Protein AF-A0A2U1Q5N5-F1 (afdb_monomer_lite)

Organism: Artemisia annua (NCBI:txid35608)

InterPro domains:
  IPR001701 Glycoside hydrolase family 9 [PF00759] (289-684)
  IPR005299 SAM dependent carboxyl methyltransferase [PF03492] (95-286)
  IPR008928 Six-hairpin glycosidase superfamily [SSF48208] (285-697)
  IPR012341 Six-hairpin glycosidase-like superfamily [G3DSA:1.50.10.10] (287-704)
  IPR018221 Glycoside hydrolase family 9, His active site [PS00592] (590-616)
  IPR029063 S-adenosyl-L-methionine-dependent methyltransferase superfamily [G3DSA:3.40.50.150] (26-95)
  IPR029063 S-adenosyl-L-methionine-dependent methyltransferase superfamily [G3DSA:3.40.50.150] (121-224)
  IPR029063 S-adenosyl-L-methionine-dependent methyltransferase superfamily [SSF53335] (17-289)
  IPR033126 Glycosyl hydrolases family 9, Asp/Glu active sites [PS00698] (660-678)
  IPR042086 Methyltransferase, alpha-helical capping domain [G3DSA:1.10.1200.270] (96-286)

Radius of gyration: 32.93 Å; chains: 1; bounding box: 75×84×95 Å

Structure (mmCIF, N/CA/C/O backbone):
data_AF-A0A2U1Q5N5-F1
#
_entry.id   AF-A0A2U1Q5N5-F1
#
loop_
_atom_site.group_PDB
_atom_site.id
_atom_site.type_symbol
_atom_site.label_atom_id
_atom_site.label_alt_id
_atom_site.label_comp_id
_atom_site.label_asym_id
_atom_site.label_entity_id
_atom_site.label_seq_id
_atom_site.pdbx_PDB_ins_code
_atom_site.Cartn_x
_atom_site.Cartn_y
_atom_site.Cartn_z
_atom_site.occupancy
_atom_site.B_iso_or_equiv
_atom_site.auth_seq_id
_atom_site.auth_comp_id
_atom_site.auth_asym_id
_atom_site.auth_atom_id
_atom_site.pdbx_PDB_model_num
ATOM 1 N N . MET A 1 1 ? -33.371 -57.715 32.595 1.00 26.77 1 MET A N 1
ATOM 2 C CA . MET A 1 1 ? -32.687 -57.564 31.290 1.00 26.77 1 MET A CA 1
ATOM 3 C C . MET A 1 1 ? -33.533 -56.611 30.450 1.00 26.77 1 MET A C 1
ATOM 5 O O . MET A 1 1 ? -34.643 -56.964 30.096 1.00 26.77 1 MET A O 1
ATOM 9 N N . SER A 1 2 ? -33.278 -55.307 30.591 1.00 29.77 2 SER A N 1
ATOM 10 C CA . SER A 1 2 ? -32.544 -54.425 29.652 1.00 29.77 2 SER A CA 1
ATOM 11 C C . SER A 1 2 ? -33.489 -53.688 28.689 1.00 29.77 2 SER A C 1
ATOM 13 O O . SER A 1 2 ? -33.646 -54.079 27.538 1.00 29.77 2 SER A O 1
ATOM 15 N N . SER A 1 3 ? -34.110 -52.603 29.172 1.00 21.12 3 SER A N 1
ATOM 16 C CA . SER A 1 3 ? -34.862 -51.647 28.347 1.00 21.12 3 SER A CA 1
ATOM 17 C C . SER A 1 3 ? -34.227 -50.254 28.455 1.00 21.12 3 SER A C 1
ATOM 19 O O . SER A 1 3 ? -34.434 -49.540 29.438 1.00 21.12 3 SER A O 1
ATOM 21 N N . TYR A 1 4 ? -33.434 -49.885 27.450 1.00 29.12 4 TYR A N 1
ATOM 22 C CA . TYR A 1 4 ? -32.919 -48.532 27.240 1.00 29.12 4 TYR A CA 1
ATOM 23 C C . TYR A 1 4 ? -34.055 -47.637 26.710 1.00 29.12 4 TYR A C 1
ATOM 25 O O . TYR A 1 4 ? -34.682 -47.972 25.708 1.00 29.12 4 TYR A O 1
ATOM 33 N N . GLY A 1 5 ? -34.347 -46.519 27.387 1.00 23.45 5 GLY A N 1
ATOM 34 C CA . GLY A 1 5 ? -35.421 -45.581 27.030 1.00 23.45 5 GLY A CA 1
ATOM 35 C C . GLY A 1 5 ? -34.969 -44.120 27.151 1.00 23.45 5 GLY A C 1
ATOM 36 O O . GLY A 1 5 ? -34.755 -43.630 28.254 1.00 23.45 5 GLY A O 1
ATOM 37 N N . ILE A 1 6 ? -34.821 -43.482 25.992 1.00 25.67 6 ILE A N 1
ATOM 38 C CA . ILE A 1 6 ? -34.135 -42.225 25.619 1.00 25.67 6 ILE A CA 1
ATOM 39 C C . ILE A 1 6 ? -34.681 -40.944 26.321 1.00 25.67 6 ILE A C 1
ATOM 41 O O . ILE A 1 6 ? -35.895 -40.799 26.457 1.00 25.67 6 ILE A O 1
ATOM 45 N N . ARG A 1 7 ? -33.810 -39.977 26.697 1.00 27.55 7 ARG A N 1
ATOM 46 C CA . ARG A 1 7 ? -34.153 -38.622 27.229 1.00 27.55 7 ARG A CA 1
ATOM 47 C C . ARG A 1 7 ? -33.481 -37.501 26.417 1.00 27.55 7 ARG A C 1
ATOM 49 O O . ARG A 1 7 ? -32.276 -37.360 26.480 1.00 27.55 7 ARG A O 1
ATOM 56 N N . LYS A 1 8 ? -34.237 -36.692 25.691 1.00 27.69 8 LYS A N 1
ATOM 57 C CA . LYS A 1 8 ? -33.799 -35.875 24.543 1.00 27.69 8 LYS A CA 1
ATOM 58 C C . LYS A 1 8 ? -33.558 -34.365 24.899 1.00 27.69 8 LYS A C 1
ATOM 60 O O . LYS A 1 8 ? -34.472 -33.757 25.458 1.00 27.69 8 LYS A O 1
ATOM 65 N N . LEU A 1 9 ? -32.371 -33.770 24.631 1.00 27.67 9 LEU A N 1
ATOM 66 C CA . LEU A 1 9 ? -31.990 -32.340 24.851 1.00 27.67 9 LEU A CA 1
ATOM 67 C C . LEU A 1 9 ? -32.004 -31.479 23.559 1.00 27.67 9 LEU A C 1
ATOM 69 O O . LEU A 1 9 ? -31.141 -31.673 22.713 1.00 27.67 9 LEU A O 1
ATOM 73 N N . PHE A 1 10 ? -32.873 -30.464 23.446 1.00 25.56 10 PHE A N 1
ATOM 74 C CA . PHE A 1 10 ? -32.912 -29.510 22.313 1.00 25.56 10 PHE A CA 1
ATOM 75 C C . PHE A 1 10 ? -32.342 -28.129 22.690 1.00 25.56 10 PHE A C 1
ATOM 77 O O . PHE A 1 10 ? -32.475 -27.707 23.836 1.00 25.56 10 PHE A O 1
ATOM 84 N N . ILE A 1 11 ? -31.797 -27.394 21.712 1.00 27.92 11 ILE A N 1
ATOM 85 C CA . ILE A 1 11 ? -31.380 -25.986 21.828 1.00 27.92 11 ILE A CA 1
ATOM 86 C C . ILE A 1 11 ? -32.081 -25.195 20.713 1.00 27.92 11 ILE A C 1
ATOM 88 O O . ILE A 1 11 ? -32.068 -25.617 19.562 1.00 27.92 11 ILE A O 1
ATOM 92 N N . GLY A 1 12 ? -32.744 -24.089 21.066 1.00 23.30 12 GLY A N 1
ATOM 93 C CA . GLY A 1 12 ? -33.416 -23.187 20.123 1.00 23.30 12 GLY A CA 1
ATOM 94 C C . GLY A 1 12 ? -34.090 -22.000 20.828 1.00 23.30 12 GLY A C 1
ATOM 95 O O . GLY A 1 12 ? -34.737 -22.177 21.861 1.00 23.30 12 GLY A O 1
ATOM 96 N N . GLN A 1 13 ? -33.903 -20.789 20.289 1.00 24.84 13 GLN A N 1
ATOM 97 C CA . GLN A 1 13 ? -34.398 -19.509 20.829 1.00 24.84 13 GLN A CA 1
ATOM 98 C C . GLN A 1 13 ? -35.925 -19.322 20.689 1.00 24.84 13 GLN A C 1
ATOM 100 O O . GLN A 1 13 ? -36.499 -19.769 19.696 1.00 24.84 13 GLN A O 1
ATOM 105 N N . PRO A 1 14 ? -36.588 -18.554 21.580 1.00 25.52 14 PRO A N 1
ATOM 106 C CA . PRO A 1 14 ? -37.923 -18.027 21.322 1.00 25.52 14 PRO A CA 1
ATOM 107 C C . PRO A 1 14 ? -37.872 -16.639 20.657 1.00 25.52 14 PRO A C 1
ATOM 109 O O . PRO A 1 14 ? -37.341 -15.681 21.222 1.00 25.52 14 PRO A O 1
ATOM 112 N N . GLN A 1 15 ? -38.495 -16.519 19.481 1.00 30.95 15 GLN A N 1
ATOM 113 C CA . GLN A 1 15 ? -38.895 -15.236 18.896 1.00 30.95 15 GLN A CA 1
ATOM 114 C C . GLN A 1 15 ? -40.136 -14.670 19.606 1.00 30.95 15 GLN A C 1
ATOM 116 O O . GLN A 1 15 ? -41.078 -15.401 19.898 1.00 30.95 15 GLN A O 1
ATOM 121 N N . GLY A 1 16 ? -40.165 -13.343 19.765 1.00 28.08 16 GLY A N 1
ATOM 122 C CA . GLY A 1 16 ? -41.401 -12.561 19.876 1.00 28.08 16 GLY A CA 1
ATOM 123 C C . GLY A 1 16 ? -41.966 -12.360 21.286 1.00 28.08 16 GLY A C 1
ATOM 124 O O . GLY A 1 16 ? -42.669 -13.206 21.817 1.00 28.08 16 GLY A O 1
ATOM 125 N N . HIS A 1 17 ? -41.727 -11.182 21.871 1.00 24.81 17 HIS A N 1
ATOM 126 C CA . HIS A 1 17 ? -42.760 -10.161 22.118 1.00 24.81 17 HIS A CA 1
ATOM 127 C C . HIS A 1 17 ? -42.206 -9.030 23.003 1.00 24.81 17 HIS A C 1
ATOM 129 O O . HIS A 1 17 ? -41.613 -9.244 24.059 1.00 24.81 17 HIS A O 1
ATOM 135 N N . LYS A 1 18 ? -42.403 -7.797 22.523 1.00 29.41 18 LYS A N 1
ATOM 136 C CA . LYS A 1 18 ? -42.097 -6.531 23.203 1.00 29.41 18 LYS A CA 1
ATOM 137 C C . LYS A 1 18 ? -42.889 -6.458 24.529 1.00 29.41 18 LYS A C 1
ATOM 139 O O . LYS A 1 18 ? -44.017 -6.934 24.566 1.00 29.41 18 LYS A O 1
ATOM 144 N N . TYR A 1 19 ? -42.307 -5.833 25.565 1.00 27.84 19 TYR A N 1
ATOM 145 C CA . TYR A 1 19 ? -42.910 -5.411 26.859 1.00 27.84 19 TYR A CA 1
ATOM 146 C C . TYR A 1 19 ? -42.631 -6.188 28.175 1.00 27.84 19 TYR A C 1
ATOM 148 O O . TYR A 1 19 ? -43.265 -5.873 29.177 1.00 27.84 19 TYR A O 1
ATOM 156 N N . THR A 1 20 ? -41.645 -7.093 28.284 1.00 28.75 20 THR A N 1
ATOM 157 C CA . THR A 1 20 ? -41.423 -7.859 29.551 1.00 28.75 20 THR A CA 1
ATOM 158 C C . THR A 1 20 ? -40.076 -7.698 30.274 1.00 28.75 20 THR A C 1
ATOM 160 O O . THR A 1 20 ? -39.954 -8.177 31.401 1.00 28.75 20 THR A O 1
ATOM 163 N N . TYR A 1 21 ? -39.073 -7.005 29.721 1.00 33.66 21 TYR A N 1
ATOM 164 C CA . TYR A 1 21 ? -37.731 -6.985 30.337 1.00 33.66 21 TYR A CA 1
ATOM 165 C C . TYR A 1 21 ? -37.619 -6.128 31.616 1.00 33.66 21 TYR A C 1
ATOM 167 O O . TYR A 1 21 ? -37.030 -6.583 32.590 1.00 33.66 21 TYR A O 1
ATOM 175 N N . MET A 1 22 ? -38.231 -4.938 31.689 1.00 28.30 22 MET A N 1
ATOM 176 C CA . MET A 1 22 ? -38.105 -4.073 32.883 1.00 28.30 22 MET A CA 1
ATOM 177 C C . MET A 1 22 ? -38.863 -4.588 34.119 1.00 28.30 22 MET A C 1
ATOM 179 O O . MET A 1 22 ? -38.392 -4.430 35.242 1.00 28.30 22 MET A O 1
ATOM 183 N N . LEU A 1 23 ? -40.008 -5.254 33.940 1.00 27.38 23 LEU A N 1
ATOM 184 C CA . LEU A 1 23 ? -40.787 -5.807 35.058 1.00 27.38 23 LEU A CA 1
ATOM 185 C C . LEU A 1 23 ? -40.162 -7.087 35.650 1.00 27.38 23 LEU A C 1
ATOM 187 O O . LEU A 1 23 ? -40.424 -7.402 36.810 1.00 27.38 23 LEU A O 1
ATOM 191 N N . LYS A 1 24 ? -39.293 -7.788 34.902 1.00 39.25 24 LYS A N 1
ATOM 192 C CA . LYS A 1 24 ? -38.599 -9.003 35.367 1.00 39.25 24 LYS A CA 1
ATOM 193 C C . LYS A 1 24 ? -37.468 -8.742 36.372 1.00 39.25 24 LYS A C 1
ATOM 195 O O . LYS A 1 24 ? -37.172 -9.640 37.152 1.00 39.25 24 LYS A O 1
ATOM 200 N N . TYR A 1 25 ? -36.862 -7.550 36.400 1.00 43.50 25 TYR A N 1
ATOM 201 C CA . TYR A 1 25 ? -35.754 -7.245 37.325 1.00 43.50 25 TYR A CA 1
ATOM 202 C C . TYR A 1 25 ? -36.218 -6.751 38.701 1.00 43.50 25 TYR A C 1
ATOM 204 O O . TYR A 1 25 ? -35.667 -7.171 39.715 1.00 43.50 25 TYR A O 1
ATOM 212 N N . LEU A 1 26 ? -37.259 -5.917 38.748 1.00 45.66 26 LEU A N 1
ATOM 213 C CA . LEU A 1 26 ? -37.692 -5.215 39.965 1.00 45.66 26 LEU A CA 1
ATOM 214 C C . LEU A 1 26 ? -38.291 -6.128 41.042 1.00 45.66 26 LEU A C 1
ATOM 216 O O . LEU A 1 26 ? -38.142 -5.858 42.234 1.00 45.66 26 LEU A O 1
ATOM 220 N N . TYR A 1 27 ? -39.003 -7.186 40.647 1.00 46.41 27 TYR A N 1
ATOM 221 C CA . TYR A 1 27 ? -39.676 -8.066 41.606 1.00 46.41 27 TYR A CA 1
ATOM 222 C C . TYR A 1 27 ? -38.688 -8.991 42.345 1.00 46.41 27 TYR A C 1
ATOM 224 O O . TYR A 1 27 ? -38.717 -8.997 43.579 1.00 46.41 27 TYR A O 1
ATOM 232 N N . PRO A 1 28 ? -37.761 -9.696 41.657 1.00 46.66 28 PRO A N 1
ATOM 233 C CA . PRO A 1 28 ? -36.704 -10.454 42.324 1.00 46.66 28 PRO A CA 1
ATOM 234 C C . PRO A 1 28 ? -35.749 -9.559 43.116 1.00 46.66 28 PRO A C 1
ATOM 236 O O . PRO A 1 28 ? -35.395 -9.919 44.230 1.00 46.66 28 PRO A O 1
ATOM 239 N N . GLU A 1 29 ? -35.390 -8.371 42.613 1.00 54.78 29 GLU A N 1
ATOM 240 C CA . GLU A 1 29 ? -34.536 -7.431 43.355 1.00 54.78 29 GLU A CA 1
ATOM 241 C C . GLU A 1 29 ? -35.183 -7.015 44.686 1.00 54.78 29 GLU A C 1
ATOM 243 O O . GLU A 1 29 ? -34.551 -7.074 45.741 1.00 54.78 29 GLU A O 1
ATOM 248 N N . ARG A 1 30 ? -36.474 -6.649 44.671 1.00 54.94 30 ARG A N 1
ATOM 249 C CA . ARG A 1 30 ? -37.222 -6.334 45.899 1.00 54.94 30 ARG A CA 1
ATOM 250 C C . ARG A 1 30 ? -37.316 -7.526 46.846 1.00 54.94 30 ARG A C 1
ATOM 252 O O . ARG A 1 30 ? -37.277 -7.320 48.057 1.00 54.94 30 ARG A O 1
ATOM 259 N N . ALA A 1 31 ? -37.453 -8.743 46.324 1.00 53.34 31 ALA A N 1
ATOM 260 C CA . ALA A 1 31 ? -37.449 -9.952 47.141 1.00 53.34 31 ALA A CA 1
ATOM 261 C C . ALA A 1 31 ? -36.071 -10.182 47.784 1.00 53.34 31 ALA A C 1
ATOM 263 O O . ALA A 1 31 ? -35.994 -10.325 48.998 1.00 53.34 31 ALA A O 1
ATOM 264 N N . ILE A 1 32 ? -34.984 -10.105 47.011 1.00 60.47 32 ILE A N 1
ATOM 265 C CA . ILE A 1 32 ? -33.602 -10.255 47.498 1.00 60.47 32 ILE A CA 1
ATOM 266 C C . ILE A 1 32 ? -33.288 -9.212 48.576 1.00 60.47 32 ILE A C 1
ATOM 268 O O . ILE A 1 32 ? -32.779 -9.565 49.637 1.00 60.47 32 ILE A O 1
ATOM 272 N N . ARG A 1 33 ? -33.670 -7.945 48.367 1.00 63.19 33 ARG A N 1
ATOM 273 C CA . ARG A 1 33 ? -33.501 -6.873 49.366 1.00 63.19 33 ARG A CA 1
ATOM 274 C C . ARG A 1 33 ? -34.316 -7.104 50.640 1.00 63.19 33 ARG A C 1
ATOM 276 O O . ARG A 1 33 ? -33.866 -6.749 51.721 1.00 63.19 33 ARG A O 1
ATOM 283 N N . LYS A 1 34 ? -35.504 -7.711 50.545 1.00 64.56 34 LYS A N 1
ATOM 284 C CA . LYS A 1 34 ? -36.309 -8.071 51.726 1.00 64.56 34 LYS A CA 1
ATOM 285 C C . LYS A 1 34 ? -35.729 -9.247 52.512 1.00 64.56 34 LYS A C 1
ATOM 287 O O . LYS A 1 34 ? -35.943 -9.312 53.716 1.00 64.56 34 LYS A O 1
ATOM 292 N N . VAL A 1 35 ? -35.033 -10.169 51.847 1.00 61.31 35 VAL A N 1
ATOM 293 C CA . VAL A 1 35 ? -34.428 -11.356 52.479 1.00 61.31 35 VAL A CA 1
ATOM 294 C C . VAL A 1 35 ? -32.985 -11.080 52.940 1.00 61.31 35 VAL A C 1
ATOM 296 O O . VAL A 1 35 ? -32.408 -11.879 53.669 1.00 61.31 35 VAL A O 1
ATOM 299 N N . GLU A 1 36 ? -32.409 -9.920 52.603 1.00 68.62 36 GLU A N 1
ATOM 300 C CA . GLU A 1 36 ? -31.051 -9.517 52.997 1.00 68.62 36 GLU A CA 1
ATOM 301 C C . GLU A 1 36 ? -30.811 -9.604 54.513 1.00 68.62 36 GLU A C 1
ATOM 303 O O . GLU A 1 36 ? -29.774 -10.110 54.942 1.00 68.62 36 GLU A O 1
ATOM 308 N N . SER A 1 37 ? -31.773 -9.171 55.336 1.00 69.56 37 SER A N 1
ATOM 309 C CA . SER A 1 37 ? -31.659 -9.264 56.798 1.00 69.56 37 SER A CA 1
ATOM 310 C C . SER A 1 37 ? -31.571 -10.715 57.275 1.00 69.56 37 SER A C 1
ATOM 312 O O . SER A 1 37 ? -30.754 -11.028 58.136 1.00 69.56 37 SER A O 1
ATOM 314 N N . VAL A 1 38 ? -32.342 -11.614 56.658 1.00 71.62 38 VAL A N 1
ATOM 315 C CA . VAL A 1 38 ? -32.348 -13.052 56.968 1.00 71.62 38 VAL A CA 1
ATOM 316 C C . VAL A 1 38 ? -31.021 -13.697 56.566 1.00 71.62 38 VAL A C 1
ATOM 318 O O . VAL A 1 38 ? -30.468 -14.498 57.318 1.00 71.62 38 VAL A O 1
ATOM 321 N N . ILE A 1 39 ? -30.469 -13.315 55.409 1.00 67.81 39 ILE A N 1
ATOM 322 C CA . ILE A 1 39 ? -29.139 -13.756 54.961 1.00 67.81 39 ILE A CA 1
ATOM 323 C C . ILE A 1 39 ? -28.074 -13.315 55.973 1.00 67.81 39 ILE A C 1
ATOM 325 O O . ILE A 1 39 ? -27.279 -14.140 56.420 1.00 67.81 39 ILE A O 1
ATOM 329 N N . LYS A 1 40 ? -28.087 -12.043 56.392 1.00 72.00 40 LYS A N 1
ATOM 330 C CA . LYS A 1 40 ? -27.136 -11.507 57.381 1.00 72.00 40 LYS A CA 1
ATOM 331 C C . LYS A 1 40 ? -27.239 -12.213 58.733 1.00 72.00 40 LYS A C 1
ATOM 333 O O . LYS A 1 40 ? -26.212 -12.570 59.305 1.00 72.00 40 LYS A O 1
ATOM 338 N N . GLU A 1 41 ? -28.447 -12.459 59.235 1.00 72.50 41 GLU A N 1
ATOM 339 C CA . GLU A 1 41 ? -28.660 -13.204 60.484 1.00 72.50 41 GLU A CA 1
ATOM 340 C C . GLU A 1 41 ? -28.165 -14.651 60.388 1.00 72.50 41 GLU A C 1
ATOM 342 O O . GLU A 1 41 ? -27.477 -15.128 61.291 1.00 72.50 41 GLU A O 1
ATOM 347 N N . THR A 1 42 ? -28.433 -15.323 59.266 1.00 75.19 42 THR A N 1
ATOM 348 C CA . THR A 1 42 ? -27.964 -16.694 59.011 1.00 75.19 42 THR A CA 1
ATOM 349 C C . THR A 1 42 ? -26.437 -16.754 58.993 1.00 75.19 42 THR A C 1
ATOM 351 O O . THR A 1 42 ? -25.837 -17.608 59.640 1.00 75.19 42 THR A O 1
ATOM 354 N N . ILE A 1 43 ? -25.784 -15.805 58.321 1.00 76.75 43 ILE A N 1
ATOM 355 C CA . ILE A 1 43 ? -24.321 -15.720 58.267 1.00 76.75 43 ILE A CA 1
ATOM 356 C C . ILE A 1 43 ? -23.727 -15.428 59.650 1.00 76.75 43 ILE A C 1
ATOM 358 O O . ILE A 1 43 ? -22.745 -16.062 60.038 1.00 76.75 43 ILE A O 1
ATOM 362 N N . LYS A 1 44 ? -24.328 -14.516 60.429 1.00 75.38 44 LYS A N 1
ATOM 363 C CA . LYS A 1 44 ? -23.904 -14.265 61.817 1.00 75.38 44 LYS A CA 1
ATOM 364 C C . LYS A 1 44 ? -24.072 -15.511 62.688 1.00 75.38 44 LYS A C 1
ATOM 366 O O . LYS A 1 44 ? -23.221 -15.767 63.535 1.00 75.38 44 LYS A O 1
ATOM 371 N N . SER A 1 45 ? -25.128 -16.296 62.476 1.00 75.25 45 SER A N 1
ATOM 372 C CA . SER A 1 45 ? -25.333 -17.573 63.166 1.00 75.25 45 SER A CA 1
ATOM 373 C C . SER A 1 45 ? -24.223 -18.581 62.838 1.00 75.25 45 SER A C 1
ATOM 375 O O . SER A 1 45 ? -23.600 -19.100 63.764 1.00 75.25 45 SER A O 1
ATOM 377 N N . ILE A 1 46 ? -23.887 -18.759 61.554 1.00 74.75 46 ILE A N 1
ATOM 378 C CA . ILE A 1 46 ? -22.773 -19.617 61.101 1.00 74.75 46 ILE A CA 1
ATOM 379 C C . ILE A 1 46 ? -21.448 -19.167 61.735 1.00 74.75 46 ILE A C 1
ATOM 381 O O . ILE A 1 46 ? -20.712 -19.977 62.299 1.00 74.75 46 ILE A O 1
ATOM 385 N N . ALA A 1 47 ? -21.170 -17.860 61.720 1.00 74.38 47 ALA A N 1
ATOM 386 C CA . ALA A 1 47 ? -19.962 -17.291 62.314 1.00 74.38 47 ALA A CA 1
ATOM 387 C C . ALA A 1 47 ? -19.869 -17.506 63.837 1.00 74.38 47 ALA A C 1
ATOM 389 O O . ALA A 1 47 ? -18.765 -17.580 64.374 1.00 74.38 47 ALA A O 1
ATOM 390 N N . ASN A 1 48 ? -21.007 -17.580 64.537 1.00 72.69 48 ASN A N 1
ATOM 391 C CA . ASN A 1 48 ? -21.067 -17.756 65.990 1.00 72.69 48 ASN A CA 1
ATOM 392 C C . ASN A 1 48 ? -20.938 -19.218 66.439 1.00 72.69 48 ASN A C 1
ATOM 394 O O . ASN A 1 48 ? -20.441 -19.447 67.540 1.00 72.69 48 ASN A O 1
ATOM 398 N N . HIS A 1 49 ? -21.411 -20.177 65.641 1.00 69.25 49 HIS A N 1
ATOM 399 C CA . HIS A 1 49 ? -21.446 -21.590 66.031 1.00 69.25 49 HIS A CA 1
ATOM 400 C C . HIS A 1 49 ? -20.264 -22.394 65.494 1.00 69.25 49 HIS A C 1
ATOM 402 O O . HIS A 1 49 ? -19.574 -23.047 66.274 1.00 69.25 49 HIS A O 1
ATOM 408 N N . ASP A 1 50 ? -20.013 -22.315 64.188 1.00 64.94 50 ASP A N 1
ATOM 409 C CA . ASP A 1 50 ? -19.111 -23.245 63.499 1.00 64.94 50 ASP A CA 1
ATOM 410 C C . ASP A 1 50 ? -17.827 -22.561 63.000 1.00 64.94 50 ASP A C 1
ATOM 412 O O . ASP A 1 50 ? -16.828 -23.220 62.705 1.00 64.94 50 ASP A O 1
ATOM 416 N N . GLY A 1 51 ? -17.841 -21.224 62.909 1.00 63.94 51 GLY A N 1
ATOM 417 C CA . GLY A 1 51 ? -16.861 -20.477 62.124 1.00 63.94 51 GLY A CA 1
ATOM 418 C C . GLY A 1 51 ? -17.021 -20.755 60.623 1.00 63.94 51 GLY A C 1
ATOM 419 O O . GLY A 1 51 ? -17.812 -21.598 60.200 1.00 63.94 51 GLY A O 1
ATOM 420 N N . PHE A 1 52 ? -16.287 -20.033 59.775 1.00 69.56 52 PHE A N 1
ATOM 421 C CA . PHE A 1 52 ? -16.320 -20.311 58.336 1.00 69.56 52 PHE A CA 1
ATOM 422 C C . PHE A 1 52 ? -15.284 -21.378 57.958 1.00 69.56 52 PHE A C 1
ATOM 424 O O . PHE A 1 52 ? -14.137 -21.304 58.414 1.00 69.56 52 PHE A O 1
ATOM 431 N N . PRO A 1 53 ? -15.638 -22.350 57.097 1.00 65.69 53 PRO A N 1
ATOM 432 C CA . PRO A 1 53 ? -14.665 -23.279 56.538 1.00 65.69 53 PRO A CA 1
ATOM 433 C C . PRO A 1 53 ? -13.641 -22.530 55.678 1.00 65.69 53 PRO A C 1
ATOM 435 O O . PRO A 1 53 ? -13.951 -21.503 55.084 1.00 65.69 53 PRO A O 1
ATOM 438 N N . HIS A 1 54 ? -12.431 -23.081 55.531 1.00 56.88 54 HIS A N 1
ATOM 439 C CA . HIS A 1 54 ? -11.389 -22.492 54.672 1.00 56.88 54 HIS A CA 1
ATOM 440 C C . HIS A 1 54 ? -11.874 -22.247 53.228 1.00 56.88 54 HIS A C 1
ATOM 442 O O . HIS A 1 54 ? -11.395 -21.332 52.562 1.00 56.88 54 HIS A O 1
ATOM 448 N N . CYS A 1 55 ? -12.804 -23.070 52.732 1.00 52.97 55 CYS A N 1
ATOM 449 C CA . CYS A 1 55 ? -13.412 -22.925 51.415 1.00 52.97 55 CYS A CA 1
ATOM 450 C C . CYS A 1 55 ? -14.932 -22.801 51.558 1.00 52.97 55 CYS A C 1
ATOM 452 O O . CYS A 1 55 ? -15.553 -23.675 52.165 1.00 52.97 55 CYS A O 1
ATOM 454 N N . PHE A 1 56 ? -15.507 -21.724 51.019 1.00 61.59 56 PHE A N 1
ATOM 455 C CA . PHE A 1 56 ? -16.932 -21.406 51.123 1.00 61.59 56 PHE A CA 1
ATOM 456 C C . PHE A 1 56 ? -17.558 -21.307 49.726 1.00 61.59 56 PHE A C 1
ATOM 458 O O . PHE A 1 56 ? -17.092 -20.544 48.876 1.00 61.59 56 PHE A O 1
ATOM 465 N N . THR A 1 57 ? -18.602 -22.097 49.477 1.00 58.06 57 THR A N 1
ATOM 466 C CA . THR A 1 57 ? -19.242 -22.227 48.159 1.00 58.06 57 THR A CA 1
ATOM 467 C C . THR A 1 57 ? -20.595 -21.532 48.153 1.00 58.06 57 THR A C 1
ATOM 469 O O . THR A 1 57 ? -21.408 -21.745 49.050 1.00 58.06 57 THR A O 1
ATOM 472 N N . ILE A 1 58 ? -20.855 -20.735 47.117 1.00 60.41 58 ILE A N 1
ATOM 473 C CA . ILE A 1 58 ? -22.147 -20.085 46.887 1.00 60.41 58 ILE A CA 1
ATOM 474 C C . ILE A 1 58 ? -22.671 -20.577 45.541 1.00 60.41 58 ILE A C 1
ATOM 476 O O . ILE A 1 58 ? -21.968 -20.483 44.538 1.00 60.41 58 ILE A O 1
ATOM 480 N N . ALA A 1 59 ? -23.896 -21.094 45.522 1.00 54.03 59 ALA A N 1
ATOM 481 C CA . ALA A 1 59 ? -24.575 -21.509 44.302 1.00 54.03 59 ALA A CA 1
ATOM 482 C C . ALA A 1 59 ? -25.896 -20.742 44.171 1.00 54.03 59 ALA A C 1
ATOM 484 O O . ALA A 1 59 ? -26.764 -20.861 45.035 1.00 54.03 59 ALA A O 1
ATOM 485 N N . ASP A 1 60 ? -26.046 -19.967 43.094 1.00 54.56 60 ASP A N 1
ATOM 486 C CA . ASP A 1 60 ? -27.343 -19.426 42.681 1.00 54.56 60 ASP A CA 1
ATOM 487 C C . ASP A 1 60 ? -27.954 -20.359 41.629 1.00 54.56 60 ASP A C 1
ATOM 489 O O . ASP A 1 60 ? -27.361 -20.614 40.582 1.00 54.56 60 ASP A O 1
ATOM 493 N N . LEU A 1 61 ? -29.136 -20.891 41.935 1.00 51.59 61 LEU A N 1
ATOM 494 C CA . LEU A 1 61 ? -29.886 -21.816 41.081 1.00 51.59 61 LEU A CA 1
ATOM 495 C C . LEU A 1 61 ? -31.013 -21.102 40.302 1.00 51.59 61 LEU A C 1
ATOM 497 O O . LEU A 1 61 ? -31.898 -21.755 39.745 1.00 51.59 61 LEU A O 1
ATOM 501 N N . GLY A 1 62 ? -31.016 -19.764 40.299 1.00 49.62 62 GLY A N 1
ATOM 502 C CA . GLY A 1 62 ? -31.997 -18.905 39.643 1.00 49.62 62 GLY A CA 1
ATOM 503 C C . GLY A 1 62 ? -31.827 -18.772 38.123 1.00 49.62 62 GLY A C 1
ATOM 504 O O . GLY A 1 62 ? -30.754 -18.931 37.553 1.00 49.62 62 GLY A O 1
ATOM 505 N N . CYS A 1 63 ? -32.927 -18.441 37.441 1.00 47.97 63 CYS A N 1
ATOM 506 C CA . CYS A 1 63 ? -33.047 -18.426 35.976 1.00 47.97 63 CYS A CA 1
ATOM 507 C C . CYS A 1 63 ? -32.589 -17.103 35.309 1.00 47.97 63 CYS A C 1
ATOM 509 O O . CYS A 1 63 ? -33.067 -16.769 34.225 1.00 47.97 63 CYS A O 1
ATOM 511 N N . SER A 1 64 ? -31.723 -16.298 35.937 1.00 46.91 64 SER A N 1
ATOM 512 C CA . SER A 1 64 ? -31.313 -15.007 35.358 1.00 46.91 64 SER A CA 1
ATOM 513 C C . SER A 1 64 ? -29.835 -14.682 35.558 1.00 46.91 64 SER A C 1
ATOM 515 O O . SER A 1 64 ? -29.446 -14.190 36.607 1.00 46.91 64 SER A O 1
ATOM 517 N N . SER A 1 65 ? -29.022 -14.812 34.514 1.00 47.41 65 SER A N 1
ATOM 518 C CA . SER A 1 65 ? -27.755 -14.084 34.424 1.00 47.41 65 SER A CA 1
ATOM 519 C C . SER A 1 65 ? -28.048 -12.574 34.343 1.00 47.41 65 SER A C 1
ATOM 521 O O . SER A 1 65 ? -28.689 -12.091 33.409 1.00 47.41 65 SER A O 1
ATOM 523 N N . GLY A 1 66 ? -27.654 -11.823 35.375 1.00 48.88 66 GLY A N 1
ATOM 524 C CA . GLY A 1 66 ? -27.893 -10.381 35.492 1.00 48.88 66 GLY A CA 1
ATOM 525 C C . GLY A 1 66 ? -27.634 -9.840 36.908 1.00 48.88 66 GLY A C 1
ATOM 526 O O . GLY A 1 66 ? -27.247 -10.607 37.792 1.00 48.88 66 GLY A O 1
ATOM 527 N N . PRO A 1 67 ? -27.882 -8.538 37.162 1.00 47.16 67 PRO A N 1
ATOM 528 C CA . PRO A 1 67 ? -27.557 -7.880 38.435 1.00 47.16 67 PRO A CA 1
ATOM 529 C C . PRO A 1 67 ? -28.174 -8.545 39.672 1.00 47.16 67 PRO A C 1
ATOM 531 O O . PRO A 1 67 ? -27.590 -8.495 40.745 1.00 47.16 67 PRO A O 1
ATOM 534 N N . ASN A 1 68 ? -29.327 -9.205 39.532 1.00 53.22 68 ASN A N 1
ATOM 535 C CA . ASN A 1 68 ? -30.040 -9.834 40.647 1.00 53.22 68 ASN A CA 1
ATOM 536 C C . ASN A 1 68 ? -29.312 -11.063 41.216 1.00 53.22 68 ASN A C 1
ATOM 538 O O . ASN A 1 68 ? -29.214 -11.194 42.433 1.00 53.22 68 ASN A O 1
ATOM 542 N N . THR A 1 69 ? -28.760 -11.927 40.358 1.00 58.88 69 THR A N 1
ATOM 543 C CA . THR A 1 69 ? -27.963 -13.091 40.789 1.00 58.88 69 THR A CA 1
ATOM 544 C C . THR A 1 69 ? -26.712 -12.648 41.536 1.00 58.88 69 THR A C 1
ATOM 546 O O . THR A 1 69 ? -26.410 -13.128 42.627 1.00 58.88 69 THR A O 1
ATOM 549 N N . LEU A 1 70 ? -26.024 -11.639 41.005 1.00 59.47 70 LEU A N 1
ATOM 550 C CA . LEU A 1 70 ? -24.816 -11.105 41.623 1.00 59.47 70 LEU A CA 1
ATOM 551 C C . LEU A 1 70 ? -25.111 -10.279 42.876 1.00 59.47 70 LEU A C 1
ATOM 553 O O . LEU A 1 70 ? -24.282 -10.255 43.776 1.00 59.47 70 LEU A O 1
ATOM 557 N N . LEU A 1 71 ? -26.288 -9.656 42.981 1.00 60.66 71 LEU A N 1
ATOM 558 C CA . LEU A 1 71 ? -26.733 -8.970 44.194 1.00 60.66 71 LEU A CA 1
ATOM 559 C C . LEU A 1 71 ? -26.917 -9.957 45.353 1.00 60.66 71 LEU A C 1
ATOM 561 O O . LEU A 1 71 ? -26.470 -9.682 46.463 1.00 60.66 71 LEU A O 1
ATOM 565 N N . ALA A 1 72 ? -27.527 -11.120 45.102 1.00 62.62 72 ALA A N 1
ATOM 566 C CA . ALA A 1 72 ? -27.673 -12.159 46.120 1.00 62.62 72 ALA A CA 1
ATOM 567 C C . ALA A 1 72 ? -26.308 -12.717 46.557 1.00 62.62 72 ALA A C 1
ATOM 569 O O . ALA A 1 72 ? -26.032 -12.796 47.755 1.00 62.62 72 ALA A O 1
ATOM 570 N N . VAL A 1 73 ? -25.428 -13.027 45.597 1.00 67.44 73 VAL A N 1
ATOM 571 C CA . VAL A 1 73 ? -24.060 -13.493 45.879 1.00 67.44 73 VAL A CA 1
ATOM 572 C C . VAL A 1 73 ? -23.256 -12.424 46.629 1.00 67.44 73 VAL A C 1
ATOM 574 O O . VAL A 1 73 ? -22.626 -12.734 47.636 1.00 67.44 73 VAL A O 1
ATOM 577 N N . SER A 1 74 ? -23.328 -11.158 46.210 1.00 65.31 74 SER A N 1
ATOM 578 C CA . SER A 1 74 ? -22.642 -10.033 46.859 1.00 65.31 74 SER A CA 1
ATOM 579 C C . SER A 1 74 ? -23.131 -9.818 48.291 1.00 65.31 74 SER A C 1
ATOM 581 O O . SER A 1 74 ? -22.313 -9.652 49.190 1.00 65.31 74 SER A O 1
ATOM 583 N N . ASN A 1 75 ? -24.440 -9.910 48.546 1.00 69.06 75 ASN A N 1
ATOM 584 C CA . ASN A 1 75 ? -24.990 -9.817 49.901 1.00 69.06 75 ASN A CA 1
ATOM 585 C C . ASN A 1 75 ? -24.452 -10.924 50.821 1.00 69.06 75 ASN A C 1
ATOM 587 O O . ASN A 1 75 ? -24.162 -10.657 51.988 1.00 69.06 75 ASN A O 1
ATOM 591 N N . ILE A 1 76 ? -24.280 -12.144 50.300 1.00 72.00 76 ILE A N 1
ATOM 592 C CA . ILE A 1 76 ? -23.691 -13.258 51.052 1.00 72.00 76 ILE A CA 1
ATOM 593 C C . ILE A 1 76 ? -22.202 -12.998 51.317 1.00 72.00 76 ILE A C 1
ATOM 595 O O . ILE A 1 76 ? -21.775 -13.061 52.466 1.00 72.00 76 ILE A O 1
ATOM 599 N N . ILE A 1 77 ? -21.425 -12.652 50.285 1.00 69.69 77 ILE A N 1
ATOM 600 C CA . ILE A 1 77 ? -19.985 -12.355 50.397 1.00 69.69 77 ILE A CA 1
ATOM 601 C C . ILE A 1 77 ? -19.736 -11.220 51.401 1.00 69.69 77 ILE A C 1
ATOM 603 O O . ILE A 1 77 ? -18.908 -11.355 52.304 1.00 69.69 77 ILE A O 1
ATOM 607 N N . ASN A 1 78 ? -20.488 -10.122 51.288 1.00 70.38 78 ASN A N 1
ATOM 608 C CA . ASN A 1 78 ? -20.387 -8.973 52.185 1.00 70.38 78 ASN A CA 1
ATOM 609 C C . ASN A 1 78 ? -20.761 -9.350 53.616 1.00 70.38 78 ASN A C 1
ATOM 611 O O . ASN A 1 78 ? -20.024 -9.018 54.540 1.00 70.38 78 ASN A O 1
ATOM 615 N N . GLY A 1 79 ? -21.859 -10.089 53.806 1.00 74.94 79 GLY A N 1
ATOM 616 C CA . GLY A 1 79 ? -22.260 -10.564 55.128 1.00 74.94 79 GLY A CA 1
ATOM 617 C C . GLY A 1 79 ? -21.186 -11.437 55.780 1.00 74.94 79 GLY A C 1
ATOM 618 O O . GLY A 1 79 ? -20.922 -11.292 56.973 1.00 74.94 79 GLY A O 1
ATOM 619 N N . VAL A 1 80 ? -20.536 -12.316 55.007 1.00 72.75 80 VAL A N 1
ATOM 620 C CA . VAL A 1 80 ? -19.436 -13.166 55.493 1.00 72.75 80 VAL A CA 1
ATOM 621 C C . VAL A 1 80 ? -18.232 -12.308 55.878 1.00 72.75 80 VAL A C 1
ATOM 623 O O . VAL A 1 80 ? -17.707 -12.463 56.977 1.00 72.75 80 VAL A O 1
ATOM 626 N N . HIS A 1 81 ? -17.825 -11.360 55.028 1.00 72.00 81 HIS A N 1
ATOM 627 C CA . HIS A 1 81 ? -16.737 -10.425 55.331 1.00 72.00 81 HIS A CA 1
ATOM 628 C C . HIS A 1 81 ? -17.008 -9.581 56.583 1.00 72.00 81 HIS A C 1
ATOM 630 O O . HIS A 1 81 ? -16.124 -9.450 57.431 1.00 72.00 81 HIS A O 1
ATOM 636 N N . GLU A 1 82 ? -18.214 -9.030 56.725 1.00 78.19 82 GLU A N 1
ATOM 637 C CA . GLU A 1 82 ? -18.623 -8.258 57.903 1.00 78.19 82 GLU A CA 1
ATOM 638 C C . GLU A 1 82 ? -18.581 -9.119 59.169 1.00 78.19 82 GLU A C 1
ATOM 640 O O . GLU A 1 82 ? -17.967 -8.719 60.158 1.00 78.19 82 GLU A O 1
ATOM 645 N N . ALA A 1 83 ? -19.147 -10.328 59.125 1.00 78.44 83 ALA A N 1
ATOM 646 C CA . ALA A 1 83 ? -19.128 -11.256 60.253 1.00 78.44 83 ALA A CA 1
ATOM 647 C C . ALA A 1 83 ? -17.698 -11.686 60.626 1.00 78.44 83 ALA A C 1
ATOM 649 O O . ALA A 1 83 ? -17.350 -11.721 61.808 1.00 78.44 83 ALA A O 1
ATOM 650 N N . CYS A 1 84 ? -16.842 -11.956 59.635 1.00 75.81 84 CYS A N 1
ATOM 651 C CA . CYS A 1 84 ? -15.429 -12.253 59.853 1.00 75.81 84 CYS A CA 1
ATOM 652 C C . CYS A 1 84 ? -14.703 -11.080 60.520 1.00 75.81 84 CYS A C 1
ATOM 654 O O . CYS A 1 84 ? -13.973 -11.287 61.487 1.00 75.81 84 CYS A O 1
ATOM 656 N N . LYS A 1 85 ? -14.934 -9.847 60.055 1.00 78.06 85 LYS A N 1
ATOM 657 C CA . LYS A 1 85 ? -14.323 -8.636 60.616 1.00 78.06 85 LYS A CA 1
ATOM 658 C C . LYS A 1 85 ? -14.792 -8.359 62.046 1.00 78.06 85 LYS A C 1
ATOM 660 O O . LYS A 1 85 ? -13.960 -8.077 62.901 1.00 78.06 85 LYS A O 1
ATOM 665 N N . GLU A 1 86 ? -16.092 -8.483 62.325 1.00 81.62 86 GLU A N 1
ATOM 666 C CA . GLU A 1 86 ? -16.663 -8.334 63.676 1.00 81.62 86 GLU A CA 1
ATOM 667 C C . GLU A 1 86 ? -16.077 -9.354 64.668 1.00 81.62 86 GLU A C 1
ATOM 669 O O . GLU A 1 86 ? -15.909 -9.051 65.849 1.00 81.62 86 GLU A O 1
ATOM 674 N N . LYS A 1 87 ? -15.757 -10.564 64.197 1.00 77.25 87 LYS A N 1
ATOM 675 C CA . LYS A 1 87 ? -15.273 -11.680 65.025 1.00 77.25 87 LYS A CA 1
ATOM 676 C C . LYS A 1 87 ? -13.765 -11.907 64.964 1.00 77.25 87 LYS A C 1
ATOM 678 O O . LYS A 1 87 ? -13.275 -12.851 65.578 1.00 77.25 87 LYS A O 1
ATOM 683 N N . ASN A 1 88 ? -13.033 -11.055 64.250 1.00 79.31 88 ASN A N 1
ATOM 684 C CA . ASN A 1 88 ? -11.595 -11.196 64.026 1.00 79.31 88 ASN A CA 1
ATOM 685 C C . ASN A 1 88 ? -11.203 -12.563 63.404 1.00 79.31 88 ASN A C 1
ATOM 687 O O . ASN A 1 88 ? -10.151 -13.125 63.711 1.00 79.31 88 ASN A O 1
ATOM 691 N N . LEU A 1 89 ? -12.066 -13.112 62.540 1.00 72.75 89 LEU A N 1
ATOM 692 C CA . LEU A 1 89 ? -11.850 -14.352 61.787 1.00 72.75 89 LEU A CA 1
ATOM 693 C C . LEU A 1 89 ? -11.221 -14.045 60.421 1.00 72.75 89 LEU A C 1
ATOM 695 O O . LEU A 1 89 ? -11.502 -13.011 59.813 1.00 72.75 89 LEU A O 1
ATOM 699 N N . LYS A 1 90 ? -10.412 -14.971 59.889 1.00 67.69 90 LYS A N 1
ATOM 700 C CA . LYS A 1 90 ? -9.953 -14.885 58.494 1.00 67.69 90 LYS A CA 1
ATOM 701 C C . LYS A 1 90 ? -11.130 -15.146 57.538 1.00 67.69 90 LYS A C 1
ATOM 703 O O . LYS A 1 90 ? -11.834 -16.135 57.749 1.00 67.69 90 LYS A O 1
ATOM 708 N N . PRO A 1 91 ? -11.333 -14.315 56.498 1.00 65.00 91 PRO A N 1
ATOM 709 C CA . PRO A 1 91 ? -12.327 -14.584 55.466 1.00 65.00 91 PRO A CA 1
ATOM 710 C C . PRO A 1 91 ? -12.084 -15.935 54.779 1.00 65.00 91 PRO A C 1
ATOM 712 O O . PRO A 1 91 ? -10.922 -16.288 54.543 1.00 65.00 91 PRO A O 1
ATOM 715 N N . PRO A 1 92 ? -13.143 -16.692 54.445 1.00 64.38 92 PRO A N 1
ATOM 716 C CA . PRO A 1 92 ? -12.996 -17.919 53.680 1.00 64.38 92 PRO A CA 1
ATOM 717 C C . PRO A 1 92 ? -12.587 -17.618 52.233 1.00 64.38 92 PRO A C 1
ATOM 719 O O . PRO A 1 92 ? -12.943 -16.581 51.675 1.00 64.38 92 PRO A O 1
ATOM 722 N N . GLN A 1 93 ? -11.876 -18.548 51.594 1.00 57.09 93 GLN A N 1
ATOM 723 C CA . GLN A 1 93 ? -11.670 -18.488 50.148 1.00 57.09 93 GLN A CA 1
ATOM 724 C C . GLN A 1 93 ? -12.940 -18.962 49.436 1.00 57.09 93 GLN A C 1
ATOM 726 O O . GLN A 1 93 ? -13.412 -20.081 49.666 1.00 57.09 93 GLN A O 1
ATOM 731 N N . TYR A 1 94 ? -13.486 -18.129 48.551 1.00 62.12 94 TYR A N 1
ATOM 732 C CA . TYR A 1 94 ? -14.563 -18.539 47.650 1.00 62.12 94 TYR A CA 1
ATOM 733 C C . TYR A 1 94 ? -14.024 -19.572 46.659 1.00 62.12 94 TYR A C 1
ATOM 735 O O . TYR A 1 94 ? -12.875 -19.468 46.235 1.00 62.12 94 TYR A O 1
ATOM 743 N N . GLN A 1 95 ? -14.802 -20.616 46.362 1.00 55.97 95 GLN A N 1
ATOM 744 C CA . GLN A 1 95 ? -14.294 -21.819 45.698 1.00 55.97 95 GLN A CA 1
ATOM 745 C C . GLN A 1 95 ? -13.715 -21.540 44.296 1.00 55.97 95 GLN A C 1
ATOM 747 O O . GLN A 1 95 ? -14.423 -21.513 43.295 1.00 55.97 95 GLN A O 1
ATOM 752 N N . VAL A 1 96 ? -12.394 -21.393 44.244 1.00 60.31 96 VAL A N 1
ATOM 753 C CA . VAL A 1 96 ? -11.542 -21.520 43.058 1.00 60.31 96 VAL A CA 1
ATOM 754 C C . VAL A 1 96 ? -10.829 -22.880 43.143 1.00 60.31 96 VAL A C 1
ATOM 756 O O . VAL A 1 96 ? -10.634 -23.390 44.254 1.00 60.31 96 VAL A O 1
ATOM 759 N N . PRO A 1 97 ? -10.455 -23.523 42.022 1.00 62.94 97 PRO A N 1
ATOM 760 C CA . PRO A 1 97 ? -9.760 -24.805 42.070 1.00 62.94 97 PRO A CA 1
ATOM 761 C C . PRO A 1 97 ? -8.478 -24.719 42.911 1.00 62.94 97 PRO A C 1
ATOM 763 O O . PRO A 1 97 ? -7.708 -23.775 42.771 1.00 62.94 97 PRO A O 1
ATOM 766 N N . LYS A 1 98 ? -8.221 -25.706 43.778 1.00 69.88 98 LYS A N 1
ATOM 767 C CA . LYS A 1 98 ? -6.952 -25.782 44.529 1.00 69.88 98 LYS A CA 1
ATOM 768 C C . LYS A 1 98 ? -5.775 -25.983 43.568 1.00 69.88 98 LYS A C 1
ATOM 770 O O . LYS A 1 98 ? -5.940 -26.660 42.555 1.00 69.88 98 LYS A O 1
ATOM 775 N N . GLY A 1 99 ? -4.585 -25.483 43.909 1.00 73.06 99 GLY A N 1
ATOM 776 C CA . GLY A 1 99 ? -3.383 -25.717 43.101 1.00 73.06 99 GLY A CA 1
ATOM 777 C C . GLY A 1 99 ? -3.249 -24.775 41.904 1.00 73.06 99 GLY A C 1
ATOM 778 O O . GLY A 1 99 ? -2.713 -25.187 40.874 1.00 73.06 99 GLY A O 1
ATOM 779 N N . ILE A 1 100 ? -3.789 -23.556 41.999 1.00 78.25 100 ILE A N 1
ATOM 780 C CA . ILE A 1 100 ? -3.698 -22.500 40.970 1.00 78.25 100 ILE A CA 1
ATOM 781 C C . ILE A 1 100 ? -2.957 -21.251 41.467 1.00 78.25 100 ILE A C 1
ATOM 783 O O . ILE A 1 100 ? -2.957 -20.217 40.804 1.00 78.25 100 ILE A O 1
ATOM 787 N N . GLU A 1 101 ? -2.306 -21.328 42.627 1.00 79.81 101 GLU A N 1
ATOM 788 C CA . GLU A 1 101 ? -1.627 -20.208 43.295 1.00 79.81 101 GLU A CA 1
ATOM 789 C C . GLU A 1 101 ? -0.455 -19.655 42.456 1.00 79.81 101 GLU A C 1
ATOM 791 O O . GLU A 1 101 ? 0.081 -18.581 42.723 1.00 79.81 101 GLU A O 1
ATOM 796 N N . ASN A 1 102 ? -0.055 -20.388 41.414 1.00 79.62 102 ASN A N 1
ATOM 797 C CA . ASN A 1 102 ? 0.955 -20.004 40.441 1.00 79.62 102 ASN A CA 1
ATOM 798 C C . ASN A 1 102 ? 0.406 -19.259 39.205 1.00 79.62 102 ASN A C 1
ATOM 800 O O . ASN A 1 102 ? 1.210 -18.931 38.335 1.00 79.62 102 ASN A O 1
ATOM 804 N N . ASN A 1 103 ? -0.895 -18.933 39.120 1.00 79.81 103 ASN A N 1
ATOM 805 C CA . ASN A 1 103 ? -1.516 -18.207 37.990 1.00 79.81 103 ASN A CA 1
ATOM 806 C C . ASN A 1 103 ? -1.154 -16.699 37.908 1.00 79.81 103 ASN A C 1
ATOM 808 O O . ASN A 1 103 ? -1.886 -15.907 37.321 1.00 79.81 103 ASN A O 1
ATOM 812 N N . LYS A 1 104 ? -0.028 -16.305 38.518 1.00 78.44 104 LYS A N 1
ATOM 813 C CA . LYS A 1 104 ? 0.445 -14.933 38.778 1.00 78.44 104 LYS A CA 1
ATOM 814 C C . LYS A 1 104 ? 0.142 -13.936 37.653 1.00 78.44 104 LYS A C 1
ATOM 816 O O . LYS A 1 104 ? 0.319 -14.257 36.479 1.00 78.44 104 LYS A O 1
ATOM 821 N N . LEU A 1 105 ? -0.241 -12.714 38.030 1.00 75.06 105 LEU A N 1
ATOM 822 C CA . LEU A 1 105 ? -0.632 -11.610 37.138 1.00 75.06 105 LEU A CA 1
ATOM 823 C C . LEU A 1 105 ? -1.818 -11.904 36.197 1.00 75.06 105 LEU A C 1
ATOM 825 O O . LEU A 1 105 ? -2.130 -11.075 35.345 1.00 75.06 105 LEU A O 1
ATOM 829 N N . ASN A 1 106 ? -2.507 -13.037 36.361 1.00 79.25 106 ASN A N 1
ATOM 830 C CA . ASN A 1 106 ? -3.792 -13.308 35.725 1.00 79.25 106 ASN A CA 1
ATOM 831 C C . ASN A 1 106 ? -4.853 -13.539 36.787 1.00 79.25 106 ASN A C 1
ATOM 833 O O . ASN A 1 106 ? -4.573 -14.024 37.880 1.00 79.25 106 ASN A O 1
ATOM 837 N N . ILE A 1 107 ? -6.090 -13.242 36.408 1.00 78.31 107 ILE A N 1
ATOM 838 C CA . ILE A 1 107 ? -7.273 -13.504 37.226 1.00 78.31 107 ILE A CA 1
ATOM 839 C C . ILE A 1 107 ? -8.126 -14.634 36.634 1.00 78.31 107 ILE A C 1
ATOM 841 O O . ILE A 1 107 ? -9.177 -14.946 37.168 1.00 78.31 107 ILE A O 1
ATOM 845 N N . ASN A 1 108 ? -7.718 -15.230 35.514 1.00 77.88 108 ASN A N 1
ATOM 846 C CA . ASN A 1 108 ? -8.415 -16.302 34.799 1.00 77.88 108 ASN A CA 1
ATOM 847 C C . ASN A 1 108 ? -7.399 -17.165 34.030 1.00 77.88 108 ASN A C 1
ATOM 849 O O . ASN A 1 108 ? -6.194 -16.913 34.088 1.00 77.88 108 ASN A O 1
ATOM 853 N N . ILE A 1 109 ? -7.877 -18.188 33.318 1.00 76.31 109 ILE A N 1
ATOM 854 C CA . ILE A 1 109 ? -7.052 -18.963 32.380 1.00 76.31 109 ILE A CA 1
ATOM 855 C C . ILE A 1 109 ? -6.686 -18.058 31.199 1.00 76.31 109 ILE A C 1
ATOM 857 O O . ILE A 1 109 ? -7.574 -17.568 30.501 1.00 76.31 109 ILE A O 1
ATOM 861 N N . GLY A 1 110 ? -5.389 -17.844 30.986 1.00 72.38 110 GLY A N 1
ATOM 862 C CA . GLY A 1 110 ? -4.841 -17.045 29.894 1.00 72.38 110 GLY A CA 1
ATOM 863 C C . GLY A 1 110 ? -3.611 -17.691 29.250 1.00 72.38 110 GLY A C 1
ATOM 864 O O . GLY A 1 110 ? -3.163 -18.770 29.647 1.00 72.38 110 GLY A O 1
ATOM 865 N N . LYS A 1 111 ? -3.029 -17.013 28.252 1.00 71.62 111 LYS A N 1
ATOM 866 C CA . LYS A 1 111 ? -1.876 -17.515 27.470 1.00 71.62 111 LYS A CA 1
ATOM 867 C C . LYS A 1 111 ? -0.637 -17.848 28.296 1.00 71.62 111 LYS A C 1
ATOM 869 O O . LYS A 1 111 ? 0.148 -18.702 27.907 1.00 71.62 111 LYS A O 1
ATOM 874 N N . ILE A 1 112 ? -0.442 -17.145 29.406 1.00 74.38 112 ILE A N 1
ATOM 875 C CA . ILE A 1 112 ? 0.720 -17.322 30.286 1.00 74.38 112 ILE A CA 1
ATOM 876 C C . ILE A 1 112 ? 0.394 -18.184 31.517 1.00 74.38 112 ILE A C 1
ATOM 878 O O . ILE A 1 112 ? 1.256 -18.367 32.374 1.00 74.38 112 ILE A O 1
ATOM 882 N N . SER A 1 113 ? -0.837 -18.703 31.622 1.00 80.75 113 SER A N 1
ATOM 883 C CA . SER A 1 113 ? -1.242 -19.570 32.726 1.00 80.75 113 SER A CA 1
ATOM 884 C C . SER A 1 113 ? -0.530 -20.924 32.638 1.00 80.75 113 SER A C 1
ATOM 886 O O . SER A 1 113 ? -0.558 -21.564 31.585 1.00 80.75 113 SER A O 1
ATOM 888 N N . PRO A 1 114 ? 0.068 -21.412 33.736 1.00 83.50 114 PRO A N 1
ATOM 889 C CA . PRO A 1 114 ? 0.664 -22.743 33.782 1.00 83.50 114 PRO A CA 1
ATOM 890 C C . PRO A 1 114 ? -0.348 -23.872 33.486 1.00 83.50 114 PRO A C 1
ATOM 892 O O . PRO A 1 114 ? -1.517 -23.749 33.863 1.00 83.50 114 PRO A O 1
ATOM 895 N N . PRO A 1 115 ? 0.076 -25.019 32.913 1.00 82.12 115 PRO A N 1
ATOM 896 C CA . PRO A 1 115 ? -0.833 -26.119 32.561 1.00 82.12 115 PRO A CA 1
ATOM 897 C C . PRO A 1 115 ? -1.674 -26.660 33.729 1.00 82.12 115 PRO A C 1
ATOM 899 O O . PRO A 1 115 ? -2.829 -27.037 33.546 1.00 82.12 115 PRO A O 1
ATOM 902 N N . ASN A 1 116 ? -1.133 -26.658 34.955 1.00 85.19 116 ASN A N 1
ATOM 903 C CA . ASN A 1 116 ? -1.875 -27.095 36.143 1.00 85.19 116 ASN A CA 1
ATOM 904 C C . ASN A 1 116 ? -3.097 -26.213 36.434 1.00 85.19 116 ASN A C 1
ATOM 906 O O . ASN A 1 116 ? -4.076 -26.710 36.987 1.00 85.19 116 ASN A O 1
ATOM 910 N N . VAL A 1 117 ? -3.061 -24.930 36.056 1.00 84.00 117 VAL A N 1
ATOM 911 C CA . VAL A 1 117 ? -4.199 -24.021 36.223 1.00 84.00 117 VAL A CA 1
ATOM 912 C C . VAL A 1 117 ? -5.366 -24.525 35.383 1.00 84.00 117 VAL A C 1
ATOM 914 O O . VAL A 1 117 ? -6.434 -24.792 35.929 1.00 84.00 117 VAL A O 1
ATOM 917 N N . PHE A 1 118 ? -5.148 -24.757 34.087 1.00 82.44 118 PHE A N 1
ATOM 918 C CA . PHE A 1 118 ? -6.183 -25.272 33.192 1.00 82.44 118 PHE A CA 1
ATOM 919 C C . PHE A 1 118 ? -6.785 -26.591 33.695 1.00 82.44 118 PHE A C 1
ATOM 921 O O . PHE A 1 118 ? -8.005 -26.709 33.816 1.00 82.44 118 PHE A O 1
ATOM 928 N N . GLU A 1 119 ? -5.935 -27.555 34.052 1.00 85.00 119 GLU A N 1
ATOM 929 C CA . GLU A 1 119 ? -6.378 -28.873 34.515 1.00 85.00 119 GLU A CA 1
ATOM 930 C C . GLU A 1 119 ? -7.246 -28.798 35.775 1.00 85.00 119 GLU A C 1
ATOM 932 O O . GLU A 1 119 ? -8.241 -29.515 35.899 1.00 85.00 119 GLU A O 1
ATOM 937 N N . ASN A 1 120 ? -6.907 -27.914 36.714 1.00 84.88 120 ASN A N 1
ATOM 938 C CA . ASN A 1 120 ? -7.671 -27.767 37.947 1.00 84.88 120 ASN A CA 1
ATOM 939 C C . ASN A 1 120 ? -9.033 -27.096 37.702 1.00 84.88 120 ASN A C 1
ATOM 941 O O . ASN A 1 120 ? -10.037 -27.558 38.248 1.00 84.88 120 ASN A O 1
ATOM 945 N N . TYR A 1 121 ? -9.104 -26.081 36.833 1.00 83.50 121 TYR A N 1
ATOM 946 C CA . TYR A 1 121 ? -10.383 -25.493 36.411 1.00 83.50 121 TYR A CA 1
ATOM 947 C C . TYR A 1 121 ? -11.261 -26.487 35.651 1.00 83.50 121 TYR A C 1
ATOM 949 O O . TYR A 1 121 ? -12.450 -26.604 35.949 1.00 83.50 121 TYR A O 1
ATOM 957 N N . LYS A 1 122 ? -10.673 -27.257 34.730 1.00 85.00 122 LYS A N 1
ATOM 958 C CA . LYS A 1 122 ? -11.375 -28.304 33.984 1.00 85.00 122 LYS A CA 1
ATOM 959 C C . LYS A 1 122 ? -11.971 -29.356 34.915 1.00 85.00 122 LYS A C 1
ATOM 961 O O . LYS A 1 122 ? -13.148 -29.685 34.790 1.00 85.00 122 LYS A O 1
ATOM 966 N N . LYS A 1 123 ? -11.193 -29.852 35.882 1.00 86.19 123 LYS A N 1
ATOM 967 C CA . LYS A 1 123 ? -11.663 -30.836 36.874 1.00 86.19 123 LYS A CA 1
ATOM 968 C C . LYS A 1 123 ? -12.804 -30.299 37.732 1.00 86.19 123 LYS A C 1
ATOM 970 O O . LYS A 1 123 ? -13.765 -31.025 37.983 1.00 86.19 123 LYS A O 1
ATOM 975 N N . GLN A 1 124 ? -12.702 -29.047 38.182 1.00 83.44 124 GLN A N 1
ATOM 976 C CA . GLN A 1 124 ? -13.754 -28.401 38.966 1.00 83.44 124 GLN A CA 1
ATOM 977 C C . GLN A 1 124 ? -15.042 -28.282 38.140 1.00 83.44 124 GLN A C 1
ATOM 979 O O . GLN A 1 124 ? -16.084 -28.762 38.577 1.00 83.44 124 GLN A O 1
ATOM 984 N N . PHE A 1 125 ? -14.951 -27.774 36.906 1.00 84.44 125 PHE A N 1
ATOM 985 C CA . PHE A 1 125 ? -16.090 -27.686 35.993 1.00 84.44 125 PHE A CA 1
ATOM 986 C C . PHE A 1 125 ? -16.730 -29.052 35.718 1.00 84.44 125 PHE A C 1
ATOM 988 O O . PHE A 1 125 ? -17.945 -29.199 35.822 1.00 84.44 125 PHE A O 1
ATOM 995 N N . GLN A 1 126 ? -15.924 -30.073 35.413 1.00 85.94 126 GLN A N 1
ATOM 996 C CA . GLN A 1 126 ? -16.412 -31.434 35.178 1.00 85.94 126 GLN A CA 1
ATOM 997 C C . GLN A 1 126 ? -17.194 -31.970 36.378 1.00 85.94 126 GLN A C 1
ATOM 999 O O . GLN A 1 126 ? -18.276 -32.533 36.203 1.00 85.94 126 GLN A O 1
ATOM 1004 N N . LYS A 1 127 ? -16.677 -31.770 37.594 1.00 85.38 127 LYS A N 1
ATOM 1005 C CA . LYS A 1 127 ? -17.348 -32.180 38.829 1.00 85.38 127 LYS A CA 1
ATOM 1006 C C . LYS A 1 127 ? -18.677 -31.446 39.019 1.00 85.38 127 LYS A C 1
ATOM 1008 O O . LYS A 1 127 ? -19.696 -32.089 39.274 1.00 85.38 127 LYS A O 1
ATOM 1013 N N . ASP A 1 128 ? -18.671 -30.125 38.879 1.00 80.69 128 ASP A N 1
ATOM 1014 C CA . ASP A 1 128 ? -19.845 -29.289 39.139 1.00 80.69 128 ASP A CA 1
ATOM 1015 C C . ASP A 1 128 ? -20.940 -29.528 38.101 1.00 80.69 128 ASP A C 1
ATOM 1017 O O . ASP A 1 128 ? -22.104 -29.718 38.456 1.00 80.69 128 ASP A O 1
ATOM 1021 N N . PHE A 1 129 ? -20.570 -29.617 36.822 1.00 84.69 129 PHE A N 1
ATOM 1022 C CA . PHE A 1 129 ? -21.516 -29.889 35.747 1.00 84.69 129 PHE A CA 1
ATOM 1023 C C . PHE A 1 129 ? -22.097 -31.305 35.843 1.00 84.69 129 PHE A C 1
ATOM 1025 O O . PHE A 1 129 ? -23.299 -31.487 35.659 1.00 84.69 129 PHE A O 1
ATOM 1032 N N . THR A 1 130 ? -21.288 -32.304 36.215 1.00 85.19 130 THR A N 1
ATOM 1033 C CA . THR A 1 130 ? -21.791 -33.665 36.481 1.00 85.19 130 THR A CA 1
ATOM 1034 C C . THR A 1 130 ? -22.810 -33.654 37.619 1.00 85.19 130 THR A C 1
ATOM 1036 O O . THR A 1 130 ? -23.932 -34.122 37.439 1.00 85.19 130 THR A O 1
ATOM 1039 N N . THR A 1 131 ? -22.466 -33.027 38.748 1.00 83.12 131 THR A N 1
ATOM 1040 C CA . THR A 1 131 ? -23.344 -32.922 39.928 1.00 83.12 131 THR A CA 1
ATOM 1041 C C . THR A 1 131 ? -24.648 -32.185 39.604 1.00 83.12 131 THR A C 1
ATOM 1043 O O . THR A 1 131 ? -25.731 -32.579 40.049 1.00 83.12 131 THR A O 1
ATOM 1046 N N . PHE A 1 132 ? -24.568 -31.124 38.794 1.00 83.62 132 PHE A N 1
ATOM 1047 C CA . PHE A 1 132 ? -25.734 -30.395 38.303 1.00 83.62 132 PHE A CA 1
ATOM 1048 C C . PHE A 1 132 ? -26.666 -31.317 37.514 1.00 83.62 132 PHE A C 1
ATOM 1050 O O . PHE A 1 132 ? -27.866 -31.374 37.794 1.00 83.62 132 PHE A O 1
ATOM 1057 N N . LEU A 1 133 ? -26.128 -32.072 36.553 1.00 84.31 133 LEU A N 1
ATOM 1058 C CA . LEU A 1 133 ? -26.944 -32.976 35.754 1.00 84.31 133 LEU A CA 1
ATOM 1059 C C . LEU A 1 133 ? -27.516 -34.128 36.597 1.00 84.31 133 LEU A C 1
ATOM 1061 O O . LEU A 1 133 ? -28.676 -34.487 36.413 1.00 84.31 133 LEU A O 1
ATOM 1065 N N . GLU A 1 134 ? -26.763 -34.691 37.539 1.00 84.81 134 GLU A N 1
ATOM 1066 C CA . GLU A 1 134 ? -27.275 -35.704 38.473 1.00 84.81 134 GLU A CA 1
ATOM 1067 C C . GLU A 1 134 ? -28.468 -35.162 39.268 1.00 84.81 134 GLU A C 1
ATOM 1069 O O . GLU A 1 134 ? -29.541 -35.769 39.277 1.00 84.81 134 GLU A O 1
ATOM 1074 N N . SER A 1 135 ? -28.332 -33.962 39.832 1.00 82.25 135 SER A N 1
ATOM 1075 C CA . SER A 1 135 ? -29.389 -33.305 40.608 1.00 82.25 135 SER A CA 1
ATOM 1076 C C . SER A 1 135 ? -30.638 -33.040 39.757 1.00 82.25 135 SER A C 1
ATOM 1078 O O . SER A 1 135 ? -31.754 -33.405 40.132 1.00 82.25 135 SER A O 1
ATOM 1080 N N . ARG A 1 136 ? -30.470 -32.479 38.550 1.00 81.00 136 ARG A N 1
ATOM 1081 C CA . ARG A 1 136 ? -31.586 -32.219 37.620 1.00 81.00 136 ARG A CA 1
ATOM 1082 C C . ARG A 1 136 ? -32.264 -33.494 37.131 1.00 81.00 136 ARG A C 1
ATOM 1084 O O . ARG A 1 136 ? -33.447 -33.467 36.799 1.00 81.00 136 ARG A O 1
ATOM 1091 N N . SER A 1 137 ? -31.547 -34.613 37.081 1.00 82.88 137 SER A N 1
ATOM 1092 C CA . SER A 1 137 ? -32.121 -35.880 36.629 1.00 82.88 137 SER A CA 1
ATOM 1093 C C . SER A 1 137 ? -33.190 -36.434 37.572 1.00 82.88 137 SER A C 1
ATOM 1095 O O . SER A 1 137 ? -34.107 -37.114 37.095 1.00 82.88 137 SER A O 1
ATOM 1097 N N . ILE A 1 138 ? -33.073 -36.111 38.867 1.00 84.19 138 ILE A N 1
ATOM 1098 C CA . ILE A 1 138 ? -34.001 -36.491 39.938 1.00 84.19 138 ILE A CA 1
ATOM 1099 C C . ILE A 1 138 ? -35.246 -35.598 39.900 1.00 84.19 138 ILE A C 1
ATOM 1101 O O . ILE A 1 138 ? -36.360 -36.083 40.079 1.00 84.19 138 ILE A O 1
ATOM 1105 N N . GLU A 1 139 ? -35.068 -34.303 39.631 1.00 78.75 139 GLU A N 1
ATOM 1106 C CA . GLU A 1 139 ? -36.160 -33.321 39.613 1.00 78.75 139 GLU A CA 1
ATOM 1107 C C . GLU A 1 139 ? -37.029 -33.392 38.351 1.00 78.75 139 GLU A C 1
ATOM 1109 O O . GLU A 1 139 ? -38.226 -33.106 38.393 1.00 78.75 139 GLU A O 1
ATOM 1114 N N . ILE A 1 140 ? -36.444 -33.762 37.209 1.00 72.69 140 ILE A N 1
ATOM 1115 C CA . ILE A 1 140 ? -37.150 -33.769 35.926 1.00 72.69 140 ILE A CA 1
ATOM 1116 C C . ILE A 1 140 ? -37.947 -35.067 35.752 1.00 72.69 140 ILE A C 1
ATOM 1118 O O . ILE A 1 140 ? -37.403 -36.175 35.741 1.00 72.69 140 ILE A O 1
ATOM 1122 N N . VAL A 1 141 ? -39.257 -34.916 35.530 1.00 67.88 141 VAL A N 1
ATOM 1123 C CA . VAL A 1 141 ? -40.176 -36.027 35.244 1.00 67.88 141 VAL A CA 1
ATOM 1124 C C . VAL A 1 141 ? -39.748 -36.823 34.009 1.00 67.88 141 VAL A C 1
ATOM 1126 O O . VAL A 1 141 ? -39.133 -36.306 33.073 1.00 67.88 141 VAL A O 1
ATOM 1129 N N . ARG A 1 142 ? -40.104 -38.110 33.967 1.00 67.00 142 ARG A N 1
ATOM 1130 C CA . ARG A 1 142 ? -39.758 -38.997 32.848 1.00 67.00 142 ARG A CA 1
ATOM 1131 C C . ARG A 1 142 ? -40.295 -38.435 31.521 1.00 67.00 142 ARG A C 1
ATOM 1133 O O . ARG A 1 142 ? -41.492 -38.227 31.379 1.00 67.00 142 ARG A O 1
ATOM 1140 N N . GLY A 1 143 ? -39.401 -38.222 30.551 1.00 61.97 143 GLY A N 1
ATOM 1141 C CA . GLY A 1 143 ? -39.721 -37.615 29.249 1.00 61.97 143 GLY A CA 1
ATOM 1142 C C . GLY A 1 143 ? -39.596 -36.085 29.203 1.00 61.97 143 GLY A C 1
ATOM 1143 O O . GLY A 1 143 ? -39.686 -35.508 28.120 1.00 61.97 143 GLY A O 1
ATOM 1144 N N . GLY A 1 144 ? -39.344 -35.436 30.343 1.00 61.25 144 GLY A N 1
ATOM 1145 C CA . GLY A 1 144 ? -39.036 -34.012 30.415 1.00 61.25 144 GLY A CA 1
ATOM 1146 C C . GLY A 1 144 ? -37.725 -33.662 29.707 1.00 61.25 144 GLY A C 1
ATOM 1147 O O . GLY A 1 144 ? -36.822 -34.493 29.583 1.00 61.25 144 GLY A O 1
ATOM 1148 N N . ARG A 1 145 ? -37.640 -32.419 29.227 1.00 59.62 145 ARG A N 1
ATOM 1149 C CA . ARG A 1 145 ? -36.489 -31.882 28.490 1.00 59.62 145 ARG A CA 1
ATOM 1150 C C . ARG A 1 145 ? -35.909 -30.685 29.228 1.00 59.62 145 ARG A C 1
ATOM 1152 O O . ARG A 1 145 ? -36.639 -29.953 29.889 1.00 59.62 145 ARG A O 1
ATOM 1159 N N . MET A 1 146 ? -34.608 -30.487 29.075 1.00 71.12 146 MET A N 1
ATOM 1160 C CA . MET A 1 146 ? -33.880 -29.341 29.605 1.00 71.12 146 MET A CA 1
ATOM 1161 C C . MET A 1 146 ? -33.250 -28.587 28.434 1.00 71.12 146 MET A C 1
ATOM 1163 O O . MET A 1 146 ? -32.863 -29.205 27.446 1.00 71.12 146 MET A O 1
ATOM 1167 N N . VAL A 1 147 ? -33.174 -27.265 28.537 1.00 61.53 147 VAL A N 1
ATOM 1168 C CA . VAL A 1 147 ? -32.431 -26.413 27.604 1.00 61.53 147 VAL A CA 1
ATOM 1169 C C . VAL A 1 147 ? -31.388 -25.683 28.433 1.00 61.53 147 VAL A C 1
ATOM 1171 O O . VAL A 1 147 ? -31.729 -25.107 29.465 1.00 61.53 147 VAL A O 1
ATOM 1174 N N . LEU A 1 148 ? -30.128 -25.744 28.008 1.00 61.66 148 LEU A N 1
ATOM 1175 C CA . LEU A 1 148 ? -29.013 -25.084 28.680 1.00 61.66 148 LEU A CA 1
ATOM 1176 C C . LEU A 1 148 ? -28.335 -24.124 27.713 1.00 61.66 148 LEU A C 1
ATOM 1178 O O . LEU A 1 148 ? -28.109 -24.455 26.551 1.00 61.66 148 LEU A O 1
ATOM 1182 N N . THR A 1 149 ? -27.982 -22.952 28.221 1.00 59.12 149 THR A N 1
ATOM 1183 C CA . THR A 1 149 ? -27.138 -21.986 27.524 1.00 59.12 149 THR A CA 1
ATOM 1184 C C . THR A 1 149 ? -25.910 -21.760 28.386 1.00 59.12 149 THR A C 1
ATOM 1186 O O . THR A 1 149 ? -26.036 -21.390 29.551 1.00 59.12 149 THR A O 1
ATOM 1189 N N . LEU A 1 150 ? -24.737 -22.033 27.822 1.00 64.94 150 LEU A N 1
ATOM 1190 C CA . LEU A 1 150 ? -23.450 -21.971 28.508 1.00 64.94 150 LEU A CA 1
ATOM 1191 C C . LEU A 1 150 ? -22.508 -21.073 27.708 1.00 64.94 150 LEU A C 1
ATOM 1193 O O . LEU A 1 150 ? -22.560 -21.064 26.478 1.00 64.94 150 LEU A O 1
ATOM 1197 N N . VAL A 1 151 ? -21.644 -20.342 28.406 1.00 66.38 151 VAL A N 1
ATOM 1198 C CA . VAL A 1 151 ? -20.530 -19.628 27.775 1.00 66.38 151 VAL A CA 1
ATOM 1199 C C . VAL A 1 151 ? -19.432 -20.647 27.477 1.00 66.38 151 VAL A C 1
ATOM 1201 O O . VAL A 1 151 ? -19.055 -21.424 28.351 1.00 66.38 151 VAL A O 1
ATOM 1204 N N . GLY A 1 152 ? -18.947 -20.673 26.239 1.00 67.25 152 GLY A N 1
ATOM 1205 C CA . GLY A 1 152 ? -17.962 -21.648 25.778 1.00 67.25 152 GLY A CA 1
ATOM 1206 C C . GLY A 1 152 ? -16.877 -21.022 24.912 1.00 67.25 152 GLY A C 1
ATOM 1207 O O . GLY A 1 152 ? -16.835 -19.809 24.719 1.00 67.25 152 GLY A O 1
ATOM 1208 N N . ARG A 1 153 ? -15.994 -21.874 24.392 1.00 71.50 153 ARG A N 1
ATOM 1209 C CA . ARG A 1 153 ? -14.928 -21.515 23.445 1.00 71.50 153 ARG A CA 1
ATOM 1210 C C . ARG A 1 153 ? -15.051 -22.326 22.154 1.00 71.50 153 ARG A C 1
ATOM 1212 O O . ARG A 1 153 ? -15.463 -23.487 22.197 1.00 71.50 153 ARG A O 1
ATOM 1219 N N . SER A 1 154 ? -14.683 -21.714 21.031 1.00 66.44 154 SER A N 1
ATOM 1220 C CA . SER A 1 154 ? -14.632 -22.342 19.700 1.00 66.44 154 SER A CA 1
ATOM 1221 C C . SER A 1 154 ? -13.298 -23.027 19.413 1.00 66.44 154 SER A C 1
ATOM 1223 O O . SER A 1 154 ? -13.281 -24.033 18.708 1.00 66.44 154 SER A O 1
ATOM 1225 N N . ASP A 1 155 ? -12.199 -22.532 19.983 1.00 68.19 155 ASP A N 1
ATOM 1226 C CA . ASP A 1 155 ? -10.884 -23.164 19.869 1.00 68.19 155 ASP A CA 1
ATOM 1227 C C . ASP A 1 155 ? -10.759 -24.376 20.808 1.00 68.19 155 ASP A C 1
ATOM 1229 O O . ASP A 1 155 ? -11.289 -24.367 21.924 1.00 68.19 155 ASP A O 1
ATOM 1233 N N . VAL A 1 156 ? -10.031 -25.403 20.363 1.00 74.69 156 VAL A N 1
ATOM 1234 C CA . VAL A 1 156 ? -9.634 -26.587 21.141 1.00 74.69 156 VAL A CA 1
ATOM 1235 C C . VAL A 1 156 ? -8.554 -26.226 22.162 1.00 74.69 156 VAL A C 1
ATOM 1237 O O . VAL A 1 156 ? -8.510 -26.851 23.227 1.00 74.69 156 VAL A O 1
ATOM 1240 N N . ASP A 1 157 ? -7.747 -25.194 21.899 1.00 75.44 157 ASP A N 1
ATOM 1241 C CA . ASP A 1 157 ? -6.793 -24.662 22.872 1.00 75.44 157 ASP A CA 1
ATOM 1242 C C . ASP A 1 157 ? -7.507 -23.793 23.931 1.00 75.44 157 ASP A C 1
ATOM 1244 O O . ASP A 1 157 ? -8.068 -22.741 23.611 1.00 75.44 157 ASP A O 1
ATOM 1248 N N . PRO A 1 158 ? -7.495 -24.183 25.218 1.00 65.94 158 PRO A N 1
ATOM 1249 C CA . PRO A 1 158 ? -8.073 -23.378 26.292 1.00 65.94 158 PRO A CA 1
ATOM 1250 C C . PRO A 1 158 ? -7.286 -22.101 26.618 1.00 65.94 158 PRO A C 1
ATOM 1252 O O . PRO A 1 158 ? -7.800 -21.249 27.342 1.00 65.94 158 PRO A O 1
ATOM 1255 N N . HIS A 1 159 ? -6.059 -21.967 26.108 1.00 68.62 159 HIS A N 1
ATOM 1256 C CA . HIS A 1 159 ? -5.249 -20.752 26.195 1.00 68.62 159 HIS A CA 1
ATOM 1257 C C . HIS A 1 159 ? -5.519 -19.778 25.033 1.00 68.62 159 HIS A C 1
ATOM 1259 O O . HIS A 1 159 ? -4.933 -18.690 24.990 1.00 68.62 159 HIS A O 1
ATOM 1265 N N . GLY A 1 160 ? -6.401 -20.160 24.101 1.00 59.47 160 GLY A N 1
ATOM 1266 C CA . GLY A 1 160 ? -6.835 -19.348 22.971 1.00 59.47 160 GLY A CA 1
ATOM 1267 C C . GLY A 1 160 ? -7.532 -18.051 23.394 1.00 59.47 160 GLY A C 1
ATOM 1268 O O . GLY A 1 160 ? -8.006 -17.891 24.521 1.00 59.47 160 GLY A O 1
ATOM 1269 N N . ASN A 1 161 ? -7.588 -17.087 22.474 1.00 53.38 161 ASN A N 1
ATOM 1270 C CA . ASN A 1 161 ? -8.112 -15.757 22.784 1.00 53.38 161 ASN A CA 1
ATOM 1271 C C . ASN A 1 161 ? -9.643 -15.745 22.959 1.00 53.38 161 ASN A C 1
ATOM 1273 O O . ASN A 1 161 ? -10.119 -14.978 23.780 1.00 53.38 161 ASN A O 1
ATOM 1277 N N . GLU A 1 162 ? -10.412 -16.578 22.252 1.00 51.78 162 GLU A N 1
ATOM 1278 C CA . GLU A 1 162 ? -11.848 -16.347 21.985 1.00 51.78 162 GLU A CA 1
ATOM 1279 C C . GLU A 1 162 ? -12.792 -16.458 23.199 1.00 51.78 162 GLU A C 1
ATOM 1281 O O . GLU A 1 162 ? -13.694 -15.641 23.343 1.00 51.78 162 GLU A O 1
ATOM 1286 N N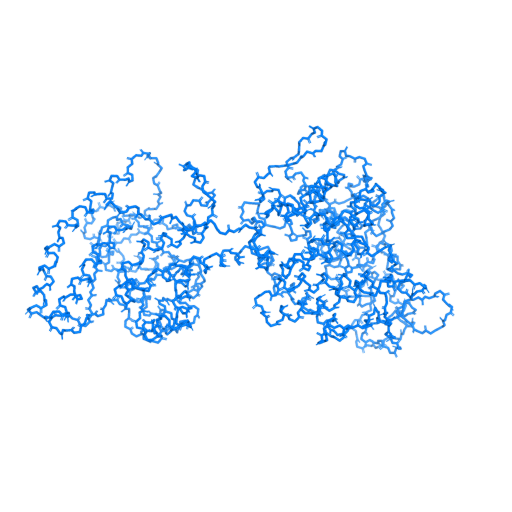 . GLY A 1 163 ? -12.598 -17.418 24.111 1.00 48.19 163 GLY A N 1
ATOM 1287 C CA . GLY A 1 163 ? -13.534 -17.612 25.234 1.00 48.19 163 GLY A CA 1
ATOM 1288 C C . GLY A 1 163 ? -13.346 -16.626 26.398 1.00 48.19 163 GLY A C 1
ATOM 1289 O O . GLY A 1 163 ? -14.274 -16.375 27.162 1.00 48.19 163 GLY A O 1
ATOM 1290 N N . GLY A 1 164 ? -12.136 -16.083 26.573 1.00 56.75 164 GLY A N 1
ATOM 1291 C CA . GLY A 1 164 ? -11.722 -15.323 27.763 1.00 56.75 164 GLY A CA 1
ATOM 1292 C C . GLY A 1 164 ? -11.352 -13.861 27.511 1.00 56.75 164 GLY A C 1
ATOM 1293 O O . GLY A 1 164 ? -10.793 -13.229 28.408 1.00 56.75 164 GLY A O 1
ATOM 1294 N N . GLN A 1 165 ? -11.623 -13.320 26.316 1.00 63.91 165 GLN A N 1
ATOM 1295 C CA . GLN A 1 165 ? -11.141 -11.998 25.880 1.00 63.91 165 GLN A CA 1
ATOM 1296 C C . GLN A 1 165 ? -11.417 -10.893 26.903 1.00 63.91 165 GLN A C 1
ATOM 1298 O O . GLN A 1 165 ? -10.520 -10.149 27.290 1.00 63.91 165 GLN A O 1
ATOM 1303 N N . ILE A 1 166 ? -12.646 -10.832 27.406 1.00 67.31 166 ILE A N 1
ATOM 1304 C CA . ILE A 1 166 ? -13.065 -9.796 28.347 1.00 67.31 166 ILE A CA 1
ATOM 1305 C C . ILE A 1 166 ? -12.347 -9.925 29.697 1.00 67.31 166 ILE A C 1
ATOM 1307 O O . ILE A 1 166 ? -11.879 -8.930 30.251 1.00 67.31 166 ILE A O 1
ATOM 1311 N N . SER A 1 167 ? -12.227 -11.141 30.232 1.00 73.19 167 SER A N 1
ATOM 1312 C CA . SER A 1 167 ? -11.494 -11.386 31.479 1.00 73.19 167 SER A CA 1
ATOM 1313 C C . SER A 1 167 ? -10.010 -11.051 31.331 1.00 73.19 167 SER A C 1
ATOM 1315 O O . SER A 1 167 ? -9.429 -10.468 32.244 1.00 73.19 167 SER A O 1
ATOM 1317 N N . ASN A 1 168 ? -9.426 -11.307 30.156 1.00 76.75 168 ASN A N 1
ATOM 1318 C CA . ASN A 1 168 ? -8.053 -10.915 29.836 1.00 76.75 168 ASN A CA 1
ATOM 1319 C C . ASN A 1 168 ? -7.887 -9.388 29.788 1.00 76.75 168 ASN A C 1
ATOM 1321 O O . ASN A 1 168 ? -6.874 -8.870 30.254 1.00 76.75 168 ASN A O 1
ATOM 1325 N N . LEU A 1 169 ? -8.874 -8.654 29.262 1.00 80.50 169 LEU A N 1
ATOM 1326 C CA . LEU A 1 169 ? -8.857 -7.188 29.259 1.00 80.50 169 LEU A CA 1
ATOM 1327 C C . LEU A 1 169 ? -8.964 -6.621 30.679 1.00 80.50 169 LEU A C 1
ATOM 1329 O O . LEU A 1 169 ? -8.239 -5.687 31.007 1.00 80.50 169 LEU A O 1
ATOM 1333 N N . ILE A 1 170 ? -9.779 -7.225 31.551 1.00 85.81 170 ILE A N 1
ATOM 1334 C CA . ILE A 1 170 ? -9.833 -6.856 32.976 1.00 85.81 170 ILE A CA 1
ATOM 1335 C C . ILE A 1 170 ? -8.493 -7.149 33.662 1.00 85.81 170 ILE A C 1
ATOM 1337 O O . ILE A 1 170 ? -7.979 -6.292 34.379 1.00 85.81 170 ILE A O 1
ATOM 1341 N N . ALA A 1 171 ? -7.903 -8.325 33.419 1.00 85.31 171 ALA A N 1
ATOM 1342 C CA . ALA A 1 171 ? -6.590 -8.691 33.952 1.00 85.31 171 ALA A CA 1
ATOM 1343 C C . ALA A 1 171 ? -5.520 -7.675 33.532 1.00 85.31 171 ALA A C 1
ATOM 1345 O O . ALA A 1 171 ? -4.757 -7.186 34.364 1.00 85.31 171 ALA A O 1
ATOM 1346 N N . ARG A 1 172 ? -5.510 -7.301 32.247 1.00 86.44 172 ARG A N 1
ATOM 1347 C CA . ARG A 1 172 ? -4.609 -6.285 31.701 1.00 86.44 172 ARG A CA 1
ATOM 1348 C C . ARG A 1 172 ? -4.814 -4.928 32.374 1.00 86.44 172 ARG A C 1
ATOM 1350 O O . ARG A 1 172 ? -3.831 -4.339 32.811 1.00 86.44 172 ARG A O 1
ATOM 1357 N N . SER A 1 173 ? -6.057 -4.473 32.525 1.00 90.62 173 SER A N 1
ATOM 1358 C CA . SER A 1 173 ? -6.353 -3.209 33.207 1.00 90.62 173 SER A CA 1
ATOM 1359 C C . SER A 1 173 ? -5.900 -3.213 34.670 1.00 90.62 173 SER A C 1
ATOM 1361 O O . SER A 1 173 ? -5.346 -2.222 35.131 1.00 90.62 173 SER A O 1
ATOM 1363 N N . LEU A 1 174 ? -6.051 -4.326 35.397 1.00 89.88 174 LEU A N 1
ATOM 1364 C CA . LEU A 1 174 ? -5.510 -4.462 36.757 1.00 89.88 174 LEU A CA 1
ATOM 1365 C C . LEU A 1 174 ? -3.975 -4.382 36.770 1.00 89.88 174 LEU A C 1
ATOM 1367 O O . LEU A 1 174 ? -3.398 -3.686 37.601 1.00 89.88 174 LEU A O 1
ATOM 1371 N N . VAL A 1 175 ? -3.302 -5.058 35.835 1.00 88.38 175 VAL A N 1
ATOM 1372 C CA . VAL A 1 175 ? -1.837 -4.994 35.697 1.00 88.38 175 VAL A CA 1
ATOM 1373 C C . VAL A 1 175 ? -1.365 -3.569 35.390 1.00 88.38 175 VAL A C 1
ATOM 1375 O O . VAL A 1 175 ? -0.323 -3.149 35.893 1.00 88.38 175 VAL A O 1
ATOM 1378 N N . ASP A 1 176 ? -2.115 -2.810 34.595 1.00 89.31 176 ASP A N 1
ATOM 1379 C CA . ASP A 1 176 ? -1.798 -1.410 34.313 1.00 89.31 176 ASP A CA 1
ATOM 1380 C C . ASP A 1 176 ? -1.957 -0.533 35.571 1.00 89.31 176 ASP A C 1
ATOM 1382 O O . ASP A 1 176 ? -1.054 0.248 35.875 1.00 89.31 176 ASP A O 1
ATOM 1386 N N . LEU A 1 177 ? -2.979 -0.768 36.405 1.00 90.19 177 LEU A N 1
ATOM 1387 C CA . LEU A 1 177 ? -3.097 -0.114 37.719 1.00 90.19 177 LEU A CA 1
ATOM 1388 C C . LEU A 1 177 ? -1.941 -0.458 38.679 1.00 90.19 177 LEU A C 1
ATOM 1390 O O . LEU A 1 177 ? -1.516 0.404 39.451 1.00 90.19 177 LEU A O 1
ATOM 1394 N N . VAL A 1 178 ? -1.399 -1.684 38.636 1.00 88.31 178 VAL A N 1
ATOM 1395 C CA . VAL A 1 178 ? -0.195 -2.053 39.415 1.00 88.31 178 VAL A CA 1
ATOM 1396 C C . VAL A 1 178 ? 1.018 -1.249 38.959 1.00 88.31 178 VAL A C 1
ATOM 1398 O O . VAL A 1 178 ? 1.763 -0.739 39.795 1.00 88.31 178 VAL A O 1
ATOM 1401 N N . LYS A 1 179 ? 1.221 -1.094 37.644 1.00 88.06 179 LYS A N 1
ATOM 1402 C CA . LYS A 1 179 ? 2.339 -0.299 37.101 1.00 88.06 179 LYS A CA 1
ATOM 1403 C C . LYS A 1 179 ? 2.255 1.169 37.510 1.00 88.06 179 LYS A C 1
ATOM 1405 O O . LYS A 1 179 ? 3.289 1.805 37.691 1.00 88.06 179 LYS A O 1
ATOM 1410 N N . GLU A 1 180 ? 1.042 1.690 37.656 1.00 87.75 180 GLU A N 1
ATOM 1411 C CA . GLU A 1 180 ? 0.784 3.053 38.128 1.00 87.75 180 GLU A CA 1
ATOM 1412 C C . GLU A 1 180 ? 0.865 3.192 39.659 1.00 87.75 180 GLU A C 1
ATOM 1414 O O . GLU A 1 180 ? 0.764 4.299 40.185 1.00 87.75 180 GLU A O 1
ATOM 1419 N N . GLY A 1 181 ? 1.079 2.090 40.388 1.00 87.19 181 GLY A N 1
ATOM 1420 C CA . GLY A 1 181 ? 1.164 2.080 41.849 1.00 87.19 181 GLY A CA 1
ATOM 1421 C C . GLY A 1 181 ? -0.180 2.295 42.550 1.00 87.19 181 GLY A C 1
ATOM 1422 O O . GLY A 1 181 ? -0.202 2.673 43.720 1.00 87.19 181 GLY A O 1
ATOM 1423 N N . LEU A 1 182 ? -1.297 2.081 41.846 1.00 85.75 182 LEU A N 1
ATOM 1424 C CA . LEU A 1 182 ? -2.654 2.318 42.348 1.00 85.75 182 LEU A CA 1
ATOM 1425 C C . LEU A 1 182 ? -3.223 1.114 43.115 1.00 85.75 182 LEU A C 1
ATOM 1427 O O . LEU A 1 182 ? -4.091 1.294 43.968 1.00 85.75 182 LEU A O 1
ATOM 1431 N N . ILE A 1 183 ? -2.726 -0.095 42.837 1.00 88.44 183 ILE A N 1
ATOM 1432 C CA . ILE A 1 183 ? -3.019 -1.337 43.575 1.00 88.44 183 ILE A CA 1
ATOM 1433 C C . ILE A 1 183 ? -1.738 -2.172 43.728 1.00 88.44 183 ILE A C 1
ATOM 1435 O O . ILE A 1 183 ? -0.768 -1.952 42.998 1.00 88.44 183 ILE A O 1
ATOM 1439 N N . GLN A 1 184 ? -1.708 -3.134 44.657 1.00 86.50 184 GLN A N 1
ATOM 1440 C CA . GLN A 1 184 ? -0.527 -3.979 44.858 1.00 86.50 184 GLN A CA 1
ATOM 1441 C C . GLN A 1 184 ? -0.573 -5.232 43.980 1.00 86.50 184 GLN A C 1
ATOM 1443 O O . GLN A 1 184 ? -1.621 -5.839 43.765 1.00 86.50 184 GLN A O 1
ATOM 1448 N N . GLU A 1 185 ? 0.593 -5.686 43.519 1.00 85.69 185 GLU A N 1
ATOM 1449 C CA . GLU A 1 185 ? 0.706 -6.923 42.737 1.00 85.69 185 GLU A CA 1
ATOM 1450 C C . GLU A 1 185 ? 0.204 -8.157 43.513 1.00 85.69 185 GLU A C 1
ATOM 1452 O O . GLU A 1 185 ? -0.390 -9.073 42.941 1.00 85.69 185 GLU A O 1
ATOM 1457 N N . SER A 1 186 ? 0.396 -8.169 44.838 1.00 82.69 186 SER A N 1
ATOM 1458 C CA . SER A 1 186 ? -0.120 -9.212 45.733 1.00 82.69 186 SER A CA 1
ATOM 1459 C C . SER A 1 186 ? -1.641 -9.351 45.677 1.00 82.69 186 SER A C 1
ATOM 1461 O O . SER A 1 186 ? -2.161 -10.454 45.862 1.00 82.69 186 SER A O 1
ATOM 1463 N N . ASP A 1 187 ? -2.350 -8.258 45.395 1.00 83.00 187 ASP A N 1
ATOM 1464 C CA . ASP A 1 187 ? -3.809 -8.239 45.345 1.00 83.00 187 ASP A CA 1
ATOM 1465 C C . ASP A 1 187 ? -4.299 -8.951 44.080 1.00 83.00 187 ASP A C 1
ATOM 1467 O O . ASP A 1 187 ? -5.229 -9.749 44.149 1.00 83.00 187 ASP A O 1
ATOM 1471 N N . ILE A 1 188 ? -3.612 -8.769 42.945 1.00 85.25 188 ILE A N 1
ATOM 1472 C CA . ILE A 1 188 ? -3.886 -9.539 41.719 1.00 85.25 188 ILE A CA 1
ATOM 1473 C C . ILE A 1 188 ? -3.532 -11.011 41.926 1.00 85.25 188 ILE A C 1
ATOM 1475 O O . ILE A 1 188 ? -4.332 -11.890 41.625 1.00 85.25 188 ILE A O 1
ATOM 1479 N N . ASN A 1 189 ? -2.347 -11.293 42.475 1.00 81.62 189 ASN A N 1
ATOM 1480 C CA . ASN A 1 189 ? -1.849 -12.663 42.633 1.00 81.62 189 ASN A CA 1
ATOM 1481 C C . ASN A 1 189 ? -2.706 -13.523 43.583 1.00 81.62 189 ASN A C 1
ATOM 1483 O O . ASN A 1 189 ? -2.619 -14.749 43.545 1.00 81.62 189 ASN A O 1
ATOM 1487 N N . SER A 1 190 ? -3.523 -12.895 44.432 1.00 78.88 190 SER A N 1
ATOM 1488 C CA . SER A 1 190 ? -4.446 -13.567 45.351 1.00 78.88 190 SER A CA 1
ATOM 1489 C C . SER A 1 190 ? -5.881 -13.682 44.822 1.00 78.88 190 SER A C 1
ATOM 1491 O O . SER A 1 190 ? -6.716 -14.287 45.494 1.00 78.88 190 SER A O 1
ATOM 1493 N N . PHE A 1 191 ? -6.173 -13.158 43.626 1.00 82.00 191 PHE A N 1
ATOM 1494 C CA . PHE A 1 191 ? -7.514 -13.131 43.050 1.00 82.00 191 PHE A CA 1
ATOM 1495 C C . PHE A 1 191 ? -7.618 -13.983 41.785 1.00 82.00 191 PHE A C 1
ATOM 1497 O O . PHE A 1 191 ? -6.801 -13.883 40.877 1.00 82.00 191 PHE A O 1
ATOM 1504 N N . ASN A 1 192 ? -8.662 -14.805 41.700 1.00 78.12 192 ASN A N 1
ATOM 1505 C CA . ASN A 1 192 ? -8.972 -15.591 40.512 1.00 78.12 192 ASN A CA 1
ATOM 1506 C C . ASN A 1 192 ? -10.497 -15.703 40.344 1.00 78.12 192 ASN A C 1
ATOM 1508 O O . ASN A 1 192 ? -11.225 -15.943 41.305 1.00 78.12 192 ASN A O 1
ATOM 1512 N N . ILE A 1 193 ? -10.971 -15.549 39.112 1.00 75.69 193 ILE A N 1
ATOM 1513 C CA . ILE A 1 193 ? -12.363 -15.696 38.704 1.00 75.69 193 ILE A CA 1
ATOM 1514 C C . ILE A 1 193 ? -12.614 -17.185 38.437 1.00 75.69 193 ILE A C 1
ATOM 1516 O O . ILE A 1 193 ? -11.976 -17.739 37.541 1.00 75.69 193 ILE A O 1
ATOM 1520 N N . PRO A 1 194 ? -13.571 -17.833 39.128 1.00 70.56 194 PRO A N 1
ATOM 1521 C CA . PRO A 1 194 ? -13.904 -19.244 38.938 1.00 70.56 194 PRO A CA 1
ATOM 1522 C C . PRO A 1 194 ? -14.737 -19.466 37.658 1.00 70.56 194 PRO A C 1
ATOM 1524 O O . PRO A 1 194 ? -15.838 -20.006 37.704 1.00 70.56 194 PRO A O 1
ATOM 1527 N N . ALA A 1 195 ? -14.238 -19.016 36.506 1.00 70.69 195 ALA A N 1
ATOM 1528 C CA . ALA A 1 195 ? -14.884 -19.177 35.208 1.00 70.69 195 ALA A CA 1
ATOM 1529 C C . ALA A 1 195 ? -14.094 -20.160 34.338 1.00 70.69 195 ALA A C 1
ATOM 1531 O O . ALA A 1 195 ? -12.885 -20.013 34.153 1.00 70.69 195 ALA A O 1
ATOM 1532 N N . TYR A 1 196 ? -14.791 -21.152 33.788 1.00 76.19 196 TYR A N 1
ATOM 1533 C CA . TYR A 1 196 ? -14.237 -22.104 32.834 1.00 76.19 196 TYR A CA 1
ATOM 1534 C C . TYR A 1 196 ? -15.070 -22.094 31.559 1.00 76.19 196 TYR A C 1
ATOM 1536 O O . TYR A 1 196 ? -16.257 -22.410 31.591 1.00 76.19 196 TYR A O 1
ATOM 1544 N N . ASN A 1 197 ? -14.434 -21.753 30.441 1.00 75.31 197 ASN A N 1
ATOM 1545 C CA . ASN A 1 197 ? -15.082 -21.772 29.137 1.00 75.31 197 ASN A CA 1
ATOM 1546 C C . ASN A 1 197 ? -14.885 -23.148 28.507 1.00 75.31 197 ASN A C 1
ATOM 1548 O O . ASN A 1 197 ? -13.783 -23.510 28.084 1.00 75.31 197 ASN A O 1
ATOM 1552 N N . ASN A 1 198 ? -15.961 -23.924 28.465 1.00 77.88 198 ASN A N 1
ATOM 1553 C CA . ASN A 1 198 ? -15.937 -25.288 27.959 1.00 77.88 198 ASN A CA 1
ATOM 1554 C C . ASN A 1 198 ? -15.851 -25.339 26.429 1.00 77.88 198 ASN A C 1
ATOM 1556 O O . ASN A 1 198 ? -16.455 -24.526 25.723 1.00 77.88 198 ASN A O 1
ATOM 1560 N N . TYR A 1 199 ? -15.167 -26.357 25.913 1.00 81.00 199 TYR A N 1
ATOM 1561 C CA . TYR A 1 199 ? -15.290 -26.747 24.511 1.00 81.00 199 TYR A CA 1
ATOM 1562 C C . TYR A 1 199 ? -16.515 -27.643 24.310 1.00 81.00 199 TYR A C 1
ATOM 1564 O O . TYR A 1 199 ? -16.936 -28.356 25.225 1.00 81.00 199 TYR A O 1
ATOM 1572 N N . SER A 1 200 ? -17.115 -27.604 23.120 1.00 77.19 200 SER A N 1
ATOM 1573 C CA . SER A 1 200 ? -18.356 -28.342 22.844 1.00 77.19 200 SER A CA 1
ATOM 1574 C C . SER A 1 200 ? -18.213 -29.856 23.078 1.00 77.19 200 SER A C 1
ATOM 1576 O O . SER A 1 200 ? -19.116 -30.478 23.644 1.00 77.19 200 SER A O 1
ATOM 1578 N N . ASP A 1 201 ? -17.055 -30.436 22.753 1.00 83.56 201 ASP A N 1
ATOM 1579 C CA . ASP A 1 201 ? -16.789 -31.857 22.993 1.00 83.56 201 ASP A CA 1
ATOM 1580 C C . ASP A 1 201 ? -16.690 -32.187 24.490 1.00 83.56 201 ASP A C 1
ATOM 1582 O O . ASP A 1 201 ? -17.188 -33.224 24.914 1.00 83.56 201 ASP A O 1
ATOM 1586 N N . GLU A 1 202 ? -16.170 -31.279 25.323 1.00 85.50 202 GLU A N 1
ATOM 1587 C CA . GLU A 1 202 ? -16.067 -31.499 26.775 1.00 85.50 202 GLU A CA 1
ATOM 1588 C C . GLU A 1 202 ? -17.452 -31.614 27.428 1.00 85.50 202 GLU A C 1
ATOM 1590 O O . GLU A 1 202 ? -17.668 -32.459 28.297 1.00 85.50 202 GLU A O 1
ATOM 1595 N N . ILE A 1 203 ? -18.418 -30.806 26.978 1.00 83.81 203 ILE A N 1
ATOM 1596 C CA . ILE A 1 203 ? -19.821 -30.912 27.407 1.00 83.81 203 ILE A CA 1
ATOM 1597 C C . ILE A 1 203 ? -20.419 -32.242 26.968 1.00 83.81 203 ILE A C 1
ATOM 1599 O O . ILE A 1 203 ? -21.092 -32.921 27.751 1.00 83.81 203 ILE A O 1
ATOM 1603 N N . ARG A 1 204 ? -20.178 -32.611 25.708 1.00 84.88 204 ARG A N 1
ATOM 1604 C CA . ARG A 1 204 ? -20.698 -33.844 25.124 1.00 84.88 204 ARG A CA 1
ATOM 1605 C C . ARG A 1 204 ? -20.195 -35.068 25.895 1.00 84.88 204 ARG A C 1
ATOM 1607 O O . ARG A 1 204 ? -21.001 -35.930 26.250 1.00 84.88 204 ARG A O 1
ATOM 1614 N N . ASP A 1 205 ? -18.910 -35.097 26.229 1.00 88.94 205 ASP A N 1
ATOM 1615 C CA . ASP A 1 205 ? -18.275 -36.181 26.978 1.00 88.94 205 ASP A CA 1
ATOM 1616 C C . ASP A 1 205 ? -18.846 -36.331 28.395 1.00 88.94 205 ASP A C 1
ATOM 1618 O O . ASP A 1 205 ? -19.124 -37.450 28.840 1.00 88.94 205 ASP A O 1
ATOM 1622 N N . ILE A 1 206 ? -19.089 -35.223 29.108 1.00 89.62 206 ILE A N 1
ATOM 1623 C CA . ILE A 1 206 ? -19.696 -35.266 30.451 1.00 89.62 206 ILE A CA 1
ATOM 1624 C C . ILE A 1 206 ? -21.128 -35.818 30.383 1.00 89.62 206 ILE A C 1
ATOM 1626 O O . ILE A 1 206 ? -21.499 -36.695 31.165 1.00 89.62 206 ILE A O 1
ATOM 1630 N N . ILE A 1 207 ? -21.936 -35.359 29.421 1.00 86.88 207 ILE A N 1
ATOM 1631 C CA . ILE A 1 207 ? -23.323 -35.828 29.271 1.00 86.88 207 ILE A CA 1
ATOM 1632 C C . ILE A 1 207 ? -23.354 -37.331 28.962 1.00 86.88 207 ILE A C 1
ATOM 1634 O O . ILE A 1 207 ? -24.109 -38.078 29.592 1.00 86.88 207 ILE A O 1
ATOM 1638 N N . TYR A 1 208 ? -22.516 -37.792 28.029 1.00 86.81 208 TYR A N 1
ATOM 1639 C CA . TYR A 1 208 ? -22.457 -39.206 27.656 1.00 86.81 208 TYR A CA 1
ATOM 1640 C C . TYR A 1 208 ? -21.903 -40.105 28.762 1.00 86.81 208 TYR A C 1
ATOM 1642 O O . TYR A 1 208 ? -22.393 -41.224 28.938 1.00 86.81 208 TYR A O 1
ATOM 1650 N N . SER A 1 209 ? -20.912 -39.636 29.521 1.00 87.62 209 SER A N 1
ATOM 1651 C CA . SER A 1 209 ? -20.312 -40.419 30.604 1.00 87.62 209 SER A CA 1
ATOM 1652 C C . SER A 1 209 ? -21.248 -40.588 31.802 1.00 87.62 209 SER A C 1
ATOM 1654 O O . SER A 1 209 ? -21.340 -41.699 32.326 1.00 87.62 209 SER A O 1
ATOM 1656 N N . GLN A 1 210 ? -21.991 -39.546 32.196 1.00 86.94 210 GLN A N 1
ATOM 1657 C CA . GLN A 1 210 ? -22.847 -39.593 33.390 1.00 86.94 210 GLN A CA 1
ATOM 1658 C C . GLN A 1 210 ? -24.227 -40.237 33.148 1.00 86.94 210 GLN A C 1
ATOM 1660 O O . GLN A 1 210 ? -24.868 -40.710 34.079 1.00 86.94 210 GLN A O 1
ATOM 1665 N N . ARG A 1 211 ? -24.678 -40.329 31.886 1.00 86.19 211 ARG A N 1
ATOM 1666 C CA . ARG A 1 211 ? -25.851 -41.118 31.431 1.00 86.19 211 ARG A CA 1
ATOM 1667 C C . ARG A 1 211 ? -27.229 -40.707 31.965 1.00 86.19 211 ARG A C 1
ATOM 1669 O O . ARG A 1 211 ? -28.217 -41.326 31.566 1.00 86.19 211 ARG A O 1
ATOM 1676 N N . SER A 1 212 ? -27.349 -39.672 32.797 1.00 83.94 212 SER A N 1
ATOM 1677 C CA . SER A 1 212 ? -28.669 -39.246 33.297 1.00 83.94 212 SER A CA 1
ATOM 1678 C C . SER A 1 212 ? -29.507 -38.461 32.272 1.00 83.94 212 SER A C 1
ATOM 1680 O O . SER A 1 212 ? -30.726 -38.347 32.424 1.00 83.94 212 SER A O 1
ATOM 1682 N N . PHE A 1 213 ? -28.883 -37.971 31.195 1.00 80.88 213 PHE A N 1
ATOM 1683 C CA . PHE A 1 213 ? -29.531 -37.329 30.044 1.00 80.88 213 PHE A CA 1
ATOM 1684 C C . PHE A 1 213 ? -28.913 -37.828 28.730 1.00 80.88 213 PHE A C 1
ATOM 1686 O O . PHE A 1 213 ? -27.757 -38.241 28.713 1.00 80.88 213 PHE A O 1
ATOM 1693 N N . SER A 1 214 ? -29.658 -37.754 27.621 1.00 78.94 214 SER A N 1
ATOM 1694 C CA . SER A 1 214 ? -29.085 -37.833 26.270 1.00 78.94 214 SER A CA 1
ATOM 1695 C C . SER A 1 214 ? -29.165 -36.476 25.563 1.00 78.94 214 SER A C 1
ATOM 1697 O O . SER A 1 214 ? -30.087 -35.688 25.775 1.00 78.94 214 SER A O 1
ATOM 1699 N N . LEU A 1 215 ? -28.148 -36.193 24.756 1.00 78.19 215 LEU A N 1
ATOM 1700 C CA . LEU A 1 215 ? -27.991 -34.957 23.998 1.00 78.19 215 LEU A CA 1
ATOM 1701 C C . LEU A 1 215 ? -28.710 -35.089 22.645 1.00 78.19 215 LEU A C 1
ATOM 1703 O O . LEU A 1 215 ? -28.408 -36.044 21.933 1.00 78.19 215 LEU A O 1
ATOM 1707 N N . ASP A 1 216 ? -29.611 -34.169 22.264 1.00 68.31 216 ASP A N 1
ATOM 1708 C CA . ASP A 1 216 ? -30.116 -34.140 20.872 1.00 68.31 216 ASP A CA 1
ATOM 1709 C C . ASP A 1 216 ? -29.428 -33.080 20.031 1.00 68.31 216 ASP A C 1
ATOM 1711 O O . ASP A 1 216 ? -29.005 -33.368 18.917 1.00 68.31 216 ASP A O 1
ATOM 1715 N N . ILE A 1 217 ? -29.352 -31.854 20.549 1.00 62.31 217 ILE A N 1
ATOM 1716 C CA . ILE A 1 217 ? -28.819 -30.693 19.847 1.00 62.31 217 ILE A CA 1
ATOM 1717 C C . ILE A 1 217 ? -27.754 -30.049 20.725 1.00 62.31 217 ILE A C 1
ATOM 1719 O O . ILE A 1 217 ? -27.991 -29.751 21.896 1.00 62.31 217 ILE A O 1
ATOM 1723 N N . LEU A 1 218 ? -26.588 -29.825 20.127 1.00 71.88 218 LEU A N 1
ATOM 1724 C CA . LEU A 1 218 ? -25.535 -28.976 20.660 1.00 71.88 218 LEU A CA 1
ATOM 1725 C C . LEU A 1 218 ? -25.118 -28.016 19.553 1.00 71.88 218 LEU A C 1
ATOM 1727 O O . LEU A 1 218 ? -24.488 -28.432 18.584 1.00 71.88 218 LEU A O 1
ATOM 1731 N N . GLU A 1 219 ? -25.494 -26.753 19.705 1.00 61.03 219 GLU A N 1
ATOM 1732 C CA . GLU A 1 219 ? -25.176 -25.684 18.765 1.00 61.03 219 GLU A CA 1
ATOM 1733 C C . GLU A 1 219 ? -24.316 -24.630 19.453 1.00 61.03 219 GLU A C 1
ATOM 1735 O O . GLU A 1 219 ? -24.533 -24.285 20.616 1.00 61.03 219 GLU A O 1
ATOM 1740 N N . THR A 1 220 ? -23.338 -24.121 18.712 1.00 60.50 220 THR A N 1
ATOM 1741 C CA . THR A 1 220 ? -22.452 -23.033 19.126 1.00 60.50 220 THR A CA 1
ATOM 1742 C C . THR A 1 220 ? -22.666 -21.852 18.195 1.00 60.50 220 THR A C 1
ATOM 1744 O O . THR A 1 220 ? -22.696 -22.028 16.978 1.00 60.50 220 THR A O 1
ATOM 1747 N N . PHE A 1 221 ? -22.778 -20.651 18.750 1.00 55.56 221 PHE A N 1
ATOM 1748 C CA . PHE A 1 221 ? -22.912 -19.413 17.990 1.00 55.56 221 PHE A CA 1
ATOM 1749 C C . PHE A 1 221 ? -21.981 -18.352 18.575 1.00 55.56 221 PHE A C 1
ATOM 1751 O O . PHE A 1 221 ? -21.792 -18.291 19.790 1.00 55.56 221 PHE A O 1
ATOM 1758 N N . GLY A 1 222 ? -21.385 -17.537 17.704 1.00 53.78 222 GLY A N 1
ATOM 1759 C CA . GLY A 1 222 ? -20.598 -16.380 18.120 1.00 53.78 222 GLY A CA 1
ATOM 1760 C C . GLY A 1 222 ? -21.504 -15.290 18.689 1.00 53.78 222 GLY A C 1
ATOM 1761 O O . GLY A 1 222 ? -22.627 -15.102 18.218 1.00 53.78 222 GLY A O 1
ATOM 1762 N N . VAL A 1 223 ? -21.023 -14.584 19.709 1.00 51.34 223 VAL A N 1
ATOM 1763 C CA . VAL A 1 223 ? -21.705 -13.426 20.293 1.00 51.34 223 VAL A CA 1
ATOM 1764 C C . VAL A 1 223 ? -20.740 -12.251 20.238 1.00 51.34 223 VAL A C 1
ATOM 1766 O O . VAL A 1 223 ? -19.667 -12.318 20.833 1.00 51.34 223 VAL A O 1
ATOM 1769 N N . ASP A 1 224 ? -21.122 -11.187 19.531 1.00 50.00 224 ASP A N 1
ATOM 1770 C CA . ASP A 1 224 ? -20.329 -9.960 19.469 1.00 50.00 224 ASP A CA 1
ATOM 1771 C C . ASP A 1 224 ? -20.238 -9.293 20.848 1.00 50.00 224 ASP A C 1
ATOM 1773 O O . ASP A 1 224 ? -21.207 -9.254 21.613 1.00 50.00 224 ASP A O 1
ATOM 1777 N N . MET A 1 225 ? -19.074 -8.706 21.150 1.00 51.62 225 MET A N 1
ATOM 1778 C CA . MET A 1 225 ? -18.855 -7.959 22.397 1.00 51.62 225 MET A CA 1
ATOM 1779 C C . MET A 1 225 ? -19.743 -6.709 22.527 1.00 51.62 225 MET A C 1
ATOM 1781 O O . MET A 1 225 ? -19.925 -6.203 23.636 1.00 51.62 225 MET A O 1
ATOM 1785 N N . ASP A 1 226 ? -20.321 -6.219 21.425 1.00 48.12 226 ASP A N 1
ATOM 1786 C CA . ASP A 1 226 ? -21.378 -5.209 21.449 1.00 48.12 226 ASP A CA 1
ATOM 1787 C C . ASP A 1 226 ? -22.742 -5.880 21.205 1.00 48.12 226 ASP A C 1
ATOM 1789 O O . ASP A 1 226 ? -23.048 -6.236 20.066 1.00 48.12 226 ASP A O 1
ATOM 1793 N N . PRO A 1 227 ? -23.617 -6.000 22.221 1.00 38.16 227 PRO A N 1
ATOM 1794 C CA . PRO A 1 227 ? -24.953 -6.572 22.047 1.00 38.16 227 PRO A CA 1
ATOM 1795 C C . PRO A 1 227 ? -25.873 -5.746 21.124 1.00 38.16 227 PRO A C 1
ATOM 1797 O O . PRO A 1 227 ? -26.997 -6.164 20.852 1.00 38.16 227 PRO A O 1
ATOM 1800 N N . TYR A 1 228 ? -25.420 -4.581 20.644 1.00 41.38 228 TYR A N 1
ATOM 1801 C CA . TYR A 1 228 ? -26.097 -3.759 19.637 1.00 41.38 228 TYR A CA 1
ATOM 1802 C C . TYR A 1 228 ? -25.272 -3.565 18.352 1.00 41.38 228 TYR A C 1
ATOM 1804 O O . TYR A 1 228 ? -25.662 -2.769 17.495 1.00 41.38 228 TYR A O 1
ATOM 1812 N N . GLY A 1 229 ? -24.149 -4.270 18.196 1.00 42.59 229 GLY A N 1
ATOM 1813 C CA . GLY A 1 229 ? -23.404 -4.315 16.942 1.00 42.59 229 GLY A CA 1
ATOM 1814 C C . GLY A 1 229 ? -24.210 -5.065 15.883 1.00 42.59 229 GLY A C 1
ATOM 1815 O O . GLY A 1 229 ? -24.601 -6.196 16.124 1.00 42.59 229 GLY A O 1
ATOM 1816 N N . ALA A 1 230 ? -24.514 -4.385 14.769 1.00 37.03 230 ALA A N 1
ATOM 1817 C CA . ALA A 1 230 ? -25.042 -4.821 13.457 1.00 37.03 230 ALA A CA 1
ATOM 1818 C C . ALA A 1 230 ? -26.140 -5.918 13.325 1.00 37.03 230 ALA A C 1
ATOM 1820 O O . ALA A 1 230 ? -26.655 -6.085 12.223 1.00 37.03 230 ALA A O 1
ATOM 1821 N N . GLY A 1 231 ? -26.552 -6.627 14.377 1.00 35.50 231 GLY A N 1
ATOM 1822 C CA . GLY A 1 231 ? -27.496 -7.751 14.329 1.00 35.50 231 GLY A CA 1
ATOM 1823 C C . GLY A 1 231 ? -28.767 -7.572 15.166 1.00 35.50 231 GLY A C 1
ATOM 1824 O O . GLY A 1 231 ? -29.660 -8.412 15.099 1.00 35.50 231 GLY A O 1
ATOM 1825 N N . TYR A 1 232 ? -28.893 -6.484 15.936 1.00 32.91 232 TYR A N 1
ATOM 1826 C CA . TYR A 1 232 ? -30.096 -6.180 16.724 1.00 32.91 232 TYR A CA 1
ATOM 1827 C C . TYR A 1 232 ? -30.942 -5.094 16.036 1.00 32.91 232 TYR A C 1
ATOM 1829 O O . TYR A 1 232 ? -30.993 -3.939 16.460 1.00 32.91 232 TYR A O 1
ATOM 1837 N N . GLU A 1 233 ? -31.637 -5.458 14.955 1.00 33.94 233 GLU A N 1
ATOM 1838 C CA . GLU A 1 233 ? -32.687 -4.628 14.352 1.00 33.94 233 GLU A CA 1
ATOM 1839 C C . GLU A 1 233 ? -33.868 -4.486 15.331 1.00 33.94 233 GLU A C 1
ATOM 1841 O O . GLU A 1 233 ? -34.846 -5.211 15.186 1.00 33.94 233 GLU A O 1
ATOM 1846 N N . ASN A 1 234 ? -33.801 -3.639 16.376 1.00 32.75 234 ASN A N 1
ATOM 1847 C CA . ASN A 1 234 ? -34.992 -3.093 17.074 1.00 32.75 234 ASN A CA 1
ATOM 1848 C C . ASN A 1 234 ? -34.730 -2.132 18.263 1.00 32.75 234 ASN A C 1
ATOM 1850 O O . ASN A 1 234 ? -35.617 -1.980 19.109 1.00 32.75 234 ASN A O 1
ATOM 1854 N N . SER A 1 235 ? -33.599 -1.426 18.366 1.00 34.69 235 SER A N 1
ATOM 1855 C CA . SER A 1 235 ? -33.496 -0.303 19.320 1.00 34.69 235 SER A CA 1
ATOM 1856 C C . SER A 1 235 ? -33.340 1.029 18.588 1.00 34.69 235 SER A C 1
ATOM 1858 O O . SER A 1 235 ? -32.442 1.223 17.775 1.00 34.69 235 SER A O 1
ATOM 1860 N N . LYS A 1 236 ? -34.265 1.962 18.853 1.00 37.06 236 LYS A N 1
ATOM 1861 C CA . LYS A 1 236 ? -34.103 3.368 18.473 1.00 37.06 236 LYS A CA 1
ATOM 1862 C C . LYS A 1 236 ? -32.834 3.875 19.154 1.00 37.06 236 LYS A C 1
ATOM 1864 O O . LYS A 1 236 ? -32.781 3.942 20.381 1.00 37.06 236 LYS A O 1
ATOM 1869 N N . VAL A 1 237 ? -31.825 4.158 18.343 1.00 36.09 237 VAL A N 1
ATOM 1870 C CA . VAL A 1 237 ? -30.525 4.683 18.752 1.00 36.09 237 VAL A CA 1
ATOM 1871 C C . VAL A 1 237 ? -30.733 6.061 19.382 1.00 36.09 237 VAL A C 1
ATOM 1873 O O . VAL A 1 237 ? -31.391 6.919 18.801 1.00 36.09 237 VAL A O 1
ATOM 1876 N N . SER A 1 238 ? -30.227 6.244 20.601 1.00 35.31 238 SER A N 1
ATOM 1877 C CA . SER A 1 238 ? -30.046 7.556 21.224 1.00 35.31 238 SER A CA 1
ATOM 1878 C C . SER A 1 238 ? -28.955 8.330 20.481 1.00 35.31 238 SER A C 1
ATOM 1880 O O . SER A 1 238 ? -27.918 7.737 20.193 1.00 35.31 238 SER A O 1
ATOM 1882 N N . ASP A 1 239 ? -29.148 9.631 20.261 1.00 34.84 239 ASP A N 1
ATOM 1883 C CA . ASP A 1 239 ? -28.270 10.560 19.516 1.00 34.84 239 ASP A CA 1
ATOM 1884 C C . ASP A 1 239 ? -26.848 10.797 20.108 1.00 34.84 239 ASP A C 1
ATOM 1886 O O . ASP A 1 239 ? -26.214 11.810 19.818 1.00 34.84 239 ASP A O 1
ATOM 1890 N N . GLU A 1 240 ? -26.308 9.900 20.943 1.00 37.09 240 GLU A N 1
ATOM 1891 C CA . GLU A 1 240 ? -24.936 10.007 21.468 1.00 37.09 240 GLU A CA 1
ATOM 1892 C C . GLU A 1 240 ? -23.916 9.266 20.574 1.00 37.09 240 GLU A C 1
ATOM 1894 O O . GLU A 1 240 ? -24.201 8.156 20.115 1.00 37.09 240 GLU A O 1
ATOM 1899 N N . PRO A 1 241 ? -22.700 9.820 20.363 1.00 38.59 241 PRO A N 1
ATOM 1900 C CA . PRO A 1 241 ? -21.626 9.147 19.632 1.00 38.59 241 PRO A CA 1
ATOM 1901 C C . PRO A 1 241 ? -21.321 7.762 20.216 1.00 38.59 241 PRO A C 1
ATOM 1903 O O . PRO A 1 241 ? -21.173 7.602 21.430 1.00 38.59 241 PRO A O 1
ATOM 1906 N N . ILE A 1 242 ? -21.196 6.761 19.345 1.00 52.91 242 ILE A N 1
ATOM 1907 C CA . ILE A 1 242 ? -20.947 5.367 19.725 1.00 52.91 242 ILE A CA 1
ATOM 1908 C C . ILE A 1 242 ? -19.528 5.244 20.310 1.00 52.91 242 ILE A C 1
ATOM 1910 O O . ILE A 1 242 ? -18.549 5.190 19.572 1.00 52.91 242 ILE A O 1
ATOM 1914 N N . ASN A 1 243 ? -19.406 5.204 21.639 1.00 64.12 243 ASN A N 1
ATOM 1915 C CA . ASN A 1 243 ? -18.165 4.843 22.334 1.00 64.12 243 ASN A CA 1
ATOM 1916 C C . ASN A 1 243 ? -18.259 3.365 22.766 1.00 64.12 243 ASN A C 1
ATOM 1918 O O . ASN A 1 243 ? -18.913 3.032 23.763 1.00 64.12 243 ASN A O 1
ATOM 1922 N N . HIS A 1 244 ? -17.660 2.484 21.956 1.00 65.69 244 HIS A N 1
ATOM 1923 C CA . HIS A 1 244 ? -17.714 1.030 22.124 1.00 65.69 244 HIS A CA 1
ATOM 1924 C C . HIS A 1 244 ? -17.026 0.577 23.421 1.00 65.69 244 HIS A C 1
ATOM 1926 O O . HIS A 1 244 ? -17.632 -0.184 24.181 1.00 65.69 244 HIS A O 1
ATOM 1932 N N . GLY A 1 245 ? -15.837 1.106 23.737 1.00 67.31 245 GLY A N 1
ATOM 1933 C CA . GLY A 1 245 ? -15.123 0.829 24.983 1.00 67.31 245 GLY A CA 1
ATOM 1934 C C . GLY A 1 245 ? -15.932 1.201 26.219 1.00 67.31 245 GLY A C 1
ATOM 1935 O O . GLY A 1 245 ? -16.094 0.386 27.127 1.00 67.31 245 GLY A O 1
ATOM 1936 N N . LYS A 1 246 ? -16.553 2.384 26.230 1.00 73.50 246 LYS A N 1
ATOM 1937 C CA . LYS A 1 246 ? -17.390 2.852 27.346 1.00 73.50 246 LYS A CA 1
ATOM 1938 C C . LYS A 1 246 ? -18.617 1.979 27.558 1.00 73.50 246 LYS A C 1
ATOM 1940 O O . LYS A 1 246 ? -19.022 1.734 28.696 1.00 73.50 246 LYS A O 1
ATOM 1945 N N . ARG A 1 247 ? -19.253 1.524 26.476 1.00 64.50 247 ARG A N 1
ATOM 1946 C CA . ARG A 1 247 ? -20.427 0.646 26.561 1.00 64.50 247 ARG A CA 1
ATOM 1947 C C . ARG A 1 247 ? -20.037 -0.737 27.079 1.00 64.50 247 ARG A C 1
ATOM 1949 O O . ARG A 1 247 ? -20.673 -1.210 28.021 1.00 64.50 247 ARG A O 1
ATOM 1956 N N . ALA A 1 248 ? -18.989 -1.341 26.524 1.00 67.38 248 ALA A N 1
ATOM 1957 C CA . ALA A 1 248 ? -18.469 -2.628 26.979 1.00 67.38 248 ALA A CA 1
ATOM 1958 C C . ALA A 1 248 ? -18.030 -2.561 28.450 1.00 67.38 248 ALA A C 1
ATOM 1960 O O . ALA A 1 248 ? -18.459 -3.381 29.260 1.00 67.38 248 ALA A O 1
ATOM 1961 N N . ALA A 1 249 ? -17.281 -1.522 28.836 1.00 76.31 249 ALA A N 1
ATOM 1962 C CA . ALA A 1 249 ? -16.862 -1.303 30.216 1.00 76.31 249 ALA A CA 1
ATOM 1963 C C . ALA A 1 249 ? -18.055 -1.132 31.166 1.00 76.31 249 ALA A C 1
ATOM 1965 O O . ALA A 1 249 ? -18.043 -1.709 32.247 1.00 76.31 249 ALA A O 1
ATOM 1966 N N . LYS A 1 250 ? -19.121 -0.417 30.772 1.00 72.50 250 LYS A N 1
ATOM 1967 C CA . LYS A 1 250 ? -20.356 -0.302 31.575 1.00 72.50 250 LYS A CA 1
ATOM 1968 C C . LYS A 1 250 ? -21.070 -1.640 31.771 1.00 72.50 250 LYS A C 1
ATOM 1970 O O . LYS A 1 250 ? -21.513 -1.926 32.881 1.00 72.50 250 LYS A O 1
ATOM 1975 N N . ILE A 1 251 ? -21.203 -2.439 30.711 1.00 64.06 251 ILE A N 1
ATOM 1976 C CA . ILE A 1 251 ? -21.827 -3.770 30.785 1.00 64.06 251 ILE A CA 1
ATOM 1977 C C . ILE A 1 251 ? -21.004 -4.666 31.709 1.00 64.06 251 ILE A C 1
ATOM 1979 O O . ILE A 1 251 ? -21.548 -5.301 32.612 1.00 64.06 251 ILE A O 1
ATOM 1983 N N . MET A 1 252 ? -19.684 -4.652 31.536 1.00 72.25 252 MET A N 1
ATOM 1984 C CA . MET A 1 252 ? -18.7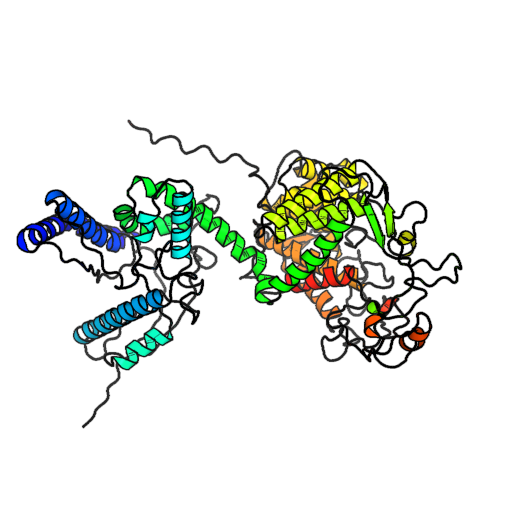84 -5.443 32.362 1.00 72.25 252 MET A CA 1
ATOM 1985 C C . MET A 1 252 ? -18.753 -4.982 33.804 1.00 72.25 252 MET A C 1
ATOM 1987 O O . MET A 1 252 ? -18.752 -5.817 34.702 1.00 72.25 252 MET A O 1
ATOM 1991 N N . ARG A 1 253 ? -18.827 -3.677 34.040 1.00 78.19 253 ARG A N 1
ATOM 1992 C CA . ARG A 1 253 ? -18.966 -3.106 35.373 1.00 78.19 253 ARG A CA 1
ATOM 1993 C C . ARG A 1 253 ? -20.197 -3.646 36.084 1.00 78.19 253 ARG A C 1
ATOM 1995 O O . ARG A 1 253 ? -20.070 -4.213 37.163 1.00 78.19 253 ARG A O 1
ATOM 2002 N N . ALA A 1 254 ? -21.355 -3.609 35.428 1.00 64.31 254 ALA A N 1
ATOM 2003 C CA . ALA A 1 254 ? -22.582 -4.186 35.976 1.00 64.31 254 ALA A CA 1
ATOM 2004 C C . ALA A 1 254 ? -22.478 -5.700 36.254 1.00 64.31 254 ALA A C 1
ATOM 2006 O O . ALA A 1 254 ? -23.167 -6.207 37.138 1.00 64.31 254 ALA A O 1
ATOM 2007 N N . TYR A 1 255 ? -21.634 -6.416 35.507 1.00 63.81 255 TYR A N 1
ATOM 2008 C CA . TYR A 1 255 ? -21.455 -7.861 35.626 1.00 63.81 255 TYR A CA 1
ATOM 2009 C C . TYR A 1 255 ? -20.416 -8.291 36.676 1.00 63.81 255 TYR A C 1
ATOM 2011 O O . TYR A 1 255 ? -20.608 -9.311 37.321 1.00 63.81 255 TYR A O 1
ATOM 2019 N N . ILE A 1 256 ? -19.305 -7.575 36.862 1.00 72.44 256 ILE A N 1
ATOM 2020 C CA . ILE A 1 256 ? -18.183 -8.098 37.668 1.00 72.44 256 ILE A CA 1
ATOM 2021 C C . ILE A 1 256 ? -17.743 -7.192 38.820 1.00 72.44 256 ILE A C 1
ATOM 2023 O O . ILE A 1 256 ? -17.077 -7.667 39.741 1.00 72.44 256 ILE A O 1
ATOM 2027 N N . GLU A 1 257 ? -18.160 -5.922 38.839 1.00 77.75 257 GLU A N 1
ATOM 2028 C CA . GLU A 1 257 ? -17.850 -4.996 39.937 1.00 77.75 257 GLU A CA 1
ATOM 2029 C C . GLU A 1 257 ? -18.245 -5.537 41.322 1.00 77.75 257 GLU A C 1
ATOM 2031 O O . GLU A 1 257 ? -17.405 -5.453 42.217 1.00 77.75 257 GLU A O 1
ATOM 2036 N N . PRO A 1 258 ? -19.423 -6.172 41.531 1.00 69.44 258 PRO A N 1
ATOM 2037 C CA . PRO A 1 258 ? -19.802 -6.681 42.853 1.00 69.44 258 PRO A CA 1
ATOM 2038 C C . PRO A 1 258 ? -18.845 -7.738 43.416 1.00 69.44 258 PRO A C 1
ATOM 2040 O O . PRO A 1 258 ? -18.789 -7.921 44.628 1.00 69.44 258 PRO A O 1
ATOM 2043 N N . VAL A 1 259 ? -18.102 -8.431 42.549 1.00 72.56 259 VAL A N 1
ATOM 2044 C CA . VAL A 1 259 ? -17.084 -9.409 42.948 1.00 72.56 259 VAL A CA 1
ATOM 2045 C C . VAL A 1 259 ? -15.751 -8.699 43.186 1.00 72.56 259 VAL A C 1
ATOM 2047 O O . VAL A 1 259 ? -15.147 -8.853 44.246 1.00 72.56 259 VAL A O 1
ATOM 2050 N N . LEU A 1 260 ? -15.310 -7.868 42.236 1.00 79.19 260 LEU A N 1
ATOM 2051 C CA . LEU A 1 260 ? -14.013 -7.188 42.303 1.00 79.19 260 LEU A CA 1
ATOM 2052 C C . LEU A 1 260 ? -13.913 -6.212 43.477 1.00 79.19 260 LEU A C 1
ATOM 2054 O O . LEU A 1 260 ? -12.873 -6.140 44.128 1.00 79.19 260 LEU A O 1
ATOM 2058 N N . VAL A 1 261 ? -14.994 -5.498 43.790 1.00 78.62 261 VAL A N 1
ATOM 2059 C CA . VAL A 1 261 ? -15.010 -4.483 44.850 1.00 78.62 261 VAL A CA 1
ATOM 2060 C C . VAL A 1 261 ? -14.723 -5.068 46.231 1.00 78.62 261 VAL A C 1
ATOM 2062 O O . VAL A 1 261 ? -14.163 -4.388 47.088 1.00 78.62 261 VAL A O 1
ATOM 2065 N N . THR A 1 262 ? -15.066 -6.340 46.444 1.00 71.88 262 THR A N 1
ATOM 2066 C CA . THR A 1 262 ? -14.857 -7.010 47.732 1.00 71.88 262 THR A CA 1
ATOM 2067 C C . THR A 1 262 ? -13.393 -7.357 47.977 1.00 71.88 262 THR A C 1
ATOM 2069 O O . THR A 1 262 ? -12.980 -7.432 49.133 1.00 71.88 262 THR A O 1
ATOM 2072 N N . HIS A 1 263 ? -12.614 -7.522 46.902 1.00 79.06 263 HIS A N 1
ATOM 2073 C CA . HIS A 1 263 ? -11.190 -7.854 46.954 1.00 79.06 263 HIS A CA 1
ATOM 2074 C C . HIS A 1 263 ? -10.290 -6.627 46.775 1.00 79.06 263 HIS A C 1
ATOM 2076 O O . HIS A 1 263 ? -9.373 -6.415 47.559 1.00 79.06 263 HIS A O 1
ATOM 2082 N N . PHE A 1 264 ? -10.575 -5.786 45.779 1.00 82.19 264 PHE A N 1
ATOM 2083 C CA . PHE A 1 264 ? -9.748 -4.626 45.414 1.00 82.19 264 PHE A CA 1
ATOM 2084 C C . PHE A 1 264 ? -10.222 -3.304 46.044 1.00 82.19 264 PHE A C 1
ATOM 2086 O O . PHE A 1 264 ? -9.524 -2.294 45.973 1.00 82.19 264 PHE A O 1
ATOM 2093 N N . GLY A 1 265 ? -11.403 -3.291 46.668 1.00 80.12 265 GLY A N 1
ATOM 2094 C CA . GLY A 1 265 ? -11.977 -2.112 47.316 1.00 80.12 265 GLY A CA 1
ATOM 2095 C C . GLY A 1 265 ? -12.672 -1.131 46.361 1.00 80.12 265 GLY A C 1
ATOM 2096 O O . GLY A 1 265 ? -12.413 -1.079 45.160 1.00 80.12 265 GLY A O 1
ATOM 2097 N N . ASN A 1 266 ? -13.558 -0.302 46.926 1.00 78.62 266 ASN A N 1
ATOM 2098 C CA . ASN A 1 266 ? -14.347 0.695 46.182 1.00 78.62 266 ASN A CA 1
ATOM 2099 C C . ASN A 1 266 ? -13.486 1.712 45.419 1.00 78.62 266 ASN A C 1
ATOM 2101 O O . ASN A 1 266 ? -13.826 2.084 44.300 1.00 78.62 266 ASN A O 1
ATOM 2105 N N . SER A 1 267 ? -12.367 2.154 45.999 1.00 81.56 267 SER A N 1
ATOM 2106 C CA . SER A 1 267 ? -11.508 3.183 45.400 1.00 81.56 267 SER A CA 1
ATOM 2107 C C . SER A 1 267 ? -10.854 2.745 44.086 1.00 81.56 267 SER A C 1
ATOM 2109 O O . SER A 1 267 ? -10.524 3.599 43.268 1.00 81.56 267 SER A O 1
ATOM 2111 N N . ALA A 1 268 ? -10.679 1.438 43.865 1.00 85.44 268 ALA A N 1
ATOM 2112 C CA . ALA A 1 268 ? -10.049 0.904 42.659 1.00 85.44 268 ALA A CA 1
ATOM 2113 C C . ALA A 1 268 ? -11.025 0.736 41.480 1.00 85.44 268 ALA A C 1
ATOM 2115 O O . ALA A 1 268 ? -10.587 0.694 40.332 1.00 85.44 268 ALA A O 1
ATOM 2116 N N . MET A 1 269 ? -12.339 0.645 41.725 1.00 88.88 269 MET A N 1
ATOM 2117 C CA . MET A 1 269 ? -13.314 0.259 40.693 1.00 88.88 269 MET A CA 1
ATOM 2118 C C . MET A 1 269 ? -13.463 1.311 39.592 1.00 88.88 269 MET A C 1
ATOM 2120 O O . MET A 1 269 ? -13.420 0.975 38.410 1.00 88.88 269 MET A O 1
ATOM 2124 N N . ASP A 1 270 ? -13.576 2.592 39.952 1.00 88.50 270 ASP A N 1
ATOM 2125 C CA . ASP A 1 270 ? -13.697 3.667 38.958 1.00 88.50 270 ASP A CA 1
ATOM 2126 C C . ASP A 1 270 ? -12.467 3.752 38.046 1.00 88.50 270 ASP A C 1
ATOM 2128 O O . ASP A 1 270 ? -12.602 3.944 36.836 1.00 88.50 270 ASP A O 1
ATOM 2132 N N . LEU A 1 271 ? -11.276 3.560 38.618 1.00 90.00 271 LEU A N 1
ATOM 2133 C CA . LEU A 1 271 ? -10.008 3.553 37.888 1.00 90.00 271 LEU A CA 1
ATOM 2134 C C . LEU A 1 271 ? -9.915 2.334 36.965 1.00 90.00 271 LEU A C 1
ATOM 2136 O O . LEU A 1 271 ? -9.604 2.478 35.785 1.00 90.00 271 LEU A O 1
ATOM 2140 N N . LEU A 1 272 ? -10.269 1.151 37.474 1.00 91.50 272 LEU A N 1
ATOM 2141 C CA . LEU A 1 272 ? -10.247 -0.093 36.712 1.00 91.50 272 LEU A CA 1
ATOM 2142 C C . LEU A 1 272 ? -11.148 -0.033 35.480 1.00 91.50 272 LEU A C 1
ATOM 2144 O O . LEU A 1 272 ? -10.714 -0.379 34.384 1.00 91.50 272 LEU A O 1
ATOM 2148 N N . PHE A 1 273 ? -12.399 0.401 35.641 1.00 89.62 273 PHE A N 1
ATOM 2149 C CA . PHE A 1 273 ? -13.345 0.427 34.526 1.00 89.62 273 PHE A CA 1
ATOM 2150 C C . PHE A 1 273 ? -13.051 1.545 33.523 1.00 89.62 273 PHE A C 1
ATOM 2152 O O . PHE A 1 273 ? -13.389 1.401 32.349 1.00 89.62 273 PHE A O 1
ATOM 2159 N N . LYS A 1 274 ? -12.364 2.611 33.947 1.00 88.19 274 LYS A N 1
ATOM 2160 C CA . LYS A 1 274 ? -11.828 3.623 33.033 1.00 88.19 274 LYS A CA 1
ATOM 2161 C C . LYS A 1 274 ? -10.651 3.087 32.214 1.00 88.19 274 LYS A C 1
ATOM 2163 O O . LYS A 1 274 ? -10.601 3.315 31.009 1.00 88.19 274 LYS A O 1
ATOM 2168 N N . GLU A 1 275 ? -9.739 2.341 32.833 1.00 88.69 275 GLU A N 1
ATOM 2169 C CA . GLU A 1 275 ? -8.635 1.711 32.099 1.00 88.69 275 GLU A CA 1
ATOM 2170 C C . GLU A 1 275 ? -9.140 0.573 31.196 1.00 88.69 275 GLU A C 1
ATOM 2172 O O . GLU A 1 275 ? -8.642 0.377 30.091 1.00 88.69 275 GLU A O 1
ATOM 2177 N N . LEU A 1 276 ? -10.193 -0.142 31.613 1.00 85.56 276 LEU A N 1
ATOM 2178 C CA . LEU A 1 276 ? -10.884 -1.125 30.776 1.00 85.56 276 LEU A CA 1
ATOM 2179 C C . LEU A 1 276 ? -11.512 -0.498 29.529 1.00 85.56 276 LEU A C 1
ATOM 2181 O O . LEU A 1 276 ? -11.377 -1.082 28.461 1.00 85.56 276 LEU A O 1
ATOM 2185 N N . GLU A 1 277 ? -12.157 0.670 29.635 1.00 86.31 277 GLU A N 1
ATOM 2186 C CA . GLU A 1 277 ? -12.682 1.401 28.468 1.00 86.31 277 GLU A CA 1
ATOM 2187 C C . GLU A 1 277 ? -11.581 1.610 27.416 1.00 86.31 277 GLU A C 1
ATOM 2189 O O . GLU A 1 277 ? -11.741 1.199 26.267 1.00 86.31 277 GLU A O 1
ATOM 2194 N N . LYS A 1 278 ? -10.422 2.127 27.839 1.00 82.12 278 LYS A N 1
ATOM 2195 C CA . LYS A 1 278 ? -9.258 2.336 26.968 1.00 82.12 278 LYS A CA 1
ATOM 2196 C C . LYS A 1 278 ? -8.713 1.029 26.383 1.00 82.12 278 LYS A C 1
ATOM 2198 O O . LYS A 1 278 ? -8.464 0.955 25.183 1.00 82.12 278 LYS A O 1
ATOM 2203 N N . ASN A 1 279 ? -8.531 -0.002 27.207 1.00 77.81 279 ASN A N 1
ATOM 2204 C CA . ASN A 1 279 ? -7.999 -1.290 26.755 1.00 77.81 279 ASN A CA 1
ATOM 2205 C C . ASN A 1 279 ? -8.953 -2.008 25.780 1.00 77.81 279 ASN A C 1
ATOM 2207 O O . ASN A 1 279 ? -8.479 -2.664 24.851 1.00 77.81 279 ASN A O 1
ATOM 2211 N N . VAL A 1 280 ? -10.274 -1.864 25.947 1.00 73.06 280 VAL A N 1
ATOM 2212 C CA . VAL A 1 280 ? -11.274 -2.355 24.983 1.00 73.06 280 VAL A CA 1
ATOM 2213 C C . VAL A 1 280 ? -11.185 -1.577 23.672 1.00 73.06 280 VAL A C 1
ATOM 2215 O O . VAL A 1 280 ? -11.136 -2.203 22.616 1.00 73.06 280 VAL A O 1
ATOM 2218 N N . ASP A 1 281 ? -11.116 -0.244 23.715 1.00 68.75 281 ASP A N 1
ATOM 2219 C CA . ASP A 1 281 ? -10.987 0.572 22.500 1.00 68.75 281 ASP A CA 1
ATOM 2220 C C . ASP A 1 281 ? -9.699 0.241 21.727 1.00 68.75 281 ASP A C 1
ATOM 2222 O O . ASP A 1 281 ? -9.727 0.098 20.504 1.00 68.75 281 ASP A O 1
ATOM 2226 N N . GLU A 1 282 ? -8.575 0.046 22.426 1.00 64.19 282 GLU A N 1
ATOM 2227 C CA . GLU A 1 282 ? -7.319 -0.411 21.820 1.00 64.19 282 GLU A CA 1
ATOM 2228 C C . GLU A 1 282 ? -7.455 -1.800 21.182 1.00 64.19 282 GLU A C 1
ATOM 2230 O O . GLU A 1 282 ? -6.957 -2.015 20.074 1.00 64.19 282 GLU A O 1
ATOM 2235 N N . HIS A 1 283 ? -8.111 -2.740 21.871 1.00 63.09 283 HIS A N 1
ATOM 2236 C CA . HIS A 1 283 ? -8.286 -4.116 21.410 1.00 63.09 283 HIS A CA 1
ATOM 2237 C C . HIS A 1 283 ? -9.188 -4.200 20.174 1.00 63.09 283 HIS A C 1
ATOM 2239 O O . HIS A 1 283 ? -8.786 -4.781 19.166 1.00 63.09 283 HIS A O 1
ATOM 2245 N N . LEU A 1 284 ? -10.341 -3.526 20.201 1.00 56.00 284 LEU A N 1
ATOM 2246 C CA . LEU A 1 284 ? -11.230 -3.399 19.044 1.00 56.00 284 LEU A CA 1
ATOM 2247 C C . LEU A 1 284 ? -10.523 -2.696 17.881 1.00 56.00 284 LEU A C 1
ATOM 2249 O O . LEU A 1 284 ? -10.670 -3.088 16.727 1.00 56.00 284 LEU A O 1
ATOM 2253 N N . ALA A 1 285 ? -9.688 -1.695 18.169 1.00 50.88 285 ALA A N 1
ATOM 2254 C CA . ALA A 1 285 ? -8.869 -1.066 17.145 1.00 50.88 285 ALA A CA 1
ATOM 2255 C C . ALA A 1 285 ? -7.783 -1.997 16.586 1.00 50.88 285 ALA A C 1
ATOM 2257 O O . ALA A 1 285 ? -7.317 -1.718 15.492 1.00 50.88 285 ALA A O 1
ATOM 2258 N N . THR A 1 286 ? -7.359 -3.062 17.284 1.00 44.78 286 THR A N 1
ATOM 2259 C CA . THR A 1 286 ? -6.336 -4.009 16.795 1.00 44.78 286 THR A CA 1
ATOM 2260 C C . THR A 1 286 ? -6.915 -5.200 16.033 1.00 44.78 286 THR A C 1
ATOM 2262 O O . THR A 1 286 ? -6.316 -5.584 15.030 1.00 44.78 286 THR A O 1
ATOM 2265 N N . GLU A 1 287 ? -8.068 -5.748 16.436 1.00 45.91 287 GLU A N 1
ATOM 2266 C CA . GLU A 1 287 ? -8.741 -6.833 15.690 1.00 45.91 287 GLU A CA 1
ATOM 2267 C C . GLU A 1 287 ? -9.205 -6.382 14.291 1.00 45.91 287 GLU A C 1
ATOM 2269 O O . GLU A 1 287 ? -9.277 -7.188 13.367 1.00 45.91 287 GLU A O 1
ATOM 2274 N N . ILE A 1 288 ? -9.430 -5.081 14.083 1.00 47.66 288 ILE A N 1
ATOM 2275 C CA . ILE A 1 288 ? -9.901 -4.552 12.793 1.00 47.66 288 ILE A CA 1
ATOM 2276 C C . ILE A 1 288 ? -8.730 -4.192 11.843 1.00 47.66 288 ILE A C 1
ATOM 2278 O O . ILE A 1 288 ? -8.916 -4.144 10.627 1.00 47.66 288 ILE A O 1
ATOM 2282 N N . THR A 1 289 ? -7.494 -3.983 12.328 1.00 48.28 289 THR A N 1
ATOM 2283 C CA . THR A 1 289 ? -6.406 -3.426 11.484 1.00 48.28 289 THR A CA 1
ATOM 2284 C C . THR A 1 289 ? -5.786 -4.416 10.497 1.00 48.28 289 THR A C 1
ATOM 2286 O O . THR A 1 289 ? -5.352 -4.018 9.417 1.00 48.28 289 THR A O 1
ATOM 2289 N N . ASN A 1 290 ? -5.717 -5.700 10.847 1.00 61.44 290 ASN A N 1
ATOM 2290 C CA . ASN A 1 290 ? -4.945 -6.690 10.089 1.00 61.44 290 ASN A CA 1
ATOM 2291 C C . ASN A 1 290 ? -5.807 -7.777 9.438 1.00 61.44 290 ASN A C 1
ATOM 2293 O O . ASN A 1 290 ? -5.270 -8.608 8.704 1.00 61.44 290 ASN A O 1
ATOM 2297 N N . ALA A 1 291 ? -7.122 -7.751 9.668 1.00 65.50 291 ALA A N 1
ATOM 2298 C CA . ALA A 1 291 ? -8.031 -8.861 9.405 1.00 65.50 291 ALA A CA 1
ATOM 2299 C C . ALA A 1 291 ? -7.904 -9.450 7.992 1.00 65.50 291 ALA A C 1
ATOM 2301 O O . ALA A 1 291 ? -7.916 -10.663 7.835 1.00 65.50 291 ALA A O 1
ATOM 2302 N N . LYS A 1 292 ? -7.709 -8.625 6.952 1.00 78.31 292 LYS A N 1
ATOM 2303 C CA . LYS A 1 292 ? -7.593 -9.126 5.568 1.00 78.31 292 LYS A CA 1
ATOM 2304 C C . LYS A 1 292 ? -6.259 -9.834 5.285 1.00 78.31 292 LYS A C 1
ATOM 2306 O O . LYS A 1 292 ? -6.251 -10.874 4.634 1.00 78.31 292 LYS A O 1
ATOM 2311 N N . TYR A 1 293 ? -5.139 -9.312 5.793 1.00 81.81 293 TYR A N 1
ATOM 2312 C CA . TYR A 1 293 ? -3.835 -9.980 5.669 1.00 81.81 293 TYR A CA 1
ATOM 2313 C C . TYR A 1 293 ? -3.709 -11.180 6.620 1.00 81.81 293 TYR A C 1
ATOM 2315 O O . TYR A 1 293 ? -3.065 -12.164 6.267 1.00 81.81 293 TYR A O 1
ATOM 2323 N N . GLU A 1 294 ? -4.326 -11.124 7.802 1.00 79.38 294 GLU A N 1
ATOM 2324 C CA . GLU A 1 294 ? -4.403 -12.246 8.747 1.00 79.38 294 GLU A CA 1
ATOM 2325 C C . GLU A 1 294 ? -5.280 -13.374 8.204 1.00 79.38 294 GLU A C 1
ATOM 2327 O O . GLU A 1 294 ? -4.841 -14.520 8.199 1.00 79.38 294 GLU A O 1
ATOM 2332 N N . ALA A 1 295 ? -6.456 -13.060 7.650 1.00 77.31 295 ALA A N 1
ATOM 2333 C CA . ALA A 1 295 ? -7.332 -14.039 7.005 1.00 77.31 295 ALA A CA 1
ATOM 2334 C C . ALA A 1 295 ? -6.670 -14.704 5.788 1.00 77.31 295 ALA A C 1
ATOM 2336 O O . ALA A 1 295 ? -6.930 -15.870 5.506 1.00 77.31 295 ALA A O 1
ATOM 2337 N N . ALA A 1 296 ? -5.791 -13.984 5.084 1.00 82.81 296 ALA A N 1
ATOM 2338 C CA . ALA A 1 296 ? -4.979 -14.546 4.008 1.00 82.81 296 ALA A CA 1
ATOM 2339 C C . ALA A 1 296 ? -3.770 -15.366 4.509 1.00 82.81 296 ALA A C 1
ATOM 2341 O O . ALA A 1 296 ? -3.129 -16.032 3.704 1.00 82.81 296 ALA A O 1
ATOM 2342 N N . GLY A 1 297 ? -3.435 -15.316 5.805 1.00 83.31 297 GLY A N 1
ATOM 2343 C CA . GLY A 1 297 ? -2.227 -15.937 6.363 1.00 83.31 297 GLY A CA 1
ATOM 2344 C C . GLY A 1 297 ? -0.918 -15.219 5.999 1.00 83.31 297 GLY A C 1
ATOM 2345 O O . GLY A 1 297 ? 0.161 -15.763 6.209 1.00 83.31 297 GLY A O 1
ATOM 2346 N N . GLU A 1 298 ? -0.993 -13.991 5.478 1.00 90.06 298 GLU A N 1
ATOM 2347 C CA . GLU A 1 298 ? 0.128 -13.264 4.860 1.00 90.06 298 GLU A CA 1
ATOM 2348 C C . GLU A 1 298 ? 0.600 -12.048 5.682 1.00 90.06 298 GLU A C 1
ATOM 2350 O O . GLU A 1 298 ? 1.514 -11.334 5.267 1.00 90.06 298 GLU A O 1
ATOM 2355 N N . LEU A 1 299 ? 0.025 -11.790 6.868 1.00 87.69 299 LEU A N 1
ATOM 2356 C CA . LEU A 1 299 ? 0.398 -10.628 7.693 1.00 87.69 299 LEU A CA 1
ATOM 2357 C C . LEU A 1 299 ? 1.891 -10.609 8.060 1.00 87.69 299 LEU A C 1
ATOM 2359 O O . LEU A 1 299 ? 2.548 -9.571 7.958 1.00 87.69 299 LEU A O 1
ATOM 2363 N N . ALA A 1 300 ? 2.430 -11.737 8.525 1.00 90.25 300 ALA A N 1
ATOM 2364 C CA . ALA A 1 300 ? 3.834 -11.810 8.922 1.00 90.25 300 ALA A CA 1
ATOM 2365 C C . ALA A 1 300 ? 4.759 -11.552 7.721 1.00 90.25 300 ALA A C 1
ATOM 2367 O O . ALA A 1 300 ? 5.721 -10.793 7.828 1.00 90.25 300 ALA A O 1
ATOM 2368 N N . HIS A 1 301 ? 4.409 -12.121 6.568 1.00 93.75 301 HIS A N 1
ATOM 2369 C CA . HIS A 1 301 ? 5.174 -12.001 5.336 1.00 93.75 301 HIS A CA 1
ATOM 2370 C C . HIS A 1 301 ? 5.143 -10.574 4.770 1.00 93.75 301 HIS A C 1
ATOM 2372 O O . HIS A 1 301 ? 6.197 -10.017 4.464 1.00 93.75 301 HIS A O 1
ATOM 2378 N N . VAL A 1 302 ? 3.974 -9.918 4.713 1.00 94.25 302 VAL A N 1
ATOM 2379 C CA . VAL A 1 302 ? 3.900 -8.519 4.256 1.00 94.25 302 VAL A CA 1
ATOM 2380 C C . VAL A 1 302 ? 4.667 -7.584 5.195 1.00 94.25 302 VAL A C 1
ATOM 2382 O O . VAL A 1 302 ? 5.380 -6.695 4.725 1.00 94.25 302 VAL A O 1
ATOM 2385 N N . LYS A 1 303 ? 4.605 -7.811 6.518 1.00 95.06 303 LYS A N 1
ATOM 2386 C CA . LYS A 1 303 ? 5.424 -7.070 7.489 1.00 95.06 303 LYS A CA 1
ATOM 2387 C C . LYS A 1 303 ? 6.915 -7.291 7.229 1.00 95.06 303 LYS A C 1
ATOM 2389 O O . LYS A 1 303 ? 7.673 -6.328 7.227 1.00 95.06 303 LYS A O 1
ATOM 2394 N N . GLU A 1 304 ? 7.358 -8.515 6.964 1.00 97.12 304 GLU A N 1
ATOM 2395 C CA . GLU A 1 304 ? 8.763 -8.784 6.641 1.00 97.12 304 GLU A CA 1
ATOM 2396 C C . GLU A 1 304 ? 9.226 -8.037 5.377 1.00 97.12 304 GLU A C 1
ATOM 2398 O O . GLU A 1 304 ? 10.273 -7.387 5.400 1.00 97.12 304 GLU A O 1
ATOM 2403 N N . ILE A 1 305 ? 8.421 -8.043 4.309 1.00 96.25 305 ILE A N 1
ATOM 2404 C CA . ILE A 1 305 ? 8.727 -7.335 3.053 1.00 96.25 305 ILE A CA 1
ATOM 2405 C C . ILE A 1 305 ? 8.822 -5.821 3.275 1.00 96.25 305 ILE A C 1
ATOM 2407 O O . ILE A 1 305 ? 9.781 -5.189 2.822 1.00 96.25 305 ILE A O 1
ATOM 2411 N N . ILE A 1 306 ? 7.857 -5.227 3.989 1.00 97.81 306 ILE A N 1
ATOM 2412 C CA . ILE A 1 306 ? 7.884 -3.790 4.303 1.00 97.81 306 ILE A CA 1
ATOM 2413 C C . ILE A 1 306 ? 9.143 -3.471 5.113 1.00 97.81 306 ILE A C 1
ATOM 2415 O O . ILE A 1 306 ? 9.863 -2.531 4.774 1.00 97.81 306 ILE A O 1
ATOM 2419 N N . LYS A 1 307 ? 9.454 -4.289 6.130 1.00 98.19 307 LYS A N 1
ATOM 2420 C CA . LYS A 1 307 ? 10.646 -4.119 6.968 1.00 98.19 307 LYS A CA 1
ATOM 2421 C C . LYS A 1 307 ? 11.937 -4.183 6.152 1.00 98.19 307 LYS A C 1
ATOM 2423 O O . LYS A 1 307 ? 12.853 -3.403 6.400 1.00 98.19 307 LYS A O 1
ATOM 2428 N N . TRP A 1 308 ? 12.020 -5.092 5.181 1.00 98.56 308 TRP A N 1
ATOM 2429 C CA . TRP A 1 308 ? 13.175 -5.209 4.293 1.00 98.56 308 TRP A CA 1
ATOM 2430 C C . TRP A 1 308 ? 13.418 -3.914 3.506 1.00 98.56 308 TRP A C 1
ATOM 2432 O O . TRP A 1 308 ? 14.548 -3.423 3.444 1.00 98.56 308 TRP A O 1
ATOM 2442 N N . GLY A 1 309 ? 12.353 -3.326 2.951 1.00 98.19 309 GLY A N 1
ATOM 2443 C CA . GLY A 1 309 ? 12.418 -2.050 2.235 1.00 98.19 309 GLY A CA 1
ATOM 2444 C C . GLY A 1 309 ? 12.816 -0.882 3.140 1.00 98.19 309 GLY A C 1
ATOM 2445 O O . GLY A 1 309 ? 13.715 -0.108 2.805 1.00 98.19 309 GLY A O 1
ATOM 2446 N N . THR A 1 310 ? 12.214 -0.777 4.324 1.00 98.69 310 THR A N 1
ATOM 2447 C CA . THR A 1 310 ? 12.530 0.308 5.261 1.00 98.69 310 THR A CA 1
ATOM 2448 C C . THR A 1 310 ? 13.925 0.184 5.869 1.00 98.69 310 THR A C 1
ATOM 2450 O O . THR A 1 310 ? 14.607 1.193 6.035 1.00 98.69 310 THR A O 1
ATOM 2453 N N . ASP A 1 311 ? 14.409 -1.031 6.137 1.00 98.69 311 ASP A N 1
ATOM 2454 C CA . ASP A 1 311 ? 15.791 -1.259 6.577 1.00 98.69 311 ASP A CA 1
ATOM 2455 C C . ASP A 1 311 ? 16.813 -0.884 5.499 1.00 98.69 311 ASP A C 1
ATOM 2457 O O . ASP A 1 311 ? 17.912 -0.436 5.834 1.00 98.69 311 ASP A O 1
ATOM 2461 N N . TYR A 1 312 ? 16.470 -1.047 4.217 1.00 98.56 312 TYR A N 1
ATOM 2462 C CA . TYR A 1 312 ? 17.287 -0.541 3.119 1.00 98.56 312 TYR A CA 1
ATOM 2463 C C . TYR A 1 312 ? 17.294 0.991 3.094 1.00 98.56 312 TYR A C 1
ATOM 2465 O O . TYR A 1 312 ? 18.373 1.579 3.109 1.00 98.56 312 TYR A O 1
ATOM 2473 N N . PHE A 1 313 ? 16.132 1.651 3.151 1.00 98.44 313 PHE A N 1
ATOM 2474 C CA . PHE A 1 313 ? 16.063 3.119 3.171 1.00 98.44 313 PHE A CA 1
ATOM 2475 C C . PHE A 1 313 ? 16.809 3.739 4.354 1.00 98.44 313 PHE A C 1
ATOM 2477 O O . PHE A 1 313 ? 17.527 4.715 4.184 1.00 98.44 313 PHE A O 1
ATOM 2484 N N . LEU A 1 314 ? 16.737 3.154 5.549 1.00 98.62 314 LEU A N 1
ATOM 2485 C CA . LEU A 1 314 ? 17.493 3.655 6.704 1.00 98.62 314 LEU A CA 1
ATOM 2486 C C . LEU A 1 314 ? 19.024 3.557 6.524 1.00 98.62 314 LEU A C 1
A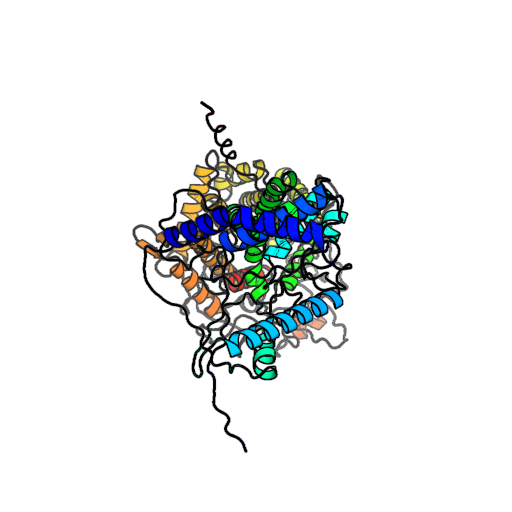TOM 2488 O O . LEU A 1 314 ? 19.761 4.161 7.296 1.00 98.62 314 LEU A O 1
ATOM 2492 N N . LYS A 1 315 ? 19.520 2.814 5.524 1.00 98.25 315 LYS A N 1
ATOM 2493 C CA . LYS A 1 315 ? 20.948 2.747 5.166 1.00 98.25 315 LYS A CA 1
ATOM 2494 C C . LYS A 1 315 ? 21.345 3.731 4.062 1.00 98.25 315 LYS A C 1
ATOM 2496 O O . LYS A 1 315 ? 22.539 3.912 3.840 1.00 98.25 315 LYS A O 1
ATOM 2501 N N . THR A 1 316 ? 20.393 4.348 3.358 1.00 97.94 316 THR A N 1
ATOM 2502 C CA . THR A 1 316 ? 20.680 5.242 2.219 1.00 97.94 316 THR A CA 1
ATOM 2503 C C . THR A 1 316 ? 20.944 6.691 2.632 1.00 97.94 316 THR A C 1
ATOM 2505 O O . THR A 1 316 ? 21.268 7.525 1.790 1.00 97.94 316 THR A O 1
ATOM 2508 N N . PHE A 1 317 ? 20.851 7.007 3.921 1.00 97.75 317 PHE A N 1
ATOM 2509 C CA . PHE A 1 317 ? 21.193 8.301 4.506 1.00 97.75 317 PHE A CA 1
ATOM 2510 C C . PHE A 1 317 ? 21.633 8.107 5.962 1.00 97.75 317 PHE A C 1
ATOM 2512 O O . PHE A 1 317 ? 21.482 7.020 6.521 1.00 97.75 317 PHE A O 1
ATOM 2519 N N . ASN A 1 318 ? 22.168 9.149 6.609 1.00 97.56 318 ASN A N 1
ATOM 2520 C CA . ASN A 1 318 ? 22.447 9.084 8.044 1.00 97.56 318 ASN A CA 1
ATOM 2521 C C . ASN A 1 318 ? 21.132 9.129 8.843 1.00 97.56 318 ASN A C 1
ATOM 2523 O O . ASN A 1 318 ? 20.708 10.189 9.299 1.00 97.56 318 ASN A O 1
ATOM 2527 N N . SER A 1 319 ? 20.498 7.970 9.027 1.00 96.94 319 SER A N 1
ATOM 2528 C CA . SER A 1 319 ? 19.197 7.845 9.693 1.00 96.94 319 SER A CA 1
ATOM 2529 C C . SER A 1 319 ? 19.221 8.090 11.205 1.00 96.94 319 SER A C 1
ATOM 2531 O O . SER A 1 319 ? 18.204 7.885 11.861 1.00 96.94 319 SER A O 1
ATOM 2533 N N . THR A 1 320 ? 20.383 8.411 11.775 1.00 97.06 320 THR A N 1
ATOM 2534 C CA . THR A 1 320 ? 20.532 8.779 13.193 1.00 97.06 320 THR A CA 1
ATOM 2535 C C . THR A 1 320 ? 20.667 10.285 13.399 1.00 97.06 320 THR A C 1
ATOM 2537 O O . THR A 1 320 ? 20.658 10.747 14.536 1.00 97.06 320 THR A O 1
ATOM 2540 N N . ALA A 1 321 ? 20.817 11.048 12.312 1.00 97.44 321 ALA A N 1
ATOM 2541 C CA . ALA A 1 321 ? 20.901 12.497 12.352 1.00 97.44 321 ALA A CA 1
ATOM 2542 C C . ALA A 1 321 ? 19.519 13.137 12.173 1.00 97.44 321 ALA A C 1
ATOM 2544 O O . ALA A 1 321 ? 18.699 12.663 11.389 1.00 97.44 321 ALA A O 1
ATOM 2545 N N . ASP A 1 322 ? 19.308 14.287 12.816 1.00 97.31 322 ASP A N 1
ATOM 2546 C CA . ASP A 1 322 ? 18.087 15.092 12.660 1.00 97.31 322 ASP A CA 1
ATOM 2547 C C . ASP A 1 322 ? 17.985 15.803 11.303 1.00 97.31 322 ASP A C 1
ATOM 2549 O O . ASP A 1 322 ? 16.904 16.246 10.901 1.00 97.31 322 ASP A O 1
ATOM 2553 N N . THR A 1 323 ? 19.125 15.989 10.632 1.00 97.31 323 THR A N 1
ATOM 2554 C CA . THR A 1 323 ? 19.241 16.637 9.323 1.00 97.31 323 THR A CA 1
ATOM 2555 C C . THR A 1 323 ? 20.346 15.978 8.504 1.00 97.31 323 THR A C 1
ATOM 2557 O O . THR A 1 323 ? 21.326 15.470 9.048 1.00 97.31 323 THR A O 1
ATOM 2560 N N . ILE A 1 324 ? 20.186 16.002 7.183 1.00 97.38 324 ILE A N 1
ATOM 2561 C CA . ILE A 1 324 ? 21.147 15.487 6.205 1.00 97.38 324 ILE A CA 1
ATOM 2562 C C . ILE A 1 324 ? 21.286 16.493 5.058 1.00 97.38 324 ILE A C 1
ATOM 2564 O O . ILE A 1 324 ? 20.399 17.317 4.839 1.00 97.38 324 ILE A O 1
ATOM 2568 N N . SER A 1 325 ? 22.391 16.424 4.319 1.00 96.12 325 SER A N 1
ATOM 2569 C CA . SER A 1 325 ? 22.635 17.226 3.109 1.00 96.12 325 SER A CA 1
ATOM 2570 C C . SER A 1 325 ? 22.671 16.389 1.829 1.00 96.12 325 SER A C 1
ATOM 2572 O O . SER A 1 325 ? 22.783 16.945 0.738 1.00 96.12 325 SER A O 1
ATOM 2574 N N . GLN A 1 326 ? 22.620 15.063 1.962 1.00 95.19 326 GLN A N 1
ATOM 2575 C CA . GLN A 1 326 ? 22.788 14.102 0.881 1.00 95.19 326 GLN A CA 1
ATOM 2576 C C . GLN A 1 326 ? 22.041 12.806 1.214 1.00 95.19 326 GLN A C 1
ATOM 2578 O O . GLN A 1 326 ? 21.993 12.412 2.383 1.00 95.19 326 GLN A O 1
ATOM 2583 N N . LEU A 1 327 ? 21.528 12.118 0.195 1.00 95.62 327 LEU A N 1
ATOM 2584 C CA . LEU A 1 327 ? 21.039 10.740 0.299 1.00 95.62 327 LEU A CA 1
ATOM 2585 C C . LEU A 1 327 ? 21.419 9.927 -0.942 1.00 95.62 327 LEU A C 1
ATOM 2587 O O . LEU A 1 327 ? 21.653 10.482 -2.018 1.00 95.62 327 LEU A O 1
ATOM 2591 N N . VAL A 1 328 ? 21.487 8.607 -0.797 1.00 97.12 328 VAL A N 1
ATOM 2592 C CA . VAL A 1 328 ? 21.746 7.677 -1.900 1.00 97.12 328 VAL A CA 1
ATOM 2593 C C . VAL A 1 328 ? 20.486 7.524 -2.745 1.00 97.12 328 VAL A C 1
ATOM 2595 O O . VAL A 1 328 ? 19.466 7.038 -2.261 1.00 97.12 328 VAL A O 1
ATOM 2598 N N . ALA A 1 329 ? 20.584 7.915 -4.014 1.00 95.56 329 ALA A N 1
ATOM 2599 C CA . ALA A 1 329 ? 19.500 7.838 -4.983 1.00 95.56 329 ALA A CA 1
ATOM 2600 C C . ALA A 1 329 ? 19.471 6.507 -5.746 1.00 95.56 329 ALA A C 1
ATOM 2602 O O . ALA A 1 329 ? 18.398 6.011 -6.077 1.00 95.56 329 ALA A O 1
ATOM 2603 N N . GLN A 1 330 ? 20.639 5.915 -6.021 1.00 96.19 330 GLN A N 1
ATOM 2604 C CA . GLN A 1 330 ? 20.737 4.697 -6.827 1.00 96.19 330 GLN A CA 1
ATOM 2605 C C . GLN A 1 330 ? 21.993 3.883 -6.494 1.00 96.19 330 GLN A C 1
ATOM 2607 O O . GLN A 1 330 ? 23.024 4.444 -6.127 1.00 96.19 330 GLN A O 1
ATOM 2612 N N . VAL A 1 331 ? 21.914 2.558 -6.661 1.00 96.56 331 VAL A N 1
ATOM 2613 C CA . VAL A 1 331 ? 23.065 1.642 -6.607 1.00 96.56 331 VAL A CA 1
ATOM 2614 C C . VAL A 1 331 ? 23.104 0.783 -7.870 1.00 96.56 331 VAL A C 1
ATOM 2616 O O . VAL A 1 331 ? 22.287 -0.127 -8.036 1.00 96.56 331 VAL A O 1
ATOM 2619 N N . GLY A 1 332 ? 24.093 1.027 -8.726 1.00 94.75 332 GLY A N 1
ATOM 2620 C CA . GLY A 1 332 ? 24.193 0.448 -10.067 1.00 94.75 332 GLY A CA 1
ATOM 2621 C C . GLY A 1 332 ? 23.981 1.486 -11.170 1.00 94.75 332 GLY A C 1
ATOM 2622 O O . GLY A 1 332 ? 23.664 2.643 -10.894 1.00 94.75 332 GLY A O 1
ATOM 2623 N N . THR A 1 333 ? 24.164 1.061 -12.416 1.00 92.50 333 THR A N 1
ATOM 2624 C CA . THR A 1 333 ? 24.078 1.906 -13.619 1.00 92.50 333 THR A CA 1
ATOM 2625 C C . THR A 1 333 ? 23.327 1.140 -14.692 1.00 92.50 333 THR A C 1
ATOM 2627 O O . THR A 1 333 ? 23.701 0.008 -15.017 1.00 92.50 333 THR A O 1
ATOM 2630 N N . GLY A 1 334 ? 22.276 1.749 -15.235 1.00 90.44 334 GLY A N 1
ATOM 2631 C CA . GLY A 1 334 ? 21.459 1.143 -16.281 1.00 90.44 334 GLY A CA 1
ATOM 2632 C C . GLY A 1 334 ? 21.703 1.729 -17.667 1.00 90.44 334 GLY A C 1
ATOM 2633 O O . GLY A 1 334 ? 21.443 1.043 -18.657 1.00 90.44 334 GLY A O 1
ATOM 2634 N N . ASP A 1 335 ? 22.158 2.979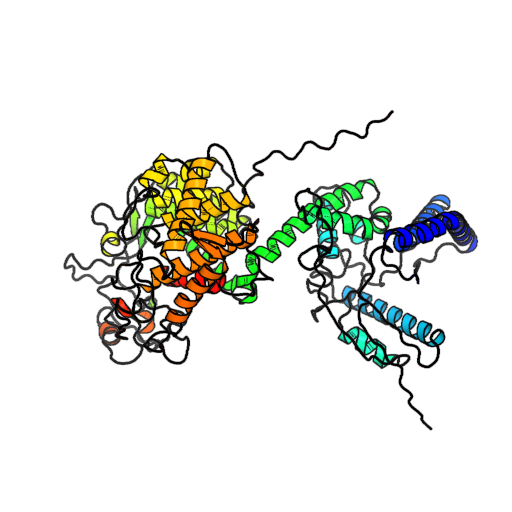 -17.771 1.00 84.50 335 ASP A N 1
ATOM 2635 C CA . ASP A 1 335 ? 22.225 3.687 -19.045 1.00 84.50 335 ASP A CA 1
ATOM 2636 C C . ASP A 1 335 ? 23.281 3.077 -19.970 1.00 84.50 335 ASP A C 1
ATOM 2638 O O . ASP A 1 335 ? 24.414 2.780 -19.587 1.00 84.50 335 ASP A O 1
ATOM 2642 N N . THR A 1 336 ? 22.882 2.871 -21.221 1.00 82.00 336 THR A N 1
ATOM 2643 C CA . THR A 1 336 ? 23.723 2.338 -22.295 1.00 82.00 336 THR A CA 1
ATOM 2644 C C . THR A 1 336 ? 23.924 3.350 -23.426 1.00 82.00 336 THR A C 1
ATOM 2646 O O . THR A 1 336 ? 24.540 3.019 -24.438 1.00 82.00 336 THR A O 1
ATOM 2649 N N . SER A 1 337 ? 23.388 4.569 -23.296 1.00 77.56 337 SER A N 1
ATOM 2650 C CA . SER A 1 337 ? 23.389 5.607 -24.334 1.00 77.56 337 SER A CA 1
ATOM 2651 C C . SER A 1 337 ? 24.781 6.189 -24.614 1.00 77.56 337 SER A C 1
ATOM 2653 O O . SER A 1 337 ? 25.071 6.573 -25.745 1.00 77.56 337 SER A O 1
ATOM 2655 N N . GLY A 1 338 ? 25.678 6.175 -23.621 1.00 67.88 338 GLY A N 1
ATOM 2656 C CA . GLY A 1 338 ? 27.038 6.715 -23.725 1.00 67.88 338 GLY A CA 1
ATOM 2657 C C . GLY A 1 338 ? 28.019 5.887 -24.565 1.00 67.88 338 GLY A C 1
ATOM 2658 O O . GLY A 1 338 ? 29.192 6.242 -24.643 1.00 67.88 338 GLY A O 1
ATOM 2659 N N . GLY A 1 339 ? 27.582 4.771 -25.162 1.00 64.38 339 GLY A N 1
ATOM 2660 C CA . GLY A 1 339 ? 28.430 3.916 -26.002 1.00 64.38 339 GLY A CA 1
ATOM 2661 C C . GLY A 1 339 ? 29.582 3.231 -25.256 1.00 64.38 339 GLY A C 1
ATOM 2662 O O . GLY A 1 339 ? 30.498 2.711 -25.895 1.00 64.38 339 GLY A O 1
ATOM 2663 N N . THR A 1 340 ? 29.558 3.229 -23.920 1.00 67.00 340 THR A N 1
ATOM 2664 C CA . THR A 1 340 ? 30.589 2.590 -23.101 1.00 67.00 340 THR A CA 1
ATOM 2665 C C . THR A 1 340 ? 30.526 1.073 -23.279 1.00 67.00 340 THR A C 1
ATOM 2667 O O . THR A 1 340 ? 29.458 0.459 -23.311 1.00 67.00 340 THR A O 1
ATOM 2670 N N . SER A 1 341 ? 31.690 0.440 -23.422 1.00 68.62 341 SER A N 1
ATOM 2671 C CA . SER A 1 341 ? 31.800 -1.024 -23.478 1.00 68.62 341 SER A CA 1
ATOM 2672 C C . SER A 1 341 ? 31.810 -1.678 -22.094 1.00 68.62 341 SER A C 1
ATOM 2674 O O . SER A 1 341 ? 31.898 -2.907 -22.005 1.00 68.62 341 SER A O 1
ATOM 2676 N N . ASP A 1 342 ? 31.758 -0.866 -21.038 1.00 82.81 342 ASP A N 1
ATOM 2677 C CA . ASP A 1 342 ? 31.880 -1.317 -19.661 1.00 82.81 342 ASP A CA 1
ATOM 2678 C C . ASP A 1 342 ? 30.645 -2.135 -19.238 1.00 82.81 342 ASP A C 1
ATOM 2680 O O . ASP A 1 342 ? 29.501 -1.766 -19.535 1.00 82.81 342 ASP A O 1
ATOM 2684 N N . PRO A 1 343 ? 30.848 -3.278 -18.559 1.00 87.69 343 PRO A N 1
ATOM 2685 C CA . PRO A 1 343 ? 29.761 -4.052 -17.971 1.00 87.69 343 PRO A CA 1
ATOM 2686 C C . PRO A 1 343 ? 28.937 -3.221 -16.973 1.00 87.69 343 PRO A C 1
ATOM 2688 O O . PRO A 1 343 ? 29.492 -2.640 -16.043 1.00 87.69 343 PRO A O 1
ATOM 2691 N N . ASN A 1 344 ? 27.615 -3.204 -17.140 1.00 91.75 344 ASN A N 1
ATOM 2692 C CA . ASN A 1 344 ? 26.658 -2.569 -16.235 1.00 91.75 344 ASN A CA 1
ATOM 2693 C C . ASN A 1 344 ? 25.371 -3.410 -16.115 1.00 91.75 344 ASN A C 1
ATOM 2695 O O . ASN A 1 344 ? 25.266 -4.503 -16.683 1.00 91.75 344 ASN A O 1
ATOM 2699 N N . ASP A 1 345 ? 24.370 -2.911 -15.384 1.00 92.81 345 ASP A N 1
ATOM 2700 C CA . ASP A 1 345 ? 23.157 -3.675 -15.077 1.00 92.81 345 ASP A CA 1
ATOM 2701 C C . ASP A 1 345 ? 22.335 -4.062 -16.318 1.00 92.81 345 ASP A C 1
ATOM 2703 O O . ASP A 1 345 ? 21.658 -5.096 -16.317 1.00 92.81 345 ASP A O 1
ATOM 2707 N N . HIS A 1 346 ? 22.417 -3.295 -17.410 1.00 91.44 346 HIS A N 1
ATOM 2708 C CA . HIS A 1 346 ? 21.678 -3.540 -18.652 1.00 91.44 346 HIS A CA 1
ATOM 2709 C C . HIS A 1 346 ? 22.528 -4.160 -19.775 1.00 91.44 346 HIS A C 1
ATOM 2711 O O . HIS A 1 346 ? 22.004 -4.963 -20.556 1.00 91.44 346 HIS A O 1
ATOM 2717 N N . THR A 1 347 ? 23.841 -3.907 -19.817 1.00 91.62 347 THR A N 1
ATOM 2718 C CA . THR A 1 347 ? 24.774 -4.583 -20.742 1.00 91.62 347 THR A CA 1
ATOM 2719 C C . THR A 1 347 ? 25.127 -6.010 -20.302 1.00 91.62 347 THR A C 1
ATOM 2721 O O . THR A 1 347 ? 25.701 -6.773 -21.081 1.00 91.62 347 THR A O 1
ATOM 2724 N N . CYS A 1 348 ? 24.725 -6.416 -19.094 1.00 93.56 348 CYS A N 1
ATOM 2725 C CA . CYS A 1 348 ? 24.891 -7.773 -18.582 1.00 93.56 348 CYS A CA 1
ATOM 2726 C C . CYS A 1 348 ? 23.570 -8.521 -18.387 1.00 93.56 348 CYS A C 1
ATOM 2728 O O . CYS A 1 348 ? 22.573 -7.995 -17.887 1.00 93.56 348 CYS A O 1
ATOM 2730 N N . TRP A 1 349 ? 23.583 -9.816 -18.718 1.00 95.56 349 TRP A N 1
ATOM 2731 C CA . TRP A 1 349 ? 22.490 -10.740 -18.421 1.00 95.56 349 TRP A CA 1
ATOM 2732 C C . TRP A 1 349 ? 22.994 -11.888 -17.556 1.00 95.56 349 TRP A C 1
ATOM 2734 O O . TRP A 1 349 ? 23.248 -12.985 -18.041 1.00 95.56 349 TRP A O 1
ATOM 2744 N N . MET A 1 350 ? 23.165 -11.635 -16.264 1.00 94.44 350 MET A N 1
ATOM 2745 C CA . MET A 1 350 ? 23.705 -12.602 -15.308 1.00 94.44 350 MET A CA 1
ATOM 2746 C C . MET A 1 350 ? 22.830 -12.706 -14.060 1.00 94.44 350 MET A C 1
ATOM 2748 O O . MET A 1 350 ? 21.930 -11.888 -13.858 1.00 94.44 350 MET A O 1
ATOM 2752 N N . ARG A 1 351 ? 23.048 -13.742 -13.245 1.00 94.81 351 ARG A N 1
ATOM 2753 C CA . ARG A 1 351 ? 22.349 -13.861 -11.960 1.00 94.81 351 ARG A CA 1
ATOM 2754 C C . ARG A 1 351 ? 22.868 -12.787 -11.001 1.00 94.81 351 ARG A C 1
ATOM 2756 O O . ARG A 1 351 ? 24.056 -12.473 -11.074 1.00 94.81 351 ARG A O 1
ATOM 2763 N N . PRO A 1 352 ? 22.020 -12.237 -10.118 1.00 94.12 352 PRO A N 1
ATOM 2764 C CA . PRO A 1 352 ? 22.444 -11.182 -9.203 1.00 94.12 352 PRO A CA 1
ATOM 2765 C C . PRO A 1 352 ? 23.609 -11.616 -8.301 1.00 94.12 352 PRO A C 1
ATOM 2767 O O . PRO A 1 352 ? 24.516 -10.826 -8.072 1.00 94.12 352 PRO A O 1
ATOM 2770 N N . GLU A 1 353 ? 23.646 -12.878 -7.868 1.00 93.62 353 GLU A N 1
ATOM 2771 C CA . GLU A 1 353 ? 24.742 -13.442 -7.068 1.00 93.62 353 GLU A CA 1
ATOM 2772 C C . GLU A 1 353 ? 26.064 -13.634 -7.835 1.00 93.62 353 GLU A C 1
ATOM 2774 O O . GLU A 1 353 ? 27.103 -13.839 -7.215 1.00 93.62 353 GLU A O 1
ATOM 2779 N N . ASP A 1 354 ? 26.041 -13.573 -9.172 1.00 93.38 354 ASP A N 1
ATOM 2780 C CA . ASP A 1 354 ? 27.234 -13.736 -10.009 1.00 93.38 354 ASP A CA 1
ATOM 2781 C C . ASP A 1 354 ? 27.885 -12.393 -10.388 1.00 93.38 354 ASP A C 1
ATOM 2783 O O . ASP A 1 354 ? 28.968 -12.414 -10.981 1.00 93.38 354 ASP A O 1
ATOM 2787 N N . ILE A 1 355 ? 27.234 -11.255 -10.106 1.00 93.44 355 ILE A N 1
ATOM 2788 C CA . ILE A 1 355 ? 27.700 -9.915 -10.498 1.00 93.44 355 ILE A CA 1
ATOM 2789 C C . ILE A 1 355 ? 29.096 -9.653 -9.921 1.00 93.44 355 ILE A C 1
ATOM 2791 O O . ILE A 1 355 ? 29.304 -9.727 -8.713 1.00 93.44 355 ILE A O 1
ATOM 2795 N N . ASP A 1 356 ? 30.043 -9.324 -10.798 1.00 91.88 356 ASP A N 1
ATOM 2796 C CA . ASP A 1 356 ? 31.440 -9.024 -10.461 1.00 91.88 356 ASP A CA 1
ATOM 2797 C C . ASP A 1 356 ? 31.937 -7.679 -11.016 1.00 91.88 356 ASP A C 1
ATOM 2799 O O . ASP A 1 356 ? 33.088 -7.309 -10.789 1.00 91.88 356 ASP A O 1
ATOM 2803 N N . TYR A 1 357 ? 31.072 -6.925 -11.698 1.00 92.69 357 TYR A N 1
ATOM 2804 C CA . TYR A 1 357 ? 31.351 -5.554 -12.118 1.00 92.69 357 TYR A CA 1
ATOM 2805 C C . TYR A 1 357 ? 31.008 -4.544 -11.016 1.00 92.69 357 TYR A C 1
ATOM 2807 O O . TYR A 1 357 ? 30.179 -4.793 -10.136 1.00 92.69 357 TYR A O 1
ATOM 2815 N N . THR A 1 358 ? 31.642 -3.373 -11.076 1.00 93.50 358 THR A N 1
ATOM 2816 C CA . THR A 1 358 ? 31.413 -2.282 -10.124 1.00 93.50 358 THR A CA 1
ATOM 2817 C C . THR A 1 358 ? 29.975 -1.774 -10.205 1.00 93.50 358 THR A C 1
ATOM 2819 O O . THR A 1 358 ? 29.487 -1.440 -11.281 1.00 93.50 358 THR A O 1
ATOM 2822 N N . ARG A 1 359 ? 29.312 -1.651 -9.051 1.00 95.50 359 ARG A N 1
ATOM 2823 C CA . ARG A 1 359 ? 27.988 -1.027 -8.921 1.00 95.50 359 ARG A CA 1
ATOM 2824 C C . ARG A 1 359 ? 28.130 0.307 -8.183 1.00 95.50 359 ARG A C 1
ATOM 2826 O O . ARG A 1 359 ? 28.210 0.292 -6.953 1.00 95.50 359 ARG A O 1
ATOM 2833 N N . PRO A 1 360 ? 28.225 1.441 -8.895 1.00 94.69 360 PRO A N 1
ATOM 2834 C CA . PRO A 1 360 ? 28.440 2.733 -8.258 1.00 94.69 360 PRO A CA 1
ATOM 2835 C C . PRO A 1 360 ? 27.226 3.153 -7.429 1.00 94.69 360 PRO A C 1
ATOM 2837 O O . PRO A 1 360 ? 26.096 2.738 -7.687 1.00 94.69 360 PRO A O 1
ATOM 2840 N N . VAL A 1 361 ? 27.480 3.993 -6.430 1.00 95.69 361 VAL A N 1
ATOM 2841 C CA . VAL A 1 361 ? 26.446 4.610 -5.600 1.00 95.69 361 VAL A CA 1
ATOM 2842 C C . VAL A 1 361 ? 26.258 6.044 -6.073 1.00 95.69 361 VAL A C 1
ATOM 2844 O O . VAL A 1 361 ? 27.170 6.861 -5.953 1.00 95.69 361 VAL A O 1
ATOM 2847 N N . THR A 1 362 ? 25.077 6.353 -6.594 1.00 94.81 362 THR A N 1
ATOM 2848 C CA . THR A 1 362 ? 24.705 7.713 -6.985 1.00 94.81 362 THR A CA 1
ATOM 2849 C C . THR A 1 362 ? 24.084 8.410 -5.788 1.00 94.81 362 THR A C 1
ATOM 2851 O O . THR A 1 362 ? 23.090 7.943 -5.229 1.00 94.81 362 THR A O 1
ATOM 2854 N N . VAL A 1 363 ? 24.670 9.536 -5.398 1.00 95.00 363 VAL A N 1
ATOM 2855 C CA . VAL A 1 363 ? 24.203 10.378 -4.296 1.00 95.00 363 VAL A CA 1
ATOM 2856 C C . VAL A 1 363 ? 23.565 11.632 -4.872 1.00 95.00 363 VAL A C 1
ATOM 2858 O O . VAL A 1 363 ? 24.012 12.155 -5.890 1.00 95.00 363 VAL A O 1
ATOM 2861 N N . CYS A 1 364 ? 22.531 12.122 -4.207 1.00 92.81 364 CYS A N 1
ATOM 2862 C CA . CYS A 1 364 ? 21.848 13.343 -4.580 1.00 92.81 364 CYS A CA 1
ATOM 2863 C C . CYS A 1 364 ? 21.765 14.315 -3.394 1.00 92.81 364 CYS A C 1
ATOM 2865 O O . CYS A 1 364 ? 21.541 13.912 -2.251 1.00 92.81 364 CYS A O 1
ATOM 2867 N N . SER A 1 365 ? 21.943 15.606 -3.689 1.00 93.56 365 SER A N 1
ATOM 2868 C CA . SER A 1 365 ? 21.853 16.719 -2.737 1.00 93.56 365 SER A CA 1
ATOM 2869 C C . SER A 1 365 ? 20.591 17.574 -2.892 1.00 93.56 365 SER A C 1
ATOM 2871 O O . SER A 1 365 ? 20.281 18.330 -1.978 1.00 93.56 365 SER A O 1
ATOM 2873 N N . THR A 1 366 ? 19.848 17.446 -3.998 1.00 92.50 366 THR A N 1
ATOM 2874 C CA . THR A 1 366 ? 18.599 18.177 -4.284 1.00 92.50 366 THR A CA 1
ATOM 2875 C C . THR A 1 366 ? 17.570 17.268 -4.980 1.00 92.50 366 THR A C 1
ATOM 2877 O O . THR A 1 366 ? 17.434 17.301 -6.201 1.00 92.50 366 THR A O 1
ATOM 2880 N N . CYS A 1 367 ? 16.864 16.429 -4.217 1.00 94.81 367 CYS A N 1
ATOM 2881 C CA . CYS A 1 367 ? 15.928 15.405 -4.720 1.00 94.81 367 CYS A CA 1
ATOM 2882 C C . CYS A 1 367 ? 14.692 15.334 -3.831 1.00 94.81 367 CYS A C 1
ATOM 2884 O O . CYS A 1 367 ? 14.532 14.437 -3.003 1.00 94.81 367 CYS A O 1
ATOM 2886 N N . SER A 1 368 ? 13.844 16.344 -3.969 1.00 97.44 368 SER A N 1
ATOM 2887 C CA . SER A 1 368 ? 12.610 16.491 -3.211 1.00 97.44 368 SER A CA 1
ATOM 2888 C C . SER A 1 368 ? 11.644 15.342 -3.437 1.00 97.44 368 SER A C 1
ATOM 2890 O O . SER A 1 368 ? 11.093 14.851 -2.462 1.00 97.44 368 SER A O 1
ATOM 2892 N N . ASP A 1 369 ? 11.461 14.938 -4.692 1.00 97.00 369 ASP A N 1
ATOM 2893 C CA . ASP A 1 369 ? 10.596 13.831 -5.107 1.00 97.00 369 ASP A CA 1
ATOM 2894 C C . ASP A 1 369 ? 10.994 12.537 -4.382 1.00 97.00 369 ASP A C 1
ATOM 2896 O O . ASP A 1 369 ? 10.254 12.029 -3.538 1.00 97.00 369 ASP A O 1
ATOM 2900 N N . LEU A 1 370 ? 12.224 12.070 -4.601 1.00 97.50 370 LEU A N 1
ATOM 2901 C CA . LEU A 1 370 ? 12.718 10.836 -3.997 1.00 97.50 370 LEU A CA 1
ATOM 2902 C C . LEU A 1 370 ? 12.710 10.893 -2.461 1.00 97.50 370 LEU A C 1
ATOM 2904 O O . LEU A 1 370 ? 12.260 9.953 -1.806 1.00 97.50 370 LEU A O 1
ATOM 2908 N N . ALA A 1 371 ? 13.184 11.994 -1.870 1.00 98.31 371 ALA A N 1
ATOM 2909 C CA . ALA A 1 371 ? 13.238 12.136 -0.419 1.00 98.31 371 ALA A CA 1
ATOM 2910 C C . ALA A 1 371 ? 11.844 12.167 0.227 1.00 98.31 371 ALA A C 1
ATOM 2912 O O . ALA A 1 371 ? 11.651 11.584 1.295 1.00 98.31 371 ALA A O 1
ATOM 2913 N N . ALA A 1 372 ? 10.872 12.836 -0.401 1.00 98.56 372 ALA A N 1
ATOM 2914 C CA . ALA A 1 372 ? 9.504 12.905 0.102 1.00 98.56 372 ALA A CA 1
ATOM 2915 C C . ALA A 1 372 ? 8.766 11.564 -0.054 1.00 98.56 372 ALA A C 1
ATOM 2917 O O . ALA A 1 372 ? 8.040 11.181 0.863 1.00 98.56 372 ALA A O 1
ATOM 2918 N N . GLU A 1 373 ? 9.006 10.808 -1.131 1.00 98.56 373 GLU A N 1
ATOM 2919 C CA . GLU A 1 373 ? 8.478 9.443 -1.280 1.00 98.56 373 GLU A CA 1
ATOM 2920 C C . GLU A 1 373 ? 9.093 8.486 -0.244 1.00 98.56 373 GLU A C 1
ATOM 2922 O O . GLU A 1 373 ? 8.378 7.716 0.399 1.00 98.56 373 GLU A O 1
ATOM 2927 N N . MET A 1 374 ? 10.406 8.572 0.005 1.00 98.62 374 MET A N 1
ATOM 2928 C CA . MET A 1 374 ? 11.052 7.797 1.071 1.00 98.62 374 MET A CA 1
ATOM 2929 C C . MET A 1 374 ? 10.504 8.170 2.458 1.00 98.62 374 MET A C 1
ATOM 2931 O O . MET A 1 374 ? 10.275 7.285 3.284 1.00 98.62 374 MET A O 1
ATOM 2935 N N . ALA A 1 375 ? 10.248 9.457 2.717 1.00 98.81 375 ALA A N 1
ATOM 2936 C CA . ALA A 1 375 ? 9.604 9.900 3.953 1.00 98.81 375 ALA A CA 1
ATOM 2937 C C . ALA A 1 375 ? 8.186 9.319 4.087 1.00 98.81 375 ALA A C 1
ATOM 2939 O O . ALA A 1 375 ? 7.843 8.794 5.145 1.00 98.81 375 ALA A O 1
ATOM 2940 N N . ALA A 1 376 ? 7.391 9.330 3.011 1.00 98.81 376 ALA A N 1
ATOM 2941 C CA . ALA A 1 376 ? 6.063 8.717 2.974 1.00 98.81 376 ALA A CA 1
ATOM 2942 C C . ALA A 1 376 ? 6.111 7.205 3.261 1.00 98.81 376 ALA A C 1
ATOM 2944 O O . ALA A 1 376 ? 5.293 6.685 4.024 1.00 98.81 376 ALA A O 1
ATOM 2945 N N . ALA A 1 377 ? 7.096 6.497 2.703 1.00 98.75 377 ALA A N 1
ATOM 2946 C CA . ALA A 1 377 ? 7.294 5.070 2.935 1.00 98.75 377 ALA A CA 1
ATOM 2947 C C . ALA A 1 377 ? 7.661 4.762 4.398 1.00 98.75 377 ALA A C 1
ATOM 2949 O O . ALA A 1 377 ? 7.070 3.871 5.005 1.00 98.75 377 ALA A O 1
ATOM 2950 N N . LEU A 1 378 ? 8.592 5.515 4.998 1.00 98.88 378 LEU A N 1
ATOM 2951 C CA . LEU A 1 378 ? 8.953 5.332 6.410 1.00 98.88 378 LEU A CA 1
ATOM 2952 C C . LEU A 1 378 ? 7.795 5.708 7.354 1.00 98.88 378 LEU A C 1
ATOM 2954 O O . LEU A 1 378 ? 7.540 4.986 8.317 1.00 98.88 378 LEU A O 1
ATOM 2958 N N . ALA A 1 379 ? 7.064 6.788 7.061 1.00 98.75 379 ALA A N 1
ATOM 2959 C CA . ALA A 1 379 ? 5.914 7.232 7.848 1.00 98.75 379 ALA A CA 1
ATOM 2960 C C . ALA A 1 379 ? 4.735 6.244 7.780 1.00 98.75 379 ALA A C 1
ATOM 2962 O O . ALA A 1 379 ? 4.153 5.889 8.800 1.00 98.75 379 ALA A O 1
ATOM 2963 N N . SER A 1 380 ? 4.389 5.736 6.596 1.00 97.88 380 SER A N 1
ATOM 2964 C CA . SER A 1 380 ? 3.343 4.710 6.470 1.00 97.88 380 SER A CA 1
ATOM 2965 C C . SER A 1 380 ? 3.748 3.395 7.149 1.00 97.88 380 SER A C 1
ATOM 2967 O O . SER A 1 380 ? 2.948 2.794 7.870 1.00 97.88 380 SER A O 1
ATOM 2969 N N . ALA A 1 381 ? 5.009 2.975 7.014 1.00 98.12 381 ALA A N 1
ATOM 2970 C CA . ALA A 1 381 ? 5.520 1.787 7.690 1.00 98.12 381 ALA A CA 1
ATOM 2971 C C . ALA A 1 381 ? 5.534 1.933 9.221 1.00 98.12 381 ALA A C 1
ATOM 2973 O O . ALA A 1 381 ? 5.281 0.957 9.927 1.00 98.12 381 ALA A O 1
ATOM 2974 N N . SER A 1 382 ? 5.775 3.130 9.769 1.00 97.56 382 SER A N 1
ATOM 2975 C CA . SER A 1 382 ? 5.750 3.322 11.224 1.00 97.56 382 SER A CA 1
ATOM 2976 C C . SER A 1 382 ? 4.374 3.043 11.832 1.00 97.56 382 SER A C 1
ATOM 2978 O O . SER A 1 382 ? 4.304 2.596 12.978 1.00 97.56 382 SER A O 1
ATOM 2980 N N . ILE A 1 383 ? 3.299 3.251 11.062 1.00 94.38 383 ILE A N 1
ATOM 2981 C CA . ILE A 1 383 ? 1.923 2.899 11.439 1.00 94.38 383 ILE A CA 1
ATOM 2982 C C . ILE A 1 383 ? 1.746 1.372 11.427 1.00 94.38 383 ILE A C 1
ATOM 2984 O O . ILE A 1 383 ? 1.209 0.811 12.381 1.00 94.38 383 ILE A O 1
ATOM 2988 N N . VAL A 1 384 ? 2.256 0.682 10.397 1.00 93.19 384 VAL A N 1
ATOM 2989 C CA . VAL A 1 384 ? 2.220 -0.794 10.297 1.00 93.19 384 VAL A CA 1
ATOM 2990 C C . VAL A 1 384 ? 2.941 -1.465 11.472 1.00 93.19 384 VAL A C 1
ATOM 2992 O O . VAL A 1 384 ? 2.470 -2.476 11.995 1.00 93.19 384 VAL A O 1
ATOM 2995 N N . PHE A 1 385 ? 4.068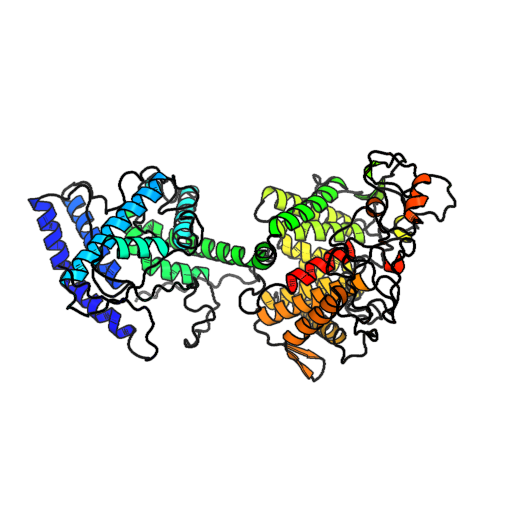 -0.895 11.909 1.00 93.38 385 PHE A N 1
ATOM 2996 C CA . PHE A 1 385 ? 4.884 -1.406 13.016 1.00 93.38 385 PHE A CA 1
ATOM 2997 C C . PHE A 1 385 ? 4.593 -0.739 14.363 1.00 93.38 385 PHE A C 1
ATOM 2999 O O . PHE A 1 385 ? 5.462 -0.743 15.237 1.00 93.38 385 PHE A O 1
ATOM 3006 N N . LYS A 1 386 ? 3.402 -0.155 14.565 1.00 85.62 386 LYS A N 1
ATOM 3007 C CA . LYS A 1 386 ? 3.032 0.511 15.832 1.00 85.62 386 LYS A CA 1
ATOM 3008 C C . LYS A 1 386 ? 3.214 -0.381 17.071 1.00 85.62 386 LYS A C 1
ATOM 3010 O O . LYS A 1 386 ? 3.525 0.110 18.155 1.00 85.62 386 LYS A O 1
ATOM 3015 N N . ASP A 1 387 ? 3.047 -1.691 16.899 1.00 83.06 387 ASP A N 1
ATOM 3016 C CA . ASP A 1 387 ? 3.265 -2.737 17.900 1.00 83.06 387 ASP A CA 1
ATOM 3017 C C . ASP A 1 387 ? 4.745 -2.862 18.300 1.00 83.06 387 ASP A C 1
ATOM 3019 O O . ASP A 1 387 ? 5.067 -3.036 19.477 1.00 83.06 387 ASP A O 1
ATOM 3023 N N . ASN A 1 388 ? 5.666 -2.664 17.355 1.00 89.75 388 ASN A N 1
ATOM 3024 C CA . ASN A 1 388 ? 7.092 -2.523 17.625 1.00 89.75 388 ASN A CA 1
ATOM 3025 C C . ASN A 1 388 ? 7.463 -1.048 17.847 1.00 89.75 388 ASN A C 1
ATOM 3027 O O . ASN A 1 388 ? 8.029 -0.380 16.979 1.00 89.75 388 ASN A O 1
ATOM 3031 N N . LYS A 1 389 ? 7.182 -0.546 19.056 1.00 89.62 389 LYS A N 1
ATOM 3032 C CA . LYS A 1 389 ? 7.384 0.867 19.433 1.00 89.62 389 LYS A CA 1
ATOM 3033 C C . LYS A 1 389 ? 8.785 1.407 19.117 1.00 89.62 389 LYS A C 1
ATOM 3035 O O . LYS A 1 389 ? 8.908 2.562 18.718 1.00 89.62 389 LYS A O 1
ATOM 3040 N N . LEU A 1 390 ? 9.840 0.607 19.305 1.00 93.94 390 LEU A N 1
ATOM 3041 C CA . LEU A 1 390 ? 11.218 1.035 19.029 1.00 93.94 390 LEU A CA 1
ATOM 3042 C C . LEU A 1 390 ? 11.458 1.210 17.529 1.00 93.94 390 LEU A C 1
ATOM 3044 O O . LEU A 1 390 ? 12.008 2.227 17.106 1.00 93.94 390 LEU A O 1
ATOM 3048 N N . TYR A 1 391 ? 11.022 0.239 16.725 1.00 97.06 391 TYR A N 1
ATOM 3049 C CA . TYR A 1 391 ? 11.171 0.312 15.278 1.00 97.06 391 TYR A CA 1
ATOM 3050 C C . TYR A 1 391 ? 10.291 1.409 14.677 1.00 97.06 391 TYR A C 1
ATOM 3052 O O . TYR A 1 391 ? 10.787 2.222 13.907 1.00 97.06 391 TYR A O 1
ATOM 3060 N N . SER A 1 392 ? 9.030 1.514 15.105 1.00 95.88 392 SER A N 1
ATOM 3061 C CA . SER A 1 392 ? 8.115 2.583 14.690 1.00 95.88 392 SER A CA 1
ATOM 3062 C C . SER A 1 392 ? 8.700 3.975 14.960 1.00 95.88 392 SER A C 1
ATOM 3064 O O . SER A 1 392 ? 8.775 4.789 14.043 1.00 95.88 392 SER A O 1
ATOM 3066 N N . LYS A 1 393 ? 9.241 4.231 16.162 1.00 97.19 393 LYS A N 1
ATOM 3067 C CA . LYS A 1 393 ? 9.922 5.504 16.473 1.00 97.19 393 LYS A CA 1
ATOM 3068 C C . LYS A 1 393 ? 11.134 5.767 15.579 1.00 97.19 393 LYS A C 1
ATOM 3070 O O . LYS A 1 393 ? 11.323 6.895 15.134 1.00 97.19 393 LYS A O 1
ATOM 3075 N N . LYS A 1 394 ? 11.939 4.736 15.295 1.00 98.50 394 LYS A N 1
ATOM 3076 C CA . LYS A 1 394 ? 13.084 4.842 14.376 1.00 98.50 394 LYS A CA 1
ATOM 3077 C C . LYS A 1 394 ? 12.634 5.235 12.964 1.00 98.50 394 LYS A C 1
ATOM 3079 O O . LYS A 1 394 ? 13.280 6.066 12.332 1.00 98.50 394 LYS A O 1
ATOM 3084 N N . LEU A 1 395 ? 11.534 4.654 12.486 1.00 98.81 395 LEU A N 1
ATOM 3085 C CA . LEU A 1 395 ? 10.953 4.967 11.182 1.00 98.81 395 LEU A CA 1
ATOM 3086 C C . LEU A 1 395 ? 10.413 6.400 11.129 1.00 98.81 395 LEU A C 1
ATOM 3088 O O . LEU A 1 395 ? 10.750 7.118 10.193 1.00 98.81 395 LEU A O 1
ATOM 3092 N N . VAL A 1 396 ? 9.660 6.839 12.147 1.00 98.62 396 VAL A N 1
ATOM 3093 C CA . VAL A 1 396 ? 9.172 8.228 12.241 1.00 98.62 396 VAL A CA 1
ATOM 3094 C C . VAL A 1 396 ? 10.336 9.215 12.205 1.00 98.62 396 VAL A C 1
ATOM 3096 O O . VAL A 1 396 ? 10.320 10.138 11.398 1.00 98.62 396 VAL A O 1
ATOM 3099 N N . HIS A 1 397 ? 11.378 8.993 13.010 1.00 98.75 397 HIS A N 1
ATOM 3100 C CA . HIS A 1 397 ? 12.554 9.864 13.025 1.00 98.75 397 HIS A CA 1
ATOM 3101 C C . HIS A 1 397 ? 13.238 9.936 11.649 1.00 98.75 397 HIS A C 1
ATOM 3103 O O . HIS A 1 397 ? 13.503 11.022 11.140 1.00 98.75 397 HIS A O 1
ATOM 3109 N N . GLY A 1 398 ? 13.455 8.787 10.998 1.00 98.75 398 GLY A N 1
ATOM 3110 C CA . GLY A 1 398 ? 14.002 8.753 9.640 1.00 98.75 398 GLY A CA 1
ATOM 3111 C C . GLY A 1 398 ? 13.125 9.498 8.626 1.00 98.75 398 GLY A C 1
ATOM 3112 O O . GLY A 1 398 ? 13.650 10.213 7.771 1.00 98.75 398 GLY A O 1
ATOM 3113 N N . ALA A 1 399 ? 11.799 9.375 8.743 1.00 98.81 399 ALA A N 1
ATOM 3114 C CA . ALA A 1 399 ? 10.839 10.078 7.898 1.00 98.81 399 ALA A CA 1
ATOM 3115 C C . ALA A 1 399 ? 10.916 11.602 8.090 1.00 98.81 399 ALA A C 1
ATOM 3117 O O . ALA A 1 399 ? 10.950 12.344 7.111 1.00 98.81 399 ALA A O 1
ATOM 3118 N N . GLU A 1 400 ? 11.022 12.079 9.334 1.00 98.75 400 GLU A N 1
ATOM 3119 C CA . GLU A 1 400 ? 11.191 13.503 9.650 1.00 98.75 400 GLU A CA 1
ATOM 3120 C C . GLU A 1 400 ? 12.502 14.068 9.089 1.00 98.75 400 GLU A C 1
ATOM 3122 O O . GLU A 1 400 ? 12.509 15.165 8.523 1.00 98.75 400 GLU A O 1
ATOM 3127 N N . THR A 1 401 ? 13.603 13.321 9.198 1.00 98.62 401 THR A N 1
ATOM 3128 C CA . THR A 1 401 ? 14.908 13.714 8.646 1.00 98.62 401 THR A CA 1
ATOM 3129 C C . THR A 1 401 ? 14.861 13.845 7.123 1.00 98.62 401 THR A C 1
ATOM 3131 O O . THR A 1 401 ? 15.291 14.865 6.575 1.00 98.62 401 THR A O 1
ATOM 3134 N N . LEU A 1 402 ? 14.289 12.855 6.429 1.00 98.56 402 LEU A N 1
ATOM 3135 C CA . LEU A 1 402 ? 14.116 12.892 4.974 1.00 98.56 402 LEU A CA 1
ATOM 3136 C C . LEU A 1 402 ? 13.172 14.009 4.538 1.00 98.56 402 LEU A C 1
ATOM 3138 O O . LEU A 1 402 ? 13.462 14.717 3.577 1.00 98.56 402 LEU A O 1
ATOM 3142 N N . TRP A 1 403 ? 12.076 14.217 5.266 1.00 98.38 403 TRP A N 1
ATOM 3143 C CA . TRP A 1 403 ? 11.128 15.283 4.976 1.00 98.38 403 TRP A CA 1
ATOM 3144 C C . TRP A 1 403 ? 11.775 16.669 5.083 1.00 98.38 403 TRP A C 1
ATOM 3146 O O . TRP A 1 403 ? 11.621 17.499 4.184 1.00 98.38 403 TRP A O 1
ATOM 3156 N N . LYS A 1 404 ? 12.558 16.924 6.142 1.00 97.88 404 LYS A N 1
ATOM 3157 C CA . LYS A 1 404 ? 13.329 18.172 6.284 1.00 97.88 404 LYS A CA 1
ATOM 3158 C C . LYS A 1 404 ? 14.274 18.376 5.098 1.00 97.88 404 LYS A C 1
ATOM 3160 O O . LYS A 1 404 ? 14.308 19.470 4.535 1.00 97.88 404 LYS A O 1
ATOM 3165 N N . PHE A 1 405 ? 14.999 17.333 4.688 1.00 98.12 405 PHE A N 1
ATOM 3166 C CA . PHE A 1 405 ? 15.872 17.385 3.514 1.00 98.12 405 PHE A CA 1
ATOM 3167 C C . PHE A 1 405 ? 15.087 17.700 2.231 1.00 98.12 405 PHE A C 1
ATOM 3169 O O . PHE A 1 405 ? 15.410 18.674 1.550 1.00 98.12 405 PHE A O 1
ATOM 3176 N N . ALA A 1 406 ? 14.001 16.967 1.966 1.00 97.75 406 ALA A N 1
ATOM 3177 C CA . ALA A 1 406 ? 13.149 17.135 0.788 1.00 97.75 406 ALA A CA 1
ATOM 3178 C C . ALA A 1 406 ? 12.618 18.570 0.642 1.00 97.75 406 ALA A C 1
ATOM 3180 O O . ALA A 1 406 ? 12.479 19.090 -0.468 1.00 97.75 406 ALA A O 1
ATOM 3181 N N . ARG A 1 407 ? 12.302 19.217 1.770 1.00 95.75 407 ARG A N 1
ATOM 3182 C CA . ARG A 1 407 ? 11.723 20.566 1.818 1.00 95.75 407 ARG A CA 1
ATOM 3183 C C . ARG A 1 407 ? 12.758 21.681 1.712 1.00 95.75 407 ARG A C 1
ATOM 3185 O O . ARG A 1 407 ? 12.447 22.704 1.088 1.00 95.75 407 ARG A O 1
ATOM 3192 N N . ASN A 1 408 ? 13.935 21.487 2.307 1.00 93.94 408 ASN A N 1
ATOM 3193 C CA . ASN A 1 408 ? 14.998 22.489 2.365 1.00 93.94 408 ASN A CA 1
ATOM 3194 C C . ASN A 1 408 ? 15.876 22.485 1.107 1.00 93.94 408 ASN A C 1
ATOM 3196 O O . ASN A 1 408 ? 16.250 23.554 0.636 1.00 93.94 408 ASN A O 1
ATOM 3200 N N . GLN A 1 409 ? 16.169 21.310 0.544 1.00 86.25 409 GLN A N 1
ATOM 3201 C CA . GLN A 1 409 ? 17.042 21.147 -0.622 1.00 86.25 409 GLN A CA 1
ATOM 3202 C C . GLN A 1 409 ? 16.227 20.782 -1.864 1.00 86.25 409 GLN A C 1
ATOM 3204 O O . GLN A 1 409 ? 16.166 19.624 -2.282 1.00 86.25 409 GLN A O 1
ATOM 3209 N N . ARG A 1 410 ? 15.529 21.772 -2.432 1.00 92.12 410 ARG A N 1
ATOM 3210 C CA . ARG A 1 410 ? 14.557 21.499 -3.495 1.00 92.12 410 ARG A CA 1
ATOM 3211 C C . ARG A 1 410 ? 15.201 21.184 -4.837 1.00 92.12 410 ARG A C 1
ATOM 3213 O O . ARG A 1 410 ? 16.028 21.948 -5.321 1.00 92.12 410 ARG A O 1
ATOM 3220 N N . GLY A 1 411 ? 14.741 20.112 -5.468 1.00 93.38 411 GLY A N 1
ATOM 3221 C CA . GLY A 1 411 ? 15.155 19.706 -6.808 1.00 93.38 411 GLY A CA 1
ATOM 3222 C C . GLY A 1 411 ? 14.533 18.373 -7.195 1.00 93.38 411 GLY A C 1
ATOM 3223 O O . GLY A 1 411 ? 13.914 17.718 -6.360 1.00 93.38 411 GLY A O 1
ATOM 3224 N N . SER A 1 412 ? 14.669 17.993 -8.459 1.00 94.19 412 SER A N 1
ATOM 3225 C CA . SER A 1 412 ? 14.272 16.661 -8.915 1.00 94.19 412 SER A CA 1
ATOM 3226 C C . SER A 1 412 ? 15.471 15.720 -8.880 1.00 94.19 412 SER A C 1
ATOM 3228 O O . SER A 1 412 ? 16.566 16.108 -9.293 1.00 94.19 412 SER A O 1
ATOM 3230 N N . TYR A 1 413 ? 15.270 14.482 -8.429 1.00 93.38 413 TYR A N 1
ATOM 3231 C CA . TYR A 1 413 ? 16.343 13.489 -8.363 1.00 93.38 413 TYR A CA 1
ATOM 3232 C C . TYR A 1 413 ? 16.877 13.045 -9.730 1.00 93.38 413 TYR A C 1
ATOM 3234 O O . TYR A 1 413 ? 18.021 12.600 -9.815 1.00 93.38 413 TYR A O 1
ATOM 3242 N N . SER A 1 414 ? 16.079 13.187 -10.792 1.00 92.50 414 SER A N 1
ATOM 3243 C CA . SER A 1 414 ? 16.466 12.845 -12.163 1.00 92.50 414 SER A CA 1
ATOM 3244 C C . SER A 1 414 ? 16.958 14.058 -12.967 1.00 92.50 414 SER A C 1
ATOM 3246 O O . SER A 1 414 ? 17.170 13.962 -14.177 1.00 92.50 414 SER A O 1
ATOM 3248 N N . ALA A 1 415 ? 17.157 15.213 -12.320 1.00 87.69 415 ALA A N 1
ATOM 3249 C CA . ALA A 1 415 ? 17.632 16.423 -12.982 1.00 87.69 415 ALA A CA 1
ATOM 3250 C C . ALA A 1 415 ? 19.045 16.259 -13.578 1.00 87.69 415 ALA A C 1
ATOM 3252 O O . ALA A 1 415 ? 19.867 15.480 -13.100 1.00 87.69 415 ALA A O 1
ATOM 3253 N N . GLY A 1 416 ? 19.344 17.042 -14.620 1.00 81.88 416 GLY A N 1
ATOM 3254 C CA . GLY A 1 416 ? 20.695 17.136 -15.187 1.00 81.88 416 GLY A CA 1
ATOM 3255 C C . GLY A 1 416 ? 21.159 15.916 -15.990 1.00 81.88 416 GLY A C 1
ATOM 3256 O O . GLY A 1 416 ? 22.355 15.781 -16.219 1.00 81.88 416 GLY A O 1
ATOM 3257 N N . GLY A 1 417 ? 20.242 15.043 -16.424 1.00 77.81 417 GLY A N 1
ATOM 3258 C CA . GLY A 1 417 ? 20.590 13.851 -17.207 1.00 77.81 417 GLY A CA 1
ATOM 3259 C C . GLY A 1 417 ? 21.199 12.729 -16.365 1.00 77.81 417 GLY A C 1
ATOM 3260 O O . GLY A 1 417 ? 22.046 11.988 -16.855 1.00 77.81 417 GLY A O 1
ATOM 3261 N N . ALA A 1 418 ? 20.801 12.620 -15.094 1.00 85.62 418 ALA A N 1
ATOM 3262 C CA . ALA A 1 418 ? 21.179 11.495 -14.245 1.00 85.62 418 ALA A CA 1
ATOM 3263 C C . ALA A 1 418 ? 20.772 10.153 -14.885 1.00 85.62 418 ALA A C 1
ATOM 3265 O O . ALA A 1 418 ? 19.740 10.080 -15.546 1.00 85.62 418 ALA A O 1
ATOM 3266 N N . ASP A 1 419 ? 21.528 9.080 -14.620 1.00 90.19 419 ASP A N 1
ATOM 3267 C CA . ASP A 1 419 ? 21.256 7.719 -15.129 1.00 90.19 419 ASP A CA 1
ATOM 3268 C C . ASP A 1 419 ? 19.788 7.294 -14.925 1.00 90.19 419 ASP A C 1
ATOM 3270 O O . ASP A 1 419 ? 19.145 6.765 -15.831 1.00 90.19 419 ASP A O 1
ATOM 3274 N N . ALA A 1 420 ? 19.224 7.629 -13.759 1.00 91.50 420 ALA A N 1
ATOM 3275 C CA . ALA A 1 420 ? 17.834 7.356 -13.413 1.00 91.50 420 ALA A CA 1
ATOM 3276 C C . ALA A 1 420 ? 16.820 7.994 -14.379 1.00 91.50 420 ALA A C 1
ATOM 3278 O O . ALA A 1 420 ? 15.750 7.427 -14.578 1.00 91.50 420 ALA A O 1
ATOM 3279 N N . ALA A 1 421 ? 17.130 9.129 -15.014 1.00 92.12 421 ALA A N 1
ATOM 3280 C CA . ALA A 1 421 ? 16.223 9.823 -15.933 1.00 92.12 421 ALA A CA 1
ATOM 3281 C C . ALA A 1 421 ? 15.897 8.996 -17.188 1.00 92.12 421 ALA A C 1
ATOM 3283 O O . ALA A 1 421 ? 14.831 9.154 -17.776 1.00 92.12 421 ALA A O 1
ATOM 3284 N N . THR A 1 422 ? 16.770 8.071 -17.588 1.00 91.12 422 THR A N 1
ATOM 3285 C CA . THR A 1 422 ? 16.515 7.178 -18.729 1.00 91.12 422 THR A CA 1
ATOM 3286 C C . THR A 1 422 ? 15.467 6.103 -18.404 1.00 91.12 422 THR A C 1
ATOM 3288 O O . THR A 1 422 ? 14.850 5.546 -19.312 1.00 91.12 422 THR A O 1
ATOM 3291 N N . PHE A 1 423 ? 15.228 5.824 -17.117 1.00 92.25 423 PHE A N 1
ATOM 3292 C CA . PHE A 1 423 ? 14.381 4.716 -16.654 1.00 92.25 423 PHE A CA 1
ATOM 3293 C C . PHE A 1 423 ? 13.159 5.188 -15.864 1.00 92.25 423 PHE A C 1
ATOM 3295 O O . PHE A 1 423 ? 12.035 4.780 -16.145 1.00 92.25 423 PHE A O 1
ATOM 3302 N N . TYR A 1 424 ? 13.391 6.066 -14.895 1.00 94.19 424 TYR A N 1
ATOM 3303 C CA . TYR A 1 424 ? 12.428 6.578 -13.932 1.00 94.19 424 TYR A CA 1
ATOM 3304 C C . TYR A 1 424 ? 12.503 8.113 -13.880 1.00 94.19 424 TYR A C 1
ATOM 3306 O O . TYR A 1 424 ? 12.755 8.711 -12.839 1.00 94.19 424 TYR A O 1
ATOM 3314 N N . ASN A 1 425 ? 12.289 8.791 -15.009 1.00 94.62 425 ASN A N 1
ATOM 3315 C CA . ASN A 1 425 ? 12.294 10.254 -15.016 1.00 94.62 425 ASN A CA 1
ATOM 3316 C C . ASN A 1 425 ? 11.154 10.855 -14.180 1.00 94.62 425 ASN A C 1
ATOM 3318 O O . ASN A 1 425 ? 9.994 10.574 -14.459 1.00 94.62 425 ASN A O 1
ATOM 3322 N N . SER A 1 426 ? 11.492 11.737 -13.243 1.00 94.25 426 SER A N 1
ATOM 3323 C CA . SER A 1 426 ? 10.516 12.489 -12.459 1.00 94.25 426 SER A CA 1
ATOM 3324 C C . SER A 1 426 ? 9.824 13.565 -13.296 1.00 94.25 426 SER A C 1
ATOM 3326 O O . SER A 1 426 ? 10.474 14.323 -14.028 1.00 94.25 426 SER A O 1
ATOM 3328 N N . THR A 1 427 ? 8.500 13.644 -13.175 1.00 92.31 427 THR A N 1
ATOM 3329 C CA . THR A 1 427 ? 7.697 14.712 -13.781 1.00 92.31 427 THR A CA 1
ATOM 3330 C C . THR A 1 427 ? 7.737 15.990 -12.942 1.00 92.31 427 THR A C 1
ATOM 3332 O O . THR A 1 427 ? 7.903 17.089 -13.480 1.00 92.31 427 THR A O 1
ATOM 3335 N N . MET A 1 428 ? 7.566 15.869 -11.625 1.00 92.44 428 MET A N 1
ATOM 3336 C CA . MET A 1 428 ? 7.660 16.955 -10.648 1.00 92.44 428 MET A CA 1
ATOM 3337 C C . MET A 1 428 ? 7.821 16.371 -9.235 1.00 92.44 428 MET A C 1
ATOM 3339 O O . MET A 1 428 ? 7.892 15.167 -9.076 1.00 92.44 428 MET A O 1
ATOM 3343 N N . TYR A 1 429 ? 7.915 17.230 -8.214 1.00 95.44 429 TYR A N 1
ATOM 3344 C CA . TYR A 1 429 ? 8.018 16.813 -6.803 1.00 95.44 429 TYR A CA 1
ATOM 3345 C C . TYR A 1 429 ? 6.862 17.332 -5.926 1.00 95.44 429 TYR A C 1
ATOM 3347 O O . TYR A 1 429 ? 6.891 17.247 -4.694 1.00 95.44 429 TYR A O 1
ATOM 3355 N N . TRP A 1 430 ? 5.902 18.042 -6.528 1.00 96.50 430 TRP A N 1
ATOM 3356 C CA . TRP A 1 430 ? 4.876 18.770 -5.778 1.00 96.50 430 TRP A CA 1
ATOM 3357 C C . TRP A 1 430 ? 3.812 17.834 -5.219 1.00 96.50 430 TRP A C 1
ATOM 3359 O O . TRP A 1 430 ? 3.320 18.063 -4.113 1.00 96.50 430 TRP A O 1
ATOM 3369 N N . ASP A 1 431 ? 3.464 16.793 -5.961 1.00 95.81 431 ASP A N 1
ATOM 3370 C CA . ASP A 1 431 ? 2.547 15.751 -5.533 1.00 95.81 431 ASP A CA 1
ATOM 3371 C C . ASP A 1 431 ? 3.167 14.842 -4.467 1.00 95.81 431 ASP A C 1
ATOM 3373 O O . ASP A 1 431 ? 2.459 14.503 -3.518 1.00 95.81 431 ASP A O 1
ATOM 3377 N N . GLU A 1 432 ? 4.480 14.586 -4.484 1.00 98.06 432 GLU A N 1
ATOM 3378 C CA . GLU A 1 432 ? 5.175 13.923 -3.370 1.00 98.06 432 GLU A CA 1
ATOM 3379 C C . GLU A 1 432 ? 5.103 14.741 -2.077 1.00 98.06 432 GLU A C 1
ATOM 3381 O O . GLU A 1 432 ? 5.029 14.171 -0.989 1.00 98.06 432 GLU A O 1
ATOM 3386 N N . PHE A 1 433 ? 5.060 16.077 -2.140 1.00 98.25 433 PHE A N 1
ATOM 3387 C CA . PHE A 1 433 ? 4.815 16.882 -0.938 1.00 98.25 433 PHE A CA 1
ATOM 3388 C C . PHE A 1 433 ? 3.374 16.764 -0.431 1.00 98.25 433 PHE A C 1
ATOM 3390 O O . PHE A 1 433 ? 3.158 16.815 0.779 1.00 98.25 433 PHE A O 1
ATOM 3397 N N . VAL A 1 434 ? 2.379 16.597 -1.307 1.00 98.12 434 VAL A N 1
ATOM 3398 C CA . VAL A 1 434 ? 0.999 16.333 -0.860 1.00 98.12 434 VAL A CA 1
ATOM 3399 C C . VAL A 1 434 ? 0.915 14.933 -0.241 1.00 98.12 434 VAL A C 1
ATOM 3401 O O . VAL A 1 434 ? 0.384 14.775 0.859 1.00 98.12 434 VAL A O 1
ATOM 3404 N N . TRP A 1 435 ? 1.493 13.936 -0.911 1.00 98.44 435 TRP A N 1
ATOM 3405 C CA . TRP A 1 435 ? 1.532 12.534 -0.493 1.00 98.44 435 TRP A CA 1
ATOM 3406 C C . TRP A 1 435 ? 2.301 12.324 0.813 1.00 98.44 435 TRP A C 1
ATOM 3408 O O . TRP A 1 435 ? 1.742 11.840 1.799 1.00 98.44 435 TRP A O 1
ATOM 3418 N N . GLY A 1 436 ? 3.562 12.748 0.855 1.00 98.25 436 GLY A N 1
ATOM 3419 C CA . GLY A 1 436 ? 4.405 12.656 2.038 1.00 98.25 436 GLY A CA 1
ATOM 3420 C C . GLY A 1 436 ? 3.872 13.506 3.184 1.00 98.25 436 GLY A C 1
ATOM 3421 O O . GLY A 1 436 ? 3.866 13.042 4.316 1.00 98.25 436 GLY A O 1
ATOM 3422 N N . GLY A 1 437 ? 3.319 14.693 2.915 1.00 98.19 437 GLY A N 1
ATOM 3423 C CA . GLY A 1 437 ? 2.710 15.524 3.957 1.00 98.19 437 GLY A CA 1
ATOM 3424 C C . GLY A 1 437 ? 1.510 14.839 4.616 1.00 98.19 437 GLY A C 1
ATOM 3425 O O . GLY A 1 437 ? 1.372 14.870 5.838 1.00 98.19 437 GLY A O 1
ATOM 3426 N N . ALA A 1 438 ? 0.675 14.153 3.833 1.00 98.06 438 ALA A N 1
ATOM 3427 C CA . ALA A 1 438 ? -0.436 13.374 4.368 1.00 98.06 438 ALA A CA 1
ATOM 3428 C C . ALA A 1 438 ? 0.045 12.191 5.233 1.00 98.06 438 ALA A C 1
ATOM 3430 O O . ALA A 1 438 ? -0.440 12.018 6.352 1.00 98.06 438 ALA A O 1
ATOM 3431 N N . TRP A 1 439 ? 1.034 11.418 4.772 1.00 98.69 439 TRP A N 1
ATOM 3432 C CA . TRP A 1 439 ? 1.584 10.299 5.551 1.00 98.69 439 TRP A CA 1
ATOM 3433 C C . TRP A 1 439 ? 2.332 10.739 6.808 1.00 98.69 439 TRP A C 1
ATOM 3435 O O . TRP A 1 439 ? 2.142 10.146 7.868 1.00 98.69 439 TRP A O 1
ATOM 3445 N N . MET A 1 440 ? 3.128 11.806 6.723 1.00 98.62 440 MET A N 1
ATOM 3446 C CA . MET A 1 440 ? 3.800 12.405 7.876 1.00 98.62 440 MET A CA 1
ATOM 3447 C C . MET A 1 440 ? 2.785 12.865 8.921 1.00 98.62 440 MET A C 1
ATOM 3449 O O . MET A 1 440 ? 2.978 12.631 10.114 1.00 98.62 440 MET A O 1
ATOM 3453 N N . TYR A 1 441 ? 1.674 13.468 8.490 1.00 97.81 441 TYR A N 1
ATOM 3454 C CA . TYR A 1 441 ? 0.590 13.832 9.395 1.00 97.81 441 TYR A CA 1
ATOM 3455 C C . TYR A 1 441 ? -0.019 12.606 10.088 1.00 97.81 441 TYR A C 1
ATOM 3457 O O . TYR A 1 441 ? -0.170 12.618 11.306 1.00 97.81 441 TYR A O 1
ATOM 3465 N N . TYR A 1 442 ? -0.316 11.535 9.350 1.00 95.56 442 TYR A N 1
ATOM 3466 C CA . TYR A 1 442 ? -0.884 10.313 9.932 1.00 95.56 442 TYR A CA 1
ATOM 3467 C C . TYR A 1 442 ? 0.067 9.621 10.912 1.00 95.56 442 TYR A C 1
ATOM 3469 O O . TYR A 1 442 ? -0.373 9.118 11.942 1.00 95.56 442 TYR A O 1
ATOM 3477 N N . ALA A 1 443 ? 1.369 9.639 10.631 1.00 96.69 443 ALA A N 1
ATOM 3478 C CA . ALA A 1 443 ? 2.375 9.011 11.480 1.00 96.69 443 ALA A CA 1
ATOM 3479 C C . ALA A 1 443 ? 2.694 9.805 12.759 1.00 96.69 443 ALA A C 1
ATOM 3481 O O . ALA A 1 443 ? 3.110 9.211 13.752 1.00 96.69 443 ALA A O 1
ATOM 3482 N N . THR A 1 444 ? 2.528 11.134 12.745 1.00 95.69 444 THR A N 1
ATOM 3483 C CA . THR A 1 444 ? 3.014 12.018 13.828 1.00 95.69 444 THR A CA 1
ATOM 3484 C C . THR A 1 444 ? 1.929 12.825 14.536 1.00 95.69 444 THR A C 1
ATOM 3486 O O . THR A 1 444 ? 2.177 13.351 15.617 1.00 95.69 444 THR A O 1
ATOM 3489 N N . GLY A 1 445 ? 0.764 13.013 13.912 1.00 92.81 445 GLY A N 1
ATOM 3490 C CA . GLY A 1 445 ? -0.264 13.952 14.367 1.00 92.81 445 GLY A CA 1
ATOM 3491 C C . GLY A 1 445 ? 0.111 15.431 14.243 1.00 92.81 445 GLY A C 1
ATOM 3492 O O . GLY A 1 445 ? -0.686 16.297 14.611 1.00 92.81 445 GLY A O 1
ATOM 3493 N N . ASN A 1 446 ? 1.296 15.761 13.720 1.00 94.38 446 ASN A N 1
ATOM 3494 C CA . ASN A 1 446 ? 1.768 17.138 13.641 1.00 94.38 446 ASN A CA 1
ATOM 3495 C C . ASN A 1 446 ? 1.023 17.911 12.541 1.00 94.38 446 ASN A C 1
ATOM 3497 O O . ASN A 1 446 ? 1.180 17.659 11.344 1.00 94.38 446 ASN A O 1
ATOM 3501 N N . GLN A 1 447 ? 0.237 18.902 12.962 1.00 92.62 447 GLN A N 1
ATOM 3502 C CA . GLN A 1 447 ? -0.638 19.687 12.089 1.00 92.62 447 GLN A CA 1
ATOM 3503 C C . GLN A 1 447 ? 0.105 20.464 10.996 1.00 92.62 447 GLN A C 1
ATOM 3505 O O . GLN A 1 447 ? -0.492 20.760 9.963 1.00 92.62 447 GLN A O 1
ATOM 3510 N N . SER A 1 448 ? 1.398 20.764 11.169 1.00 95.44 448 SER A N 1
ATOM 3511 C CA . SER A 1 448 ? 2.185 21.456 10.137 1.00 95.44 448 SER A CA 1
ATOM 3512 C C . SER A 1 448 ? 2.249 20.670 8.821 1.00 95.44 448 SER A C 1
ATOM 3514 O O . SER A 1 448 ? 2.222 21.270 7.744 1.00 95.44 448 SER A O 1
ATOM 3516 N N . TYR A 1 449 ? 2.249 19.334 8.889 1.00 97.50 449 TYR A N 1
ATOM 3517 C CA . TYR A 1 449 ? 2.229 18.474 7.708 1.00 97.50 449 TYR A CA 1
ATOM 3518 C C . TYR A 1 449 ? 0.877 18.521 6.990 1.00 97.50 449 TYR A C 1
ATOM 3520 O O . TYR A 1 449 ? 0.840 18.700 5.772 1.00 97.50 449 TYR A O 1
ATOM 3528 N N . LEU A 1 450 ? -0.233 18.450 7.737 1.00 95.62 450 LEU A N 1
ATOM 3529 C CA . LEU A 1 450 ? -1.577 18.572 7.167 1.00 95.62 450 LEU A CA 1
ATOM 3530 C C . LEU A 1 450 ? -1.807 19.961 6.567 1.00 95.62 450 LEU A C 1
ATOM 3532 O O . LEU A 1 450 ? -2.349 20.073 5.466 1.00 95.62 450 LEU A O 1
ATOM 3536 N N . TYR A 1 451 ? -1.374 21.011 7.266 1.00 95.38 451 TYR A N 1
ATOM 3537 C CA . TYR A 1 451 ? -1.438 22.383 6.774 1.00 95.38 451 TYR A CA 1
ATOM 3538 C C . TYR A 1 451 ? -0.742 22.513 5.422 1.00 95.38 451 TYR A C 1
ATOM 3540 O O . TYR A 1 451 ? -1.310 23.083 4.495 1.00 95.38 451 TYR A O 1
ATOM 3548 N N . LEU A 1 452 ? 0.447 21.922 5.274 1.00 95.62 452 LEU A N 1
ATOM 3549 C CA . LEU A 1 452 ? 1.149 21.927 3.998 1.00 95.62 452 LEU A CA 1
ATOM 3550 C C . LEU A 1 452 ? 0.414 21.097 2.930 1.00 95.62 452 LEU A C 1
ATOM 3552 O O . LEU A 1 452 ? 0.164 21.615 1.845 1.00 95.62 452 LEU A O 1
ATOM 3556 N N . ALA A 1 453 ? 0.036 19.850 3.232 1.00 96.75 453 ALA A N 1
ATOM 3557 C CA . ALA A 1 453 ? -0.610 18.926 2.286 1.00 96.75 453 ALA A CA 1
ATOM 3558 C C . ALA A 1 453 ? -1.971 19.431 1.766 1.00 96.75 453 ALA A C 1
ATOM 3560 O O . ALA A 1 453 ? -2.397 19.107 0.655 1.00 96.75 453 ALA A O 1
ATOM 3561 N N . SER A 1 454 ? -2.651 20.257 2.559 1.00 95.19 454 SER A N 1
ATOM 3562 C CA . SER A 1 454 ? -3.924 20.893 2.207 1.00 95.19 454 SER A CA 1
ATOM 3563 C C . SER A 1 454 ? -3.777 22.362 1.792 1.00 95.19 454 SER A C 1
ATOM 3565 O O . SER A 1 454 ? -4.781 23.037 1.556 1.00 95.19 454 SER A O 1
ATOM 3567 N N . HIS A 1 455 ? -2.554 22.880 1.652 1.00 95.69 455 HIS A N 1
ATOM 3568 C CA . HIS A 1 455 ? -2.350 24.266 1.250 1.00 95.69 455 HIS A CA 1
ATOM 3569 C C . HIS A 1 455 ? -2.770 24.469 -0.222 1.00 95.69 455 HIS A C 1
ATOM 3571 O O . HIS A 1 455 ? -2.223 23.795 -1.102 1.00 95.69 455 HIS A O 1
ATOM 3577 N N . PRO A 1 456 ? -3.659 25.431 -0.552 1.00 92.56 456 PRO A N 1
ATOM 3578 C CA . PRO A 1 456 ? -4.177 25.606 -1.915 1.00 92.56 456 PRO A CA 1
ATOM 3579 C C . PRO A 1 456 ? -3.092 25.809 -2.982 1.00 92.56 456 PRO A C 1
ATOM 3581 O O . PRO A 1 456 ? -3.184 25.269 -4.083 1.00 92.56 456 PRO A O 1
ATOM 3584 N N . THR A 1 457 ? -2.032 26.554 -2.656 1.00 93.75 457 THR A N 1
ATOM 3585 C CA . THR A 1 457 ? -0.886 26.750 -3.562 1.00 93.75 457 THR A CA 1
ATOM 3586 C C . THR A 1 457 ? -0.157 25.444 -3.866 1.00 93.75 457 THR A C 1
ATOM 3588 O O . THR A 1 457 ? 0.209 25.215 -5.016 1.00 93.75 457 THR A O 1
ATOM 3591 N N . LEU A 1 458 ? 0.031 24.575 -2.863 1.00 94.19 458 LEU A N 1
ATOM 3592 C CA . LEU A 1 458 ? 0.689 23.290 -3.080 1.00 94.19 458 LEU A CA 1
ATOM 3593 C C . LEU A 1 458 ? -0.185 22.387 -3.950 1.00 94.19 458 LEU A C 1
ATOM 3595 O O . LEU A 1 458 ? 0.299 21.860 -4.945 1.00 94.19 458 LEU A O 1
ATOM 3599 N N . ALA A 1 459 ? -1.479 22.300 -3.630 1.00 92.31 459 ALA A N 1
ATOM 3600 C CA . ALA A 1 459 ? -2.462 21.570 -4.425 1.00 92.31 459 ALA A CA 1
ATOM 3601 C C . ALA A 1 459 ? -2.441 22.014 -5.899 1.00 92.31 459 ALA A C 1
ATOM 3603 O O . ALA A 1 459 ? -2.403 21.191 -6.811 1.00 92.31 459 ALA A O 1
ATOM 3604 N N . LYS A 1 460 ? -2.399 23.331 -6.145 1.00 92.62 460 LYS A N 1
ATOM 3605 C CA . LYS A 1 460 ? -2.326 23.897 -7.498 1.00 92.62 460 LYS A CA 1
ATOM 3606 C C . LYS A 1 460 ? -1.053 23.483 -8.241 1.00 92.62 460 LYS A C 1
ATOM 3608 O O . LYS A 1 460 ? -1.143 23.172 -9.427 1.00 92.62 460 LYS A O 1
ATOM 3613 N N . HIS A 1 461 ? 0.105 23.512 -7.579 1.00 93.50 461 HIS A N 1
ATOM 3614 C CA . HIS A 1 461 ? 1.378 23.106 -8.186 1.00 93.50 461 HIS A CA 1
ATOM 3615 C C . HIS A 1 461 ? 1.435 21.603 -8.463 1.00 93.50 461 HIS A C 1
ATOM 3617 O O . HIS A 1 461 ? 1.939 21.210 -9.504 1.00 93.50 461 HIS A O 1
ATOM 3623 N N . ALA A 1 462 ? 0.857 20.792 -7.575 1.00 92.31 462 ALA A N 1
ATOM 3624 C CA . ALA A 1 462 ? 0.760 19.341 -7.713 1.00 92.31 462 ALA A CA 1
ATOM 3625 C C . ALA A 1 462 ? -0.214 18.883 -8.810 1.00 92.31 462 ALA A C 1
ATOM 3627 O O . ALA A 1 462 ? -0.457 17.694 -8.950 1.00 92.31 462 ALA A O 1
ATOM 3628 N N . GLY A 1 463 ? -0.833 19.800 -9.559 1.00 89.56 463 GLY A N 1
ATOM 3629 C CA . GLY A 1 463 ? -1.770 19.421 -10.611 1.00 89.56 463 GLY A CA 1
ATOM 3630 C C . GLY A 1 463 ? -3.208 19.201 -10.131 1.00 89.56 463 GLY A C 1
ATOM 3631 O O . GLY A 1 463 ? -4.053 18.856 -10.950 1.00 89.56 463 GLY A O 1
ATOM 3632 N N . ALA A 1 464 ? -3.535 19.434 -8.849 1.00 85.06 464 ALA A N 1
ATOM 3633 C CA . ALA A 1 464 ? -4.832 19.046 -8.281 1.00 85.06 464 ALA A CA 1
ATOM 3634 C C . ALA A 1 464 ? -6.020 19.590 -9.079 1.00 85.06 464 ALA A C 1
ATOM 3636 O O . ALA A 1 464 ? -6.977 18.861 -9.312 1.00 85.06 464 ALA A O 1
ATOM 3637 N N . PHE A 1 465 ? -5.958 20.849 -9.521 1.00 80.62 465 PHE A N 1
ATOM 3638 C CA . PHE A 1 465 ? -7.048 21.544 -10.223 1.00 80.62 465 PHE A CA 1
ATOM 3639 C C . PHE A 1 465 ? -6.927 21.520 -11.752 1.00 80.62 465 PHE A C 1
ATOM 3641 O O . PHE A 1 465 ? -7.666 22.231 -12.432 1.00 80.62 465 PHE A O 1
ATOM 3648 N N . TRP A 1 466 ? -5.984 20.751 -12.293 1.00 73.81 466 TRP A N 1
ATOM 3649 C CA . TRP A 1 466 ? -5.719 20.688 -13.725 1.00 73.81 466 TRP A CA 1
ATOM 3650 C C . TRP A 1 466 ? -6.357 19.442 -14.334 1.00 73.81 466 TRP A C 1
ATOM 3652 O O . TRP A 1 466 ? -6.390 18.386 -13.715 1.00 73.81 466 TRP A O 1
ATOM 3662 N N . GLY A 1 467 ? -6.868 19.570 -15.558 1.00 72.19 467 GLY A N 1
ATOM 3663 C CA . GLY A 1 467 ? -7.233 18.420 -16.383 1.00 72.19 467 GLY A CA 1
ATOM 3664 C C . GLY A 1 467 ? -6.024 17.913 -17.168 1.00 72.19 467 GLY A C 1
ATOM 3665 O O . GLY A 1 467 ? -5.062 18.645 -17.387 1.00 72.19 467 GLY A O 1
ATOM 3666 N N . GLY A 1 468 ? -6.069 16.667 -17.622 1.00 81.31 468 GLY A N 1
ATOM 3667 C CA . GLY A 1 468 ? -5.012 16.085 -18.442 1.00 81.31 468 GLY A CA 1
ATOM 3668 C C . GLY A 1 468 ? -5.315 14.633 -18.794 1.00 81.31 468 GLY A C 1
ATOM 3669 O O . GLY A 1 468 ? -6.198 14.040 -18.174 1.00 81.31 468 GLY A O 1
ATOM 3670 N N . PRO A 1 469 ? -4.606 14.061 -19.781 1.00 81.75 469 PRO A N 1
ATOM 3671 C CA . PRO A 1 469 ? -4.803 12.670 -20.176 1.00 81.75 469 PRO A CA 1
ATOM 3672 C C . PRO A 1 469 ? -4.508 11.710 -19.008 1.00 81.75 469 PRO A C 1
ATOM 3674 O O . PRO A 1 469 ? -5.327 10.841 -18.727 1.00 81.75 469 PRO A O 1
ATOM 3677 N N . ASP A 1 470 ? -3.429 11.946 -18.255 1.00 84.56 470 ASP A N 1
ATOM 3678 C CA . ASP A 1 470 ? -3.023 11.112 -17.114 1.00 84.56 470 ASP A CA 1
ATOM 3679 C C . ASP A 1 470 ? -3.646 11.571 -15.762 1.00 84.56 470 ASP A C 1
ATOM 3681 O O . ASP A 1 470 ? -3.229 11.126 -14.689 1.00 84.56 470 ASP A O 1
ATOM 3685 N N . TYR A 1 471 ? -4.646 12.470 -15.766 1.00 89.44 471 TYR A N 1
ATOM 3686 C CA . TYR A 1 471 ? -5.330 12.885 -14.530 1.00 89.44 471 TYR A CA 1
ATOM 3687 C C . TYR A 1 471 ? -6.138 11.722 -13.942 1.00 89.44 471 TYR A C 1
ATOM 3689 O O . TYR A 1 471 ? -6.909 11.075 -14.647 1.00 89.44 471 TYR A O 1
ATOM 3697 N N . GLY A 1 472 ? -5.992 11.463 -12.640 1.00 92.06 472 GLY A N 1
ATOM 3698 C CA . GLY A 1 472 ? -6.617 10.309 -11.986 1.00 92.06 472 GLY A CA 1
ATOM 3699 C C . GLY A 1 472 ? -5.808 9.010 -12.080 1.00 92.06 472 GLY A C 1
ATOM 3700 O O . GLY A 1 472 ? -6.283 7.967 -11.633 1.00 92.06 472 GLY A O 1
ATOM 3701 N N . VAL A 1 473 ? -4.590 9.045 -12.634 1.00 95.50 473 VAL A N 1
ATOM 3702 C CA . VAL A 1 473 ? -3.712 7.872 -12.748 1.00 95.50 473 VAL A CA 1
ATOM 3703 C C . VAL A 1 473 ? -2.654 7.897 -11.642 1.00 95.50 473 VAL A C 1
ATOM 3705 O O . VAL A 1 473 ? -1.780 8.757 -11.628 1.00 95.50 473 VAL A O 1
ATOM 3708 N N . LEU A 1 474 ? -2.725 6.945 -10.705 1.00 96.81 474 LEU A N 1
ATOM 3709 C CA . LEU A 1 474 ? -1.692 6.726 -9.682 1.00 96.81 474 LEU A CA 1
ATOM 3710 C C . LEU A 1 474 ? -0.539 5.890 -10.253 1.00 96.81 474 LEU A C 1
ATOM 3712 O O . LEU A 1 474 ? -0.764 4.825 -10.840 1.00 96.81 474 LEU A O 1
ATOM 3716 N N . SER A 1 475 ? 0.698 6.327 -10.024 1.00 96.00 475 SER A N 1
ATOM 3717 C CA . SER A 1 475 ? 1.900 5.615 -10.460 1.00 96.00 475 SER A CA 1
ATOM 3718 C C . SER A 1 475 ? 3.077 5.794 -9.491 1.00 96.00 475 SER A C 1
ATOM 3720 O O . SER A 1 475 ? 2.959 6.382 -8.413 1.00 96.00 475 SER A O 1
ATOM 3722 N N . TRP A 1 476 ? 4.238 5.253 -9.864 1.00 95.62 476 TRP A N 1
ATOM 3723 C CA . TRP A 1 476 ? 5.480 5.513 -9.141 1.00 95.62 476 TRP A CA 1
ATOM 3724 C C . TRP A 1 476 ? 5.948 6.978 -9.271 1.00 95.62 476 TRP A C 1
ATOM 3726 O O . TRP A 1 476 ? 6.717 7.398 -8.418 1.00 95.62 476 TRP A O 1
ATOM 3736 N N . ASP A 1 477 ? 5.460 7.727 -10.265 1.00 95.19 477 ASP A N 1
ATOM 3737 C CA . ASP A 1 477 ? 5.838 9.120 -10.574 1.00 95.19 477 ASP A CA 1
ATOM 3738 C C . ASP A 1 477 ? 4.745 10.138 -10.214 1.00 95.19 477 ASP A C 1
ATOM 3740 O O . ASP A 1 477 ? 5.048 11.271 -9.901 1.00 95.19 477 ASP A O 1
ATOM 3744 N N . ASN A 1 478 ? 3.464 9.749 -10.261 1.00 95.00 478 ASN A N 1
ATOM 3745 C CA . ASN A 1 478 ? 2.346 10.637 -9.932 1.00 95.00 478 ASN A CA 1
ATOM 3746 C C . ASN A 1 478 ? 1.563 10.090 -8.736 1.00 95.00 478 ASN A C 1
ATOM 3748 O O . ASN A 1 478 ? 0.892 9.054 -8.840 1.00 95.00 478 ASN A O 1
ATOM 3752 N N . LYS A 1 479 ? 1.616 10.806 -7.612 1.00 96.62 479 LYS A N 1
ATOM 3753 C CA . LYS A 1 479 ? 0.992 10.448 -6.326 1.00 96.62 479 LYS A CA 1
ATOM 3754 C C . LYS A 1 479 ? -0.312 11.164 -6.059 1.00 96.62 479 LYS A C 1
ATOM 3756 O O . LYS A 1 479 ? -1.027 10.781 -5.130 1.00 96.62 479 LYS A O 1
ATOM 3761 N N . LEU A 1 480 ? -0.642 12.184 -6.849 1.00 95.00 480 LEU A N 1
ATOM 3762 C CA . LEU A 1 480 ? -1.744 13.101 -6.570 1.00 95.00 480 LEU A CA 1
ATOM 3763 C C . LEU A 1 480 ? -3.057 12.356 -6.306 1.00 95.00 480 LEU A C 1
ATOM 3765 O O . LEU A 1 480 ? -3.713 12.605 -5.297 1.00 95.00 480 LEU A O 1
ATOM 3769 N N . THR A 1 481 ? -3.413 11.407 -7.174 1.00 95.88 481 THR A N 1
ATOM 3770 C CA . THR A 1 481 ? -4.660 10.638 -7.047 1.00 95.88 481 THR A CA 1
ATOM 3771 C C . THR A 1 481 ? -4.697 9.827 -5.748 1.00 95.88 481 THR A C 1
ATOM 3773 O O . THR A 1 481 ? -5.708 9.809 -5.044 1.00 95.88 481 THR A O 1
ATOM 3776 N N . GLY A 1 482 ? -3.581 9.186 -5.388 1.00 97.25 482 GLY A N 1
ATOM 3777 C CA . GLY A 1 482 ? -3.458 8.453 -4.127 1.00 97.25 482 GLY A CA 1
ATOM 3778 C C . GLY A 1 482 ? -3.562 9.384 -2.918 1.00 97.25 482 GLY A C 1
ATOM 3779 O O . GLY A 1 482 ? -4.282 9.086 -1.966 1.00 97.25 482 GLY A O 1
ATOM 3780 N N . ALA A 1 483 ? -2.915 10.549 -2.982 1.00 97.50 483 ALA A N 1
ATOM 3781 C CA . ALA A 1 483 ? -2.957 11.557 -1.929 1.00 97.50 483 ALA A CA 1
ATOM 3782 C C . ALA A 1 483 ? -4.359 12.166 -1.749 1.00 97.50 483 ALA A C 1
ATOM 3784 O O . ALA A 1 483 ? -4.796 12.376 -0.619 1.00 97.50 483 ALA A O 1
ATOM 3785 N N . GLN A 1 484 ? -5.102 12.394 -2.835 1.00 96.81 484 GLN A N 1
ATOM 3786 C CA . GLN A 1 484 ? -6.491 12.861 -2.794 1.00 96.81 484 GLN A CA 1
ATOM 3787 C C . GLN A 1 484 ? -7.416 11.834 -2.134 1.00 96.81 484 GLN A C 1
ATOM 3789 O O . GLN A 1 484 ? -8.220 12.211 -1.280 1.00 96.81 484 GLN A O 1
ATOM 3794 N N . VAL A 1 485 ? -7.280 10.544 -2.467 1.00 97.31 485 VAL A N 1
ATOM 3795 C CA . VAL A 1 485 ? -8.031 9.458 -1.809 1.00 97.31 485 VAL A CA 1
ATOM 3796 C C . VAL A 1 485 ? -7.672 9.391 -0.321 1.00 97.31 485 VAL A C 1
ATOM 3798 O O . VAL A 1 485 ? -8.561 9.326 0.529 1.00 97.31 485 VAL A O 1
ATOM 3801 N N . LEU A 1 486 ? -6.382 9.480 0.014 1.00 96.50 486 LEU A N 1
ATOM 3802 C CA . LEU A 1 486 ? -5.902 9.480 1.396 1.00 96.50 486 LEU A CA 1
ATOM 3803 C C . LEU A 1 486 ? -6.473 10.662 2.195 1.00 96.50 486 LEU A C 1
ATOM 3805 O O . LEU A 1 486 ? -7.051 10.476 3.257 1.00 96.50 486 LEU A O 1
ATOM 3809 N N . LEU A 1 487 ? -6.410 11.883 1.670 1.00 96.62 487 LEU A N 1
ATOM 3810 C CA . LEU A 1 487 ? -6.942 13.073 2.343 1.00 96.62 487 LEU A CA 1
ATOM 3811 C C . LEU A 1 487 ? -8.478 13.123 2.353 1.00 96.62 487 LEU A C 1
ATOM 3813 O O . LEU A 1 487 ? -9.079 13.693 3.264 1.00 96.62 487 LEU A O 1
ATOM 3817 N N . THR A 1 488 ? -9.131 12.464 1.399 1.00 95.88 488 THR A N 1
ATOM 3818 C CA . THR A 1 488 ? -10.580 12.241 1.429 1.00 95.88 488 THR A CA 1
ATOM 3819 C C . THR A 1 488 ? -10.986 11.408 2.638 1.00 95.88 488 THR A C 1
ATOM 3821 O O . THR A 1 488 ? -11.968 11.741 3.302 1.00 95.88 488 THR A O 1
ATOM 3824 N N . ARG A 1 489 ? -10.201 10.383 2.981 1.00 94.06 489 ARG A N 1
ATOM 3825 C CA . ARG A 1 489 ? -10.395 9.601 4.206 1.00 94.06 489 ARG A CA 1
ATOM 3826 C C . ARG A 1 489 ? -10.402 10.487 5.449 1.00 94.06 489 ARG A C 1
ATOM 3828 O O . ARG A 1 489 ? -11.296 10.377 6.284 1.00 94.06 489 ARG A O 1
ATOM 3835 N N . LEU A 1 490 ? -9.410 11.376 5.555 1.00 92.69 490 LEU A N 1
ATOM 3836 C CA . LEU A 1 490 ? -9.297 12.311 6.675 1.00 92.69 490 LEU A CA 1
ATOM 3837 C C . LEU A 1 490 ? -10.560 13.162 6.812 1.00 92.69 490 LEU A C 1
ATOM 3839 O O . LEU A 1 490 ? -11.089 13.325 7.909 1.00 92.69 490 LEU A O 1
ATOM 3843 N N . ARG A 1 491 ? -11.054 13.685 5.686 1.00 92.62 491 ARG A N 1
ATOM 3844 C CA . ARG A 1 491 ? -12.273 14.489 5.656 1.00 92.62 491 ARG A CA 1
ATOM 3845 C C . ARG A 1 491 ? -13.494 13.691 6.107 1.00 92.62 491 ARG A C 1
ATOM 3847 O O . ARG A 1 491 ? -14.236 14.178 6.951 1.00 92.62 491 ARG A O 1
ATOM 3854 N N . LEU A 1 492 ? -13.680 12.487 5.565 1.00 89.19 492 LEU A N 1
ATOM 3855 C CA . LEU A 1 492 ? -14.841 11.644 5.860 1.00 89.19 492 LEU A CA 1
ATOM 3856 C C . LEU A 1 492 ? -14.900 11.210 7.327 1.00 89.19 492 LEU A C 1
ATOM 3858 O O . LEU A 1 492 ? -15.987 11.157 7.888 1.00 89.19 492 LEU A O 1
ATOM 3862 N N . PHE A 1 493 ? -13.756 10.910 7.949 1.00 86.94 493 PHE A N 1
ATOM 3863 C CA . PHE A 1 493 ? -13.744 10.329 9.295 1.00 86.94 493 PHE A CA 1
ATOM 3864 C C . PHE A 1 493 ? -13.449 11.321 10.416 1.00 86.94 493 PHE A C 1
ATOM 3866 O O . PHE A 1 493 ? -13.995 11.156 11.501 1.00 86.94 493 PHE A O 1
ATOM 3873 N N . LEU A 1 494 ? -12.607 12.335 10.184 1.00 85.00 494 LEU A N 1
ATOM 3874 C CA . LEU A 1 494 ? -12.227 13.291 11.232 1.00 85.00 494 LEU A CA 1
ATOM 3875 C C . LEU A 1 494 ? -12.791 14.700 11.019 1.00 85.00 494 LEU A C 1
ATOM 3877 O O . LEU A 1 494 ? -12.924 15.433 11.991 1.00 85.00 494 LEU A O 1
ATOM 3881 N N . SER A 1 495 ? -13.135 15.082 9.781 1.00 84.62 495 SER A N 1
ATOM 3882 C CA . SER A 1 495 ? -13.732 16.393 9.457 1.00 84.62 495 SER A CA 1
ATOM 3883 C C . SER A 1 495 ? -13.019 17.585 10.139 1.00 84.62 495 SER A C 1
ATOM 3885 O O . SER A 1 495 ? -13.630 18.314 10.919 1.00 84.62 495 SER A O 1
ATOM 3887 N N . PRO A 1 496 ? -11.727 17.825 9.839 1.00 81.69 496 PRO A N 1
ATOM 3888 C CA . PRO A 1 496 ? -10.868 18.756 10.585 1.00 81.69 496 PRO A CA 1
ATOM 3889 C C . PRO A 1 496 ? -11.270 20.241 10.551 1.00 81.69 496 PRO A C 1
ATOM 3891 O O . PRO A 1 496 ? -10.680 21.042 11.270 1.00 81.69 496 PRO A O 1
ATOM 3894 N N . GLY A 1 497 ? -12.230 20.646 9.715 1.00 84.38 497 GLY A N 1
ATOM 3895 C CA . GLY A 1 497 ? -12.691 22.034 9.642 1.00 84.38 497 GLY A CA 1
ATOM 3896 C C . GLY A 1 497 ? -11.647 23.015 9.088 1.00 84.38 497 GLY A C 1
ATOM 3897 O O . GLY A 1 497 ? -10.786 22.658 8.281 1.00 84.38 497 GLY A O 1
ATOM 3898 N N . TYR A 1 498 ? -11.757 24.292 9.469 1.00 82.56 498 TYR A N 1
ATOM 3899 C CA . TYR A 1 498 ? -10.844 25.360 9.038 1.00 82.56 498 TYR A CA 1
ATOM 3900 C C . TYR A 1 498 ? -9.433 25.178 9.640 1.00 82.56 498 TYR A C 1
ATOM 3902 O O . TYR A 1 498 ? -9.335 24.845 10.820 1.00 82.56 498 TYR A O 1
ATOM 3910 N N . PRO A 1 499 ? -8.336 25.446 8.897 1.00 89.38 499 PRO A N 1
ATOM 3911 C CA . PRO A 1 499 ? -8.261 25.971 7.522 1.00 89.38 499 PRO A CA 1
ATOM 3912 C C . PRO A 1 499 ? -8.289 24.903 6.413 1.00 89.38 499 PRO A C 1
ATOM 3914 O O . PRO A 1 499 ? -8.127 25.230 5.240 1.00 89.38 499 PRO A O 1
ATOM 3917 N N . TYR A 1 500 ? -8.483 23.632 6.759 1.00 91.81 500 TYR A N 1
ATOM 3918 C CA . TYR A 1 500 ? -8.257 22.496 5.862 1.00 91.81 500 TYR A CA 1
ATOM 3919 C C . TYR A 1 500 ? -9.455 22.175 4.953 1.00 91.81 500 TYR A C 1
ATOM 3921 O O . TYR A 1 500 ? -9.277 21.708 3.825 1.00 91.81 500 TYR A O 1
ATOM 3929 N N . GLU A 1 501 ? -10.677 22.431 5.431 1.00 89.50 501 GLU A N 1
ATOM 3930 C CA . GLU A 1 501 ? -11.924 21.941 4.824 1.00 89.50 501 GLU A CA 1
ATOM 3931 C C . GLU A 1 501 ? -12.067 22.300 3.343 1.00 89.50 501 GLU A C 1
ATOM 3933 O O . GLU A 1 501 ? -12.487 21.459 2.553 1.00 89.50 501 GLU A O 1
ATOM 3938 N N . GLN A 1 502 ? -11.683 23.510 2.929 1.00 90.75 502 GLN A N 1
ATOM 3939 C CA . GLN A 1 502 ? -11.858 23.943 1.540 1.00 90.75 502 GLN A CA 1
ATOM 3940 C C . GLN A 1 502 ? -11.078 23.057 0.555 1.00 90.75 502 GLN A C 1
ATOM 3942 O O . GLN A 1 502 ? -11.622 22.598 -0.458 1.00 90.75 502 GLN A O 1
ATOM 3947 N N . THR A 1 503 ? -9.806 22.787 0.852 1.00 94.00 503 THR A N 1
ATOM 3948 C CA . THR A 1 503 ? -8.966 21.937 0.001 1.00 94.00 503 THR A CA 1
ATOM 3949 C C . THR A 1 503 ? -9.386 20.477 0.118 1.00 94.00 503 THR A C 1
ATOM 3951 O O . THR A 1 503 ? -9.518 19.803 -0.900 1.00 94.00 503 THR A O 1
ATOM 3954 N N . LEU A 1 504 ? -9.680 19.995 1.330 1.00 95.31 504 LEU A N 1
ATOM 3955 C CA . LEU A 1 504 ? -10.115 18.614 1.544 1.00 95.31 504 LEU A CA 1
ATOM 3956 C C . LEU A 1 504 ? -11.441 18.303 0.836 1.00 95.31 504 LEU A C 1
ATOM 3958 O O . LEU A 1 504 ? -11.589 17.237 0.241 1.00 95.31 504 LEU A O 1
ATOM 3962 N N . LYS A 1 505 ? -12.399 19.237 0.848 1.00 94.06 505 LYS A N 1
ATOM 3963 C CA . LYS A 1 505 ? -13.645 19.137 0.077 1.00 94.06 505 LYS A CA 1
ATOM 3964 C C . LYS A 1 505 ? -13.358 19.046 -1.415 1.00 94.06 505 LYS A C 1
ATOM 3966 O O . LYS A 1 505 ? -13.985 18.258 -2.118 1.00 94.06 505 LYS A O 1
ATOM 3971 N N . THR A 1 506 ? -12.391 19.822 -1.894 1.00 93.38 506 THR A N 1
ATOM 3972 C CA . THR A 1 506 ? -11.996 19.785 -3.303 1.00 93.38 506 THR A CA 1
ATOM 3973 C C . THR A 1 506 ? -11.358 18.445 -3.669 1.00 93.38 506 THR A C 1
ATOM 3975 O O . THR A 1 506 ? -11.767 17.846 -4.660 1.00 93.38 506 THR A O 1
ATOM 3978 N N . TYR A 1 507 ? -10.453 17.913 -2.843 1.00 95.94 507 TYR A N 1
ATOM 3979 C CA . TYR A 1 507 ? -9.881 16.576 -3.036 1.00 95.94 507 TYR A CA 1
ATOM 3980 C C . TYR A 1 507 ? -10.942 15.470 -3.008 1.00 95.94 507 TYR A C 1
ATOM 3982 O O . TYR A 1 507 ? -10.890 14.562 -3.836 1.00 95.94 507 TYR A O 1
ATOM 3990 N N . HIS A 1 508 ? -11.940 15.564 -2.128 1.00 95.56 508 HIS A N 1
ATOM 3991 C CA . HIS A 1 508 ? -13.066 14.627 -2.096 1.00 95.56 508 HIS A CA 1
ATOM 3992 C C . HIS A 1 508 ? -13.916 14.684 -3.375 1.00 95.56 508 HIS A C 1
ATOM 3994 O O . HIS A 1 508 ? -14.241 13.647 -3.959 1.00 95.56 508 HIS A O 1
ATOM 4000 N N . ASN A 1 509 ? -14.228 15.888 -3.863 1.00 93.94 509 ASN A N 1
ATOM 4001 C CA . ASN A 1 509 ? -14.958 16.065 -5.120 1.00 93.94 509 ASN A CA 1
ATOM 4002 C C . ASN A 1 509 ? -14.163 15.521 -6.315 1.00 93.94 509 ASN A C 1
ATOM 4004 O O . ASN A 1 509 ? -14.722 14.859 -7.185 1.00 93.94 509 ASN A O 1
ATOM 4008 N N . GLN A 1 510 ? -12.854 15.763 -6.345 1.00 93.75 510 GLN A N 1
ATOM 4009 C CA . GLN A 1 510 ? -11.964 15.263 -7.393 1.00 93.75 510 GLN A CA 1
ATOM 4010 C C . GLN A 1 510 ? -11.844 13.749 -7.358 1.00 93.75 510 GLN A C 1
ATOM 4012 O O . GLN A 1 510 ? -11.986 13.114 -8.396 1.00 93.75 510 GLN A O 1
ATOM 4017 N N . THR A 1 511 ? -11.691 13.171 -6.167 1.00 96.06 511 THR A N 1
ATOM 4018 C CA . THR A 1 511 ? -11.734 11.720 -5.971 1.00 96.06 511 THR A CA 1
ATOM 4019 C C . THR A 1 511 ? -13.027 11.155 -6.549 1.00 96.06 511 THR A C 1
ATOM 4021 O O . THR A 1 511 ? -12.975 10.238 -7.358 1.00 96.06 511 THR A O 1
ATOM 4024 N N . SER A 1 512 ? -14.178 11.762 -6.245 1.00 95.00 512 SER A N 1
ATOM 4025 C CA . SER A 1 512 ? -15.472 11.336 -6.797 1.00 95.00 512 SER A CA 1
ATOM 4026 C C . SER A 1 512 ? -15.489 11.370 -8.334 1.00 95.00 512 SER A C 1
ATOM 4028 O O . SER A 1 512 ? -15.892 10.394 -8.962 1.00 95.00 512 SER A O 1
ATOM 4030 N N . ILE A 1 513 ? -14.985 12.445 -8.953 1.00 94.19 513 ILE A N 1
ATOM 4031 C CA . ILE A 1 513 ? -14.880 12.579 -10.420 1.00 94.19 513 ILE A CA 1
ATOM 4032 C C . ILE A 1 513 ? -13.940 11.522 -11.018 1.00 94.19 513 ILE A C 1
ATOM 4034 O O . ILE A 1 513 ? -14.257 10.923 -12.047 1.00 94.19 513 ILE A O 1
ATOM 4038 N N . ILE A 1 514 ? -12.804 11.258 -10.373 1.00 95.69 514 ILE A N 1
ATOM 4039 C CA . ILE A 1 514 ? -11.836 10.246 -10.808 1.00 95.69 514 ILE A CA 1
ATOM 4040 C C . ILE A 1 514 ? -12.469 8.852 -10.753 1.00 95.69 514 ILE A C 1
ATOM 4042 O O . ILE A 1 514 ? -12.378 8.105 -11.725 1.00 95.69 514 ILE A O 1
ATOM 4046 N N . MET A 1 515 ? -13.207 8.526 -9.692 1.00 97.25 515 MET A N 1
ATOM 4047 C CA . MET A 1 515 ? -13.923 7.250 -9.594 1.00 97.25 515 MET A CA 1
ATOM 4048 C C . MET A 1 515 ? -14.987 7.093 -10.683 1.00 97.25 515 MET A C 1
ATOM 4050 O O . MET A 1 515 ? -15.136 6.009 -11.243 1.00 97.25 515 MET A O 1
ATOM 4054 N N . CYS A 1 516 ? -15.669 8.178 -11.063 1.00 96.12 516 CYS A N 1
ATOM 4055 C CA . CYS A 1 516 ? -16.554 8.173 -12.228 1.00 96.12 516 CYS A CA 1
ATOM 4056 C C . CYS A 1 516 ? -15.785 7.878 -13.522 1.00 96.12 516 CYS A C 1
ATOM 4058 O O . CYS A 1 516 ? -16.224 7.053 -14.319 1.00 96.12 516 CYS A O 1
ATOM 4060 N N . SER A 1 517 ? -14.611 8.486 -13.717 1.00 95.50 517 SER A N 1
ATOM 4061 C CA . SER A 1 517 ? -13.787 8.296 -14.921 1.00 95.50 517 SER A CA 1
ATOM 4062 C C . SER A 1 517 ? -13.373 6.832 -15.159 1.00 95.50 517 SER A C 1
ATOM 4064 O O . SER A 1 517 ? -13.177 6.413 -16.303 1.00 95.50 517 SER A O 1
ATOM 4066 N N . PHE A 1 518 ? -13.300 6.028 -14.092 1.00 97.06 518 PHE A N 1
ATOM 4067 C CA . PHE A 1 518 ? -12.983 4.600 -14.153 1.00 97.06 518 PHE A CA 1
ATOM 4068 C C . PHE A 1 518 ? -14.150 3.725 -14.618 1.00 97.06 518 PHE A C 1
ATOM 4070 O O . PHE A 1 518 ? -13.932 2.573 -15.001 1.00 97.06 518 PHE A O 1
ATOM 4077 N N . LEU A 1 519 ? -15.381 4.237 -14.642 1.00 95.69 519 LEU A N 1
ATOM 4078 C CA . LEU A 1 519 ? -16.546 3.467 -15.070 1.00 95.69 519 LEU A CA 1
ATOM 4079 C C . LEU A 1 519 ? -16.663 3.425 -16.604 1.00 95.69 519 LEU A C 1
ATOM 4081 O O . LEU A 1 519 ? -16.303 4.387 -17.287 1.00 95.69 519 LEU A O 1
ATOM 4085 N N . PRO A 1 520 ? -17.169 2.318 -17.181 1.00 91.94 520 PRO A N 1
ATOM 4086 C CA . PRO A 1 520 ? -17.258 2.135 -18.634 1.00 91.94 520 PRO A CA 1
ATOM 4087 C C . PRO A 1 520 ? -18.233 3.085 -19.333 1.00 91.94 520 PRO A C 1
ATOM 4089 O O . PRO A 1 520 ? -18.179 3.220 -20.551 1.00 91.94 520 PRO A O 1
ATOM 4092 N N . TYR A 1 521 ? -19.103 3.749 -18.573 1.00 89.75 521 TYR A N 1
ATOM 4093 C CA . TYR A 1 521 ? -20.080 4.707 -19.088 1.00 89.75 521 TYR A CA 1
ATOM 4094 C C . TYR A 1 521 ? -19.460 6.063 -19.452 1.00 89.75 521 TYR A C 1
ATOM 4096 O O . TYR A 1 521 ? -20.086 6.846 -20.162 1.00 89.75 521 TYR A O 1
ATOM 4104 N N . PHE A 1 522 ? -18.242 6.346 -18.975 1.00 91.25 522 PHE A N 1
ATOM 4105 C CA . PHE A 1 522 ? -17.536 7.598 -19.232 1.00 91.25 522 PHE A CA 1
ATOM 4106 C C . PHE A 1 522 ? -16.410 7.396 -20.246 1.00 91.25 522 PHE A C 1
ATOM 4108 O O . PHE A 1 522 ? -15.732 6.368 -20.273 1.00 91.25 522 PHE A O 1
ATOM 4115 N N . THR A 1 523 ? -16.183 8.420 -21.066 1.00 88.81 523 THR A N 1
ATOM 4116 C CA . THR A 1 523 ? -15.201 8.409 -22.160 1.00 88.81 523 THR A CA 1
ATOM 4117 C C . THR A 1 523 ? -13.821 8.924 -21.745 1.00 88.81 523 THR A C 1
ATOM 4119 O O . THR A 1 523 ? -12.987 9.181 -22.607 1.00 88.81 523 THR A O 1
ATOM 4122 N N . SER A 1 524 ? -13.571 9.103 -20.443 1.00 91.31 524 SER A N 1
ATOM 4123 C CA . SER A 1 524 ? -12.292 9.606 -19.921 1.00 91.31 524 SER A CA 1
ATOM 4124 C C . SER A 1 524 ? -11.125 8.671 -20.242 1.00 91.31 524 SER A C 1
ATOM 4126 O O . SER A 1 524 ? -10.060 9.132 -20.638 1.00 91.31 524 SER A O 1
ATOM 4128 N N . PHE A 1 525 ? -11.347 7.357 -20.133 1.00 94.69 525 PHE A N 1
ATOM 4129 C CA . PHE A 1 525 ? -10.365 6.338 -20.490 1.00 94.69 525 PHE A CA 1
ATOM 4130 C C . PHE A 1 525 ? -10.936 5.354 -21.507 1.00 94.69 525 PHE A C 1
ATOM 4132 O O . PHE A 1 525 ? -12.038 4.821 -21.346 1.00 94.69 525 PHE A O 1
ATOM 4139 N N . ASN A 1 526 ? -10.137 5.065 -22.534 1.00 95.50 526 ASN A N 1
ATOM 4140 C CA . ASN A 1 526 ? -10.431 4.001 -23.486 1.00 95.50 526 ASN A CA 1
ATOM 4141 C C . ASN A 1 526 ? -10.351 2.629 -22.808 1.00 95.50 526 ASN A C 1
ATOM 4143 O O . ASN A 1 526 ? -9.699 2.455 -21.778 1.00 95.50 526 ASN A O 1
ATOM 4147 N N . ARG A 1 527 ? -10.983 1.630 -23.426 1.00 97.00 527 ARG A N 1
ATOM 4148 C CA . ARG A 1 527 ? -10.886 0.225 -23.020 1.00 97.00 527 ARG A CA 1
ATOM 4149 C C . ARG A 1 527 ? -10.481 -0.642 -24.199 1.00 97.00 527 ARG A C 1
ATOM 4151 O O . ARG A 1 527 ? -10.804 -0.334 -25.347 1.00 97.00 527 ARG A O 1
ATOM 4158 N N . THR A 1 528 ? -9.754 -1.718 -23.921 1.00 97.69 528 THR A N 1
ATOM 4159 C CA . THR A 1 528 ? -9.524 -2.772 -24.912 1.00 97.69 528 THR A CA 1
ATOM 4160 C C . THR A 1 528 ? -10.843 -3.485 -25.240 1.00 97.69 528 THR A C 1
ATOM 4162 O O . THR A 1 528 ? -11.850 -3.307 -24.548 1.00 97.69 528 THR A O 1
ATOM 4165 N N . ARG A 1 529 ? -10.861 -4.330 -26.280 1.00 96.38 529 ARG A N 1
ATOM 4166 C CA . ARG A 1 529 ? -12.067 -5.109 -26.618 1.00 96.38 529 ARG A CA 1
ATOM 4167 C C . ARG A 1 529 ? -12.413 -6.108 -25.516 1.00 96.38 529 ARG A C 1
ATOM 4169 O O . ARG A 1 529 ? -13.584 -6.408 -25.317 1.00 96.38 529 ARG A O 1
ATOM 4176 N N . GLY A 1 530 ? -11.403 -6.597 -24.801 1.00 97.06 530 GLY A N 1
ATOM 4177 C CA . GLY A 1 530 ? -11.555 -7.451 -23.629 1.00 97.06 530 GLY A CA 1
ATOM 4178 C C . GLY A 1 530 ? -11.976 -6.728 -22.346 1.00 97.06 530 GLY A C 1
ATOM 4179 O O . GLY A 1 530 ? -12.174 -7.400 -21.340 1.00 97.06 530 GLY A O 1
ATOM 4180 N N . GLY A 1 531 ? -12.124 -5.397 -22.360 1.00 97.25 531 GLY A N 1
ATOM 4181 C CA . GLY A 1 531 ? -12.625 -4.618 -21.221 1.00 97.25 531 GLY A CA 1
ATOM 4182 C C . GLY A 1 531 ? -11.559 -4.067 -20.266 1.00 97.25 531 GLY A C 1
ATOM 4183 O O . GLY A 1 531 ? -11.921 -3.487 -19.242 1.00 97.25 531 GLY A O 1
ATOM 4184 N N . LEU A 1 532 ? -10.268 -4.194 -20.595 1.00 98.38 532 LEU A N 1
ATOM 4185 C CA . LEU A 1 532 ? -9.177 -3.616 -19.805 1.00 98.38 532 LEU A CA 1
ATOM 4186 C C . LEU A 1 532 ? -9.138 -2.094 -19.984 1.00 98.38 532 LEU A C 1
ATOM 4188 O O . LEU A 1 532 ? -9.077 -1.608 -21.117 1.00 98.38 532 LEU A O 1
ATOM 4192 N N . ILE A 1 533 ? -9.140 -1.340 -18.885 1.00 98.12 533 ILE A N 1
ATOM 4193 C CA . ILE A 1 533 ? -8.999 0.123 -18.909 1.00 98.12 533 ILE A CA 1
ATOM 4194 C C . ILE A 1 533 ? -7.591 0.555 -19.355 1.00 98.12 533 ILE A C 1
ATOM 4196 O O . ILE A 1 533 ? -6.583 0.018 -18.904 1.00 98.12 533 ILE A O 1
ATOM 4200 N N . GLN A 1 534 ? -7.506 1.542 -20.252 1.00 96.62 534 GLN A N 1
ATOM 4201 C CA . GLN A 1 534 ? -6.249 2.041 -20.828 1.00 96.62 534 GLN A CA 1
ATOM 4202 C C . GLN A 1 534 ? -5.795 3.342 -20.154 1.00 96.62 534 GLN A C 1
ATOM 4204 O O . GLN A 1 534 ? -5.807 4.409 -20.768 1.00 96.62 534 GLN A O 1
ATOM 4209 N N . LEU A 1 535 ? -5.374 3.240 -18.891 1.00 96.12 535 LEU A N 1
ATOM 4210 C CA . LEU A 1 535 ? -4.921 4.378 -18.071 1.00 96.12 535 LEU A CA 1
ATOM 4211 C C . LEU A 1 535 ? -3.614 5.011 -18.564 1.00 96.12 535 LEU A C 1
ATOM 4213 O O . LEU A 1 535 ? -3.340 6.159 -18.265 1.00 96.12 535 LEU A O 1
ATOM 4217 N N . ASN A 1 536 ? -2.817 4.281 -19.343 1.00 93.88 536 ASN A N 1
ATOM 4218 C CA . ASN A 1 536 ? -1.591 4.788 -19.962 1.00 93.88 536 ASN A CA 1
ATOM 4219 C C . ASN A 1 536 ? -1.778 5.148 -21.449 1.00 93.88 536 ASN A C 1
ATOM 4221 O O . ASN A 1 536 ? -0.798 5.214 -22.194 1.00 93.88 536 ASN A O 1
ATOM 4225 N N . HIS A 1 537 ? -3.022 5.327 -21.906 1.00 93.25 537 HIS A N 1
ATOM 4226 C CA . HIS A 1 537 ? -3.374 5.697 -23.285 1.00 93.25 537 HIS A CA 1
ATOM 4227 C C . HIS A 1 537 ? -2.893 4.711 -24.361 1.00 93.25 537 HIS A C 1
ATOM 4229 O O . HIS A 1 537 ? -2.577 5.088 -25.491 1.00 93.25 537 HIS A O 1
ATOM 4235 N N . GLY A 1 538 ? -2.839 3.422 -24.015 1.00 92.06 538 GLY A N 1
ATOM 4236 C CA . GLY A 1 538 ? -2.460 2.357 -24.941 1.00 92.06 538 GLY A CA 1
ATOM 4237 C C . GLY A 1 538 ? -0.956 2.258 -25.202 1.00 92.06 538 GLY A C 1
ATOM 4238 O O . GLY A 1 538 ? -0.553 1.566 -26.141 1.00 92.06 538 GLY A O 1
ATOM 4239 N N . ARG A 1 539 ? -0.138 2.941 -24.387 1.00 94.38 539 ARG A N 1
ATOM 4240 C CA . ARG A 1 539 ? 1.311 2.717 -24.293 1.00 94.38 539 ARG A CA 1
ATOM 4241 C C . ARG A 1 539 ? 1.599 1.305 -23.728 1.00 94.38 539 ARG A C 1
ATOM 4243 O O . ARG A 1 539 ? 0.697 0.671 -23.175 1.00 94.38 539 ARG A O 1
ATOM 4250 N N . PRO A 1 540 ? 2.828 0.777 -23.864 1.00 93.56 540 PRO A N 1
ATOM 4251 C CA . PRO A 1 540 ? 3.226 -0.479 -23.222 1.00 93.56 540 PRO A CA 1
ATOM 4252 C C . PRO A 1 540 ? 3.102 -0.474 -21.690 1.00 93.56 540 PRO A C 1
ATOM 4254 O O . PRO A 1 540 ? 3.026 0.585 -21.068 1.00 93.56 540 PRO A O 1
ATOM 4257 N N . GLN A 1 541 ? 3.134 -1.668 -21.092 1.00 94.31 541 GLN A N 1
ATOM 4258 C CA . GLN A 1 541 ? 3.097 -1.894 -19.638 1.00 94.31 541 GLN A CA 1
ATOM 4259 C C . GLN A 1 541 ? 1.863 -1.319 -18.902 1.00 94.31 541 GLN A C 1
ATOM 4261 O O . GLN A 1 541 ? 2.012 -0.611 -17.900 1.00 94.31 541 GLN A O 1
ATOM 4266 N N . PRO A 1 542 ? 0.626 -1.593 -19.366 1.00 96.94 542 PRO A N 1
ATOM 4267 C CA . PRO A 1 542 ? -0.573 -0.986 -18.787 1.00 96.94 542 PRO A CA 1
ATOM 4268 C C . PRO A 1 542 ? -0.936 -1.511 -17.394 1.00 96.94 542 PRO A C 1
ATOM 4270 O O . PRO A 1 542 ? -1.562 -0.782 -16.622 1.00 96.94 542 PRO A O 1
ATOM 4273 N N . LEU A 1 543 ? -0.581 -2.757 -17.052 1.00 98.25 543 LEU A N 1
ATOM 4274 C CA . LEU A 1 543 ? -1.181 -3.427 -15.892 1.00 98.25 543 LEU A CA 1
ATOM 4275 C C . LEU A 1 543 ? -0.843 -2.771 -14.554 1.00 98.25 543 LEU A C 1
ATOM 4277 O O . LEU A 1 543 ? -1.693 -2.776 -13.670 1.00 98.25 543 LEU A O 1
ATOM 4281 N N . GLN A 1 544 ? 0.328 -2.139 -14.420 1.00 96.88 544 GLN A N 1
ATOM 4282 C CA . GLN A 1 544 ? 0.704 -1.413 -13.199 1.00 96.88 544 GLN A CA 1
ATOM 4283 C C . GLN A 1 544 ? -0.278 -0.282 -12.849 1.00 96.88 544 GLN A C 1
ATOM 4285 O O . GLN A 1 544 ? -0.568 -0.048 -11.681 1.00 96.88 544 GLN A O 1
ATOM 4290 N N . TYR A 1 545 ? -0.841 0.391 -13.854 1.00 98.12 545 TYR A N 1
ATOM 4291 C CA . TYR A 1 545 ? -1.808 1.466 -13.639 1.00 98.12 545 TYR A CA 1
ATOM 4292 C C . TYR A 1 545 ? -3.195 0.900 -13.331 1.00 98.12 545 TYR A C 1
ATOM 4294 O O . TYR A 1 545 ? -3.914 1.421 -12.481 1.00 98.12 545 TYR A O 1
ATOM 4302 N N . VAL A 1 546 ? -3.556 -0.200 -13.998 1.00 98.44 546 VAL A N 1
ATOM 4303 C CA . VAL A 1 546 ? -4.848 -0.878 -13.833 1.00 98.44 546 VAL A CA 1
ATOM 4304 C C . VAL A 1 546 ? -5.028 -1.382 -12.405 1.00 98.44 546 VAL A C 1
ATOM 4306 O O . VAL A 1 546 ? -6.074 -1.141 -11.804 1.00 98.44 546 VAL A O 1
ATOM 4309 N N . VAL A 1 547 ? -4.010 -2.035 -11.837 1.00 98.56 547 VAL A N 1
ATOM 4310 C CA . VAL A 1 547 ? -4.080 -2.523 -10.451 1.00 98.56 547 VAL A CA 1
ATOM 4311 C C . VAL A 1 547 ? -4.159 -1.380 -9.440 1.00 98.56 547 VAL A C 1
ATOM 4313 O O . VAL A 1 547 ? -4.922 -1.477 -8.483 1.00 98.56 547 VAL A O 1
ATOM 4316 N N . ASN A 1 548 ? -3.468 -0.261 -9.684 1.00 98.38 548 ASN A N 1
ATOM 4317 C CA . ASN A 1 548 ? -3.570 0.927 -8.837 1.00 98.38 548 ASN A CA 1
ATOM 4318 C C . ASN A 1 548 ? -4.985 1.523 -8.875 1.00 98.38 548 ASN A C 1
ATOM 4320 O O . ASN A 1 548 ? -5.538 1.853 -7.829 1.00 98.38 548 ASN A O 1
ATOM 4324 N N . ALA A 1 549 ? -5.605 1.618 -10.055 1.00 98.44 549 ALA A N 1
ATOM 4325 C CA . ALA A 1 549 ? -6.985 2.088 -10.176 1.00 98.44 549 ALA A CA 1
ATOM 4326 C C . ALA A 1 549 ? -7.985 1.138 -9.498 1.00 98.44 549 ALA A C 1
ATOM 4328 O O . ALA A 1 549 ? -8.888 1.601 -8.803 1.00 98.44 549 ALA A O 1
ATOM 4329 N N . ALA A 1 550 ? -7.806 -0.180 -9.646 1.00 98.44 550 ALA A N 1
ATOM 4330 C CA . ALA A 1 550 ? -8.626 -1.180 -8.962 1.00 98.44 550 ALA A CA 1
ATOM 4331 C C . ALA A 1 550 ? -8.504 -1.065 -7.431 1.00 98.44 550 ALA A C 1
ATOM 4333 O O . ALA A 1 550 ? -9.516 -1.083 -6.724 1.00 98.44 550 ALA A O 1
ATOM 4334 N N . PHE A 1 551 ? -7.284 -0.877 -6.921 1.00 97.94 551 PHE A N 1
ATOM 4335 C CA . PHE A 1 551 ? -7.037 -0.645 -5.501 1.00 97.94 551 PHE A CA 1
ATOM 4336 C C . PHE A 1 551 ? -7.730 0.629 -5.004 1.00 97.94 551 PHE A C 1
ATOM 4338 O O . PHE A 1 551 ? -8.501 0.565 -4.049 1.00 97.94 551 PHE A O 1
ATOM 4345 N N . LEU A 1 552 ? -7.519 1.771 -5.666 1.00 98.06 552 LEU A N 1
ATOM 4346 C CA . LEU A 1 552 ? -8.106 3.045 -5.242 1.00 98.06 552 LEU A CA 1
ATOM 4347 C C . LEU A 1 552 ? -9.639 3.050 -5.312 1.00 98.06 552 LEU A C 1
ATOM 4349 O O . LEU A 1 552 ? -10.279 3.592 -4.412 1.00 98.06 552 LEU A O 1
ATOM 4353 N N . ALA A 1 553 ? -10.230 2.426 -6.335 1.00 97.62 553 ALA A N 1
ATOM 4354 C CA . ALA A 1 553 ? -11.680 2.279 -6.458 1.00 97.62 553 ALA A CA 1
ATOM 4355 C C . ALA A 1 553 ? -12.265 1.462 -5.298 1.00 97.62 553 ALA A C 1
ATOM 4357 O O . ALA A 1 553 ? -13.250 1.868 -4.679 1.00 97.62 553 ALA A O 1
ATOM 4358 N N . THR A 1 554 ? -11.618 0.344 -4.961 1.00 95.12 554 THR A N 1
ATOM 4359 C CA . THR A 1 554 ? -12.022 -0.502 -3.831 1.00 95.12 554 THR A CA 1
ATOM 4360 C C . THR A 1 554 ? -11.860 0.238 -2.504 1.00 95.12 554 THR A C 1
ATOM 4362 O O . THR A 1 554 ? -12.767 0.236 -1.679 1.00 95.12 554 THR A O 1
ATOM 4365 N N . LEU A 1 555 ? -10.741 0.939 -2.319 1.00 93.69 555 LEU A N 1
ATOM 4366 C CA . LEU A 1 555 ? -10.452 1.684 -1.097 1.00 93.69 555 LEU A CA 1
ATOM 4367 C C . LEU A 1 555 ? -11.438 2.839 -0.871 1.00 93.69 555 LEU A C 1
ATOM 4369 O O . LEU A 1 555 ? -11.904 3.043 0.246 1.00 93.69 555 LEU A O 1
ATOM 4373 N N . PHE A 1 556 ? -11.788 3.582 -1.924 1.00 95.81 556 PHE A N 1
ATOM 4374 C CA . PHE A 1 556 ? -12.784 4.648 -1.828 1.00 95.81 556 PHE A CA 1
ATOM 4375 C C . PHE A 1 556 ? -14.188 4.100 -1.555 1.00 95.81 556 PHE A C 1
ATOM 4377 O O . PHE A 1 556 ? -14.903 4.670 -0.734 1.00 95.81 556 PHE A O 1
ATOM 4384 N N . SER A 1 557 ? -14.559 2.971 -2.170 1.00 94.06 557 SER A N 1
ATOM 4385 C CA . SER A 1 557 ? -15.790 2.249 -1.823 1.00 94.06 557 SER A CA 1
ATOM 4386 C C . SER A 1 557 ? -15.833 1.901 -0.335 1.00 94.06 557 SER A C 1
ATOM 4388 O O . SER A 1 557 ? -16.840 2.154 0.318 1.00 94.06 557 SER A O 1
ATOM 4390 N N . ASP A 1 558 ? -14.735 1.373 0.211 1.00 89.88 558 ASP A N 1
ATOM 4391 C CA . ASP A 1 558 ? -14.643 1.008 1.627 1.00 89.88 558 ASP A CA 1
ATOM 4392 C C . ASP A 1 558 ? -14.730 2.240 2.538 1.00 89.88 558 ASP A C 1
ATOM 4394 O O . ASP A 1 558 ? -15.307 2.166 3.622 1.00 89.88 558 ASP A O 1
ATOM 4398 N N . TYR A 1 559 ? -14.210 3.395 2.106 1.00 91.75 559 TYR A N 1
ATOM 4399 C CA . TYR A 1 559 ? -14.369 4.649 2.847 1.00 91.75 559 TYR A CA 1
ATOM 4400 C C . TYR A 1 559 ? -15.817 5.127 2.884 1.00 91.75 559 TYR A C 1
ATOM 4402 O O . TYR A 1 559 ? -16.271 5.561 3.941 1.00 91.75 559 TYR A O 1
ATOM 4410 N N . LEU A 1 560 ? -16.531 5.051 1.759 1.00 90.56 560 LEU A N 1
ATOM 4411 C CA . LEU A 1 560 ? -17.941 5.428 1.684 1.00 90.56 560 LEU A CA 1
ATOM 4412 C C . LEU A 1 560 ? -18.811 4.490 2.529 1.00 90.56 560 LEU A C 1
ATOM 4414 O O . LEU A 1 560 ? -19.563 4.976 3.371 1.00 90.56 560 LEU A O 1
ATOM 4418 N N . ASP A 1 561 ? -18.638 3.172 2.388 1.00 87.25 561 ASP A N 1
ATOM 4419 C CA . ASP A 1 561 ? -19.358 2.171 3.188 1.00 87.25 561 ASP A CA 1
ATOM 4420 C C . ASP A 1 561 ? -19.087 2.370 4.689 1.00 87.25 561 ASP A C 1
ATOM 4422 O O . ASP A 1 561 ? -20.001 2.330 5.512 1.00 87.25 561 ASP A O 1
ATOM 4426 N N . ALA A 1 562 ? -17.836 2.642 5.070 1.00 84.00 562 ALA A N 1
ATOM 4427 C CA . ALA A 1 562 ? -17.491 2.916 6.458 1.00 84.00 562 ALA A CA 1
ATOM 4428 C C . ALA A 1 562 ? -18.025 4.268 6.950 1.00 84.00 562 ALA A C 1
ATOM 4430 O O . ALA A 1 562 ? -18.317 4.396 8.133 1.00 84.00 562 ALA A O 1
ATOM 4431 N N . ALA A 1 563 ? -18.181 5.268 6.087 1.00 84.38 563 ALA A N 1
ATOM 4432 C CA . ALA A 1 563 ? -18.824 6.540 6.417 1.00 84.38 563 ALA A CA 1
ATOM 4433 C C . ALA A 1 563 ? -20.365 6.470 6.355 1.00 84.38 563 ALA A C 1
ATOM 4435 O O . ALA A 1 563 ? -21.008 7.516 6.283 1.00 84.38 563 ALA A O 1
ATOM 4436 N N . ASP A 1 564 ? -20.947 5.263 6.309 1.00 82.69 564 ASP A N 1
ATOM 4437 C CA . ASP A 1 564 ? -22.387 5.012 6.157 1.00 82.69 564 ASP A CA 1
ATOM 4438 C C . ASP A 1 564 ? -22.996 5.786 4.968 1.00 82.69 564 ASP A C 1
ATOM 4440 O O . ASP A 1 564 ? -24.144 6.231 4.975 1.00 82.69 564 ASP A O 1
ATOM 4444 N N . THR A 1 565 ? -22.189 5.959 3.918 1.00 84.19 565 THR A N 1
ATOM 4445 C CA . THR A 1 565 ? -22.541 6.658 2.686 1.00 84.19 565 THR A CA 1
ATOM 4446 C C . THR A 1 565 ? -22.787 5.615 1.588 1.00 84.19 565 THR A C 1
ATOM 4448 O O . THR A 1 565 ? -21.837 4.995 1.116 1.00 84.19 565 THR A O 1
ATOM 4451 N N . PRO A 1 566 ? -24.038 5.410 1.130 1.00 83.44 566 PRO A N 1
ATOM 4452 C CA . PRO A 1 566 ? -24.406 4.265 0.283 1.00 83.44 566 PRO A CA 1
ATOM 4453 C C . PRO A 1 566 ? -23.856 4.319 -1.153 1.00 83.44 566 PRO A C 1
ATOM 4455 O O . PRO A 1 566 ? -24.033 3.378 -1.930 1.00 83.44 566 PRO A O 1
ATOM 4458 N N . GLY A 1 567 ? -23.232 5.428 -1.547 1.00 90.75 567 GLY A N 1
ATOM 4459 C CA . GLY A 1 567 ? -22.775 5.660 -2.908 1.00 90.75 567 GLY A CA 1
ATOM 4460 C C . GLY A 1 567 ? -22.311 7.092 -3.137 1.00 90.75 567 GLY A C 1
ATOM 4461 O O . GLY A 1 567 ? -22.179 7.876 -2.199 1.00 90.75 567 GLY A O 1
ATOM 4462 N N . TRP A 1 568 ? -22.078 7.455 -4.392 1.00 95.06 568 TRP A N 1
ATOM 4463 C CA . TRP A 1 568 ? -21.697 8.814 -4.774 1.00 95.06 568 TRP A CA 1
ATOM 4464 C C . TRP A 1 568 ? -22.338 9.205 -6.108 1.00 95.06 568 TRP A C 1
ATOM 4466 O O . TRP A 1 568 ? -22.915 8.381 -6.821 1.00 95.06 568 TRP A O 1
ATOM 4476 N N . TYR A 1 569 ? -22.262 10.492 -6.436 1.00 92.69 569 TYR A N 1
ATOM 4477 C CA . TYR A 1 569 ? -22.834 11.034 -7.662 1.00 92.69 569 TYR A CA 1
ATOM 4478 C C . TYR A 1 569 ? -21.769 11.217 -8.741 1.00 92.69 569 TYR A C 1
ATOM 4480 O O . TYR A 1 569 ? -20.713 11.805 -8.499 1.00 92.69 569 TYR A O 1
ATOM 4488 N N . CYS A 1 570 ? -22.097 10.788 -9.957 1.00 94.19 570 CYS A N 1
ATOM 4489 C CA . CYS A 1 570 ? -21.380 11.134 -11.176 1.00 94.19 570 CYS A CA 1
ATOM 4490 C C . CYS A 1 570 ? -22.270 12.027 -12.043 1.00 94.19 570 CYS A C 1
ATOM 4492 O O . CYS A 1 570 ? -23.086 11.547 -12.837 1.00 94.19 570 CYS A O 1
ATOM 4494 N N . GLY A 1 571 ? -22.137 13.343 -11.860 1.00 88.69 571 GLY A N 1
ATOM 4495 C CA . GLY A 1 571 ? -23.069 14.314 -12.429 1.00 88.69 571 GLY A CA 1
ATOM 4496 C C . GLY A 1 571 ? -24.471 14.124 -11.829 1.00 88.69 571 GLY A C 1
ATOM 4497 O O . GLY A 1 571 ? -24.586 14.096 -10.606 1.00 88.69 571 GLY A O 1
ATOM 4498 N N . PRO A 1 572 ? -25.533 13.973 -12.642 1.00 90.38 572 PRO A N 1
ATOM 4499 C CA . PRO A 1 572 ? -26.893 13.779 -12.133 1.00 90.38 572 PRO A CA 1
ATOM 4500 C C . PRO A 1 572 ? -27.176 12.346 -11.646 1.00 90.38 572 PRO A C 1
ATOM 4502 O O . PRO A 1 572 ? -28.221 12.103 -11.051 1.00 90.38 572 PRO A O 1
ATOM 4505 N N . ASN A 1 573 ? -26.280 11.389 -11.913 1.00 93.69 573 ASN A N 1
ATOM 4506 C CA . ASN A 1 573 ? -26.536 9.966 -11.698 1.00 93.69 573 ASN A CA 1
ATOM 4507 C C . ASN A 1 573 ? -25.903 9.471 -10.395 1.00 93.69 573 ASN A C 1
ATOM 4509 O O . ASN A 1 573 ? -24.707 9.670 -10.173 1.00 93.69 573 ASN A O 1
ATOM 4513 N N . PHE A 1 574 ? -26.693 8.786 -9.570 1.00 94.88 574 PHE A N 1
ATOM 4514 C CA . PHE A 1 574 ? -26.231 8.127 -8.350 1.00 94.88 574 PHE A CA 1
ATOM 4515 C C . PHE A 1 574 ? -25.739 6.704 -8.644 1.00 94.88 574 PHE A C 1
ATOM 4517 O O . PHE A 1 574 ? -26.399 5.958 -9.368 1.00 94.88 574 PHE A O 1
ATOM 4524 N N . TYR A 1 575 ? -24.612 6.319 -8.046 1.00 94.81 575 TYR A N 1
ATOM 4525 C CA . TYR A 1 575 ? -24.045 4.973 -8.125 1.00 94.81 575 TYR A CA 1
ATOM 4526 C C . TYR A 1 575 ? -23.801 4.432 -6.720 1.00 94.81 575 TYR A C 1
ATOM 4528 O O . TYR A 1 575 ? -23.250 5.142 -5.879 1.00 94.81 575 TYR A O 1
ATOM 4536 N N . SER A 1 576 ? -24.180 3.176 -6.470 1.00 94.75 576 SER A N 1
ATOM 4537 C CA . SER A 1 576 ? -23.848 2.503 -5.212 1.00 94.75 576 SER A CA 1
ATOM 4538 C C . SER A 1 576 ? -22.355 2.186 -5.132 1.00 94.75 576 SER A C 1
ATOM 4540 O O . SER A 1 576 ? -21.684 2.013 -6.153 1.00 94.75 576 SER A O 1
ATOM 4542 N N . THR A 1 577 ? -21.837 2.059 -3.913 1.00 91.19 577 THR A N 1
ATOM 4543 C CA . THR A 1 577 ? -20.439 1.677 -3.635 1.00 91.19 577 THR A CA 1
ATOM 4544 C C . THR A 1 577 ? -20.015 0.374 -4.332 1.00 91.19 577 THR A C 1
ATOM 4546 O O . THR A 1 577 ? -18.901 0.283 -4.854 1.00 91.19 577 THR A O 1
ATOM 4549 N N . ASP A 1 578 ? -20.939 -0.581 -4.498 1.00 91.38 578 ASP A N 1
ATOM 4550 C CA . ASP A 1 578 ? -20.723 -1.842 -5.230 1.00 91.38 578 ASP A CA 1
ATOM 4551 C C . ASP A 1 578 ? -20.218 -1.665 -6.660 1.00 91.38 578 ASP A C 1
ATOM 4553 O O . ASP A 1 578 ? -19.501 -2.520 -7.181 1.00 91.38 578 ASP A O 1
ATOM 4557 N N . VAL A 1 579 ? -20.567 -0.557 -7.312 1.00 96.25 579 VAL A N 1
ATOM 4558 C CA . VAL A 1 579 ? -20.168 -0.304 -8.697 1.00 96.25 579 VAL A CA 1
ATOM 4559 C C . VAL A 1 579 ? -18.643 -0.184 -8.815 1.00 96.25 579 VAL A C 1
ATOM 4561 O O . VAL A 1 579 ? -18.072 -0.676 -9.791 1.00 96.25 579 VAL A O 1
ATOM 4564 N N . LEU A 1 580 ? -17.959 0.392 -7.816 1.00 95.56 580 LEU A N 1
ATOM 4565 C CA . LEU A 1 580 ? -16.491 0.493 -7.809 1.00 95.56 580 LEU A CA 1
ATOM 4566 C C . LEU A 1 580 ? -15.818 -0.830 -7.506 1.00 95.56 580 LEU A C 1
ATOM 4568 O O . LEU A 1 580 ? -14.843 -1.174 -8.175 1.00 95.56 580 LEU A O 1
ATOM 4572 N N . ARG A 1 581 ? -16.352 -1.588 -6.542 1.00 93.12 581 ARG A N 1
ATOM 4573 C CA . ARG A 1 581 ? -15.853 -2.940 -6.266 1.00 93.12 581 ARG A CA 1
ATOM 4574 C C . ARG A 1 581 ? -16.005 -3.811 -7.505 1.00 93.12 581 ARG A C 1
ATOM 4576 O O . ARG A 1 581 ? -15.049 -4.466 -7.904 1.00 93.12 581 ARG A O 1
ATOM 4583 N N . LYS A 1 582 ? -17.145 -3.723 -8.202 1.00 96.00 582 LYS A N 1
ATOM 4584 C CA . LYS A 1 582 ? -17.365 -4.480 -9.435 1.00 96.00 582 LYS A CA 1
ATOM 4585 C C . LYS A 1 582 ? -16.421 -4.067 -10.555 1.00 96.00 582 LYS A C 1
ATOM 4587 O O . LYS A 1 582 ? -15.912 -4.925 -11.273 1.00 96.00 582 LYS A O 1
ATOM 4592 N N . PHE A 1 583 ? -16.159 -2.770 -10.705 1.00 97.75 583 PHE A N 1
ATOM 4593 C CA . PHE A 1 583 ? -15.120 -2.297 -11.614 1.00 97.75 583 PHE A CA 1
ATOM 4594 C C . PHE A 1 583 ? -13.763 -2.926 -11.263 1.00 97.75 583 PHE A C 1
ATOM 4596 O O . PHE A 1 583 ? -13.161 -3.564 -12.127 1.00 97.75 583 PHE A O 1
ATOM 4603 N N . ALA A 1 584 ? -13.317 -2.822 -10.011 1.00 98.00 584 ALA A N 1
ATOM 4604 C CA . ALA A 1 584 ? -12.040 -3.372 -9.569 1.00 98.00 584 ALA A CA 1
ATOM 4605 C C . ALA A 1 584 ? -11.947 -4.892 -9.800 1.00 98.00 584 ALA A C 1
ATOM 4607 O O . ALA A 1 584 ? -10.970 -5.352 -10.391 1.00 98.00 584 ALA A O 1
ATOM 4608 N N . GLU A 1 585 ? -12.992 -5.651 -9.453 1.00 97.62 585 GLU A N 1
ATOM 4609 C CA . GLU A 1 585 ? -13.109 -7.086 -9.750 1.00 97.62 585 GLU A CA 1
ATOM 4610 C C . GLU A 1 585 ? -12.912 -7.374 -11.236 1.00 97.62 585 GLU A C 1
ATOM 4612 O O . GLU A 1 585 ? -12.122 -8.241 -11.582 1.00 97.62 585 GLU A O 1
ATOM 4617 N N . THR A 1 586 ? -13.575 -6.639 -12.138 1.00 98.25 586 THR A N 1
ATOM 4618 C CA . THR A 1 586 ? -13.435 -6.900 -13.583 1.00 98.25 586 THR A CA 1
ATOM 4619 C C . THR A 1 586 ? -12.006 -6.702 -14.080 1.00 98.25 586 THR A C 1
ATOM 4621 O O . THR A 1 586 ? -11.564 -7.429 -14.969 1.00 98.25 586 THR A O 1
ATOM 4624 N N . GLN A 1 587 ? -11.278 -5.738 -13.510 1.00 98.69 587 GLN A N 1
ATOM 4625 C CA . GLN A 1 587 ? -9.897 -5.467 -13.891 1.00 98.69 587 GLN A CA 1
ATOM 4626 C C . GLN A 1 587 ? -8.942 -6.531 -13.334 1.00 98.69 587 GLN A C 1
ATOM 4628 O O . GLN A 1 587 ? -8.066 -7.005 -14.057 1.00 98.69 587 GLN A O 1
ATOM 4633 N N . ILE A 1 588 ? -9.137 -6.958 -12.083 1.00 98.56 588 ILE A N 1
ATOM 4634 C CA . ILE A 1 588 ? -8.344 -8.035 -11.476 1.00 98.56 588 ILE A CA 1
ATOM 4635 C C . ILE A 1 588 ? -8.657 -9.385 -12.132 1.00 98.56 588 ILE A C 1
ATOM 4637 O O . ILE A 1 588 ? -7.732 -10.092 -12.520 1.00 98.56 588 ILE A O 1
ATOM 4641 N N . ASP A 1 589 ? -9.925 -9.709 -12.385 1.00 98.38 589 ASP A N 1
ATOM 4642 C CA . ASP A 1 589 ? -10.339 -10.894 -13.143 1.00 98.38 589 ASP A CA 1
ATOM 4643 C C . ASP A 1 589 ? -9.676 -10.933 -14.524 1.00 98.38 589 ASP A C 1
ATOM 4645 O O . ASP A 1 589 ? -9.187 -11.982 -14.951 1.00 98.38 589 ASP A O 1
ATOM 4649 N N . TYR A 1 590 ? -9.639 -9.797 -15.233 1.00 98.75 590 TYR A N 1
ATOM 4650 C CA . TYR A 1 590 ? -8.954 -9.697 -16.521 1.00 98.75 590 TYR A CA 1
ATOM 4651 C C . TYR A 1 590 ? -7.477 -10.076 -16.375 1.00 98.75 590 TYR A C 1
ATOM 4653 O O . TYR A 1 590 ? -6.970 -10.862 -17.177 1.00 98.75 590 TYR A O 1
ATOM 4661 N N . ILE A 1 591 ? -6.793 -9.559 -15.350 1.00 98.75 591 ILE A N 1
ATOM 4662 C CA . ILE A 1 591 ? -5.384 -9.869 -15.064 1.00 98.75 591 ILE A CA 1
ATOM 4663 C C . ILE A 1 591 ? -5.195 -11.352 -14.726 1.00 98.75 591 ILE A C 1
ATOM 4665 O O . ILE A 1 591 ? -4.231 -11.960 -15.183 1.00 98.75 591 ILE A O 1
ATOM 4669 N N . LEU A 1 592 ? -6.123 -11.951 -13.981 1.00 98.31 592 LEU A N 1
ATOM 4670 C CA . LEU A 1 592 ? -6.055 -13.342 -13.527 1.00 98.31 592 LEU A CA 1
ATOM 4671 C C . LEU A 1 592 ? -6.492 -14.373 -14.582 1.00 98.31 592 LEU A C 1
ATOM 4673 O O . LEU A 1 592 ? -6.267 -15.569 -14.398 1.00 98.31 592 LEU A O 1
ATOM 4677 N N . GLY A 1 593 ? -7.071 -13.939 -15.707 1.00 97.62 593 GLY A N 1
ATOM 4678 C CA . GLY A 1 593 ? -7.316 -14.805 -16.866 1.00 97.62 593 GLY A CA 1
ATOM 4679 C C . GLY A 1 593 ? -8.633 -14.596 -17.605 1.00 97.62 593 GLY A C 1
ATOM 4680 O O . GL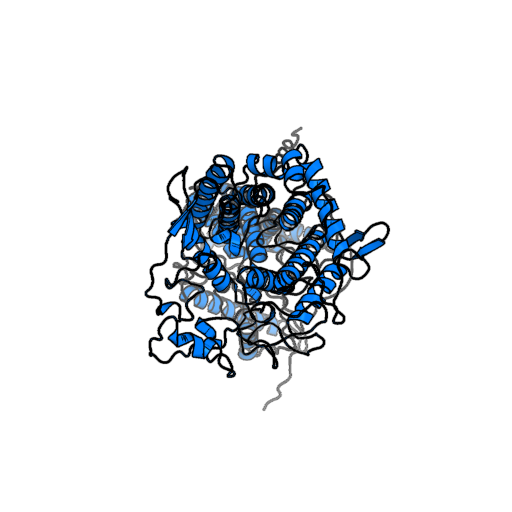Y A 1 593 ? -8.819 -15.176 -18.677 1.00 97.62 593 GLY A O 1
ATOM 4681 N N . LYS A 1 594 ? -9.542 -13.757 -17.100 1.00 97.69 594 LYS A N 1
ATOM 4682 C CA . LYS A 1 594 ? -10.818 -13.419 -17.749 1.00 97.69 594 LYS A CA 1
ATOM 4683 C C . LYS A 1 594 ? -10.625 -12.366 -18.842 1.00 97.69 594 LYS A C 1
ATOM 4685 O O . LYS A 1 594 ? -11.199 -11.283 -18.821 1.00 97.69 594 LYS A O 1
ATOM 4690 N N . ASN A 1 595 ? -9.787 -12.703 -19.808 1.00 97.69 595 ASN A N 1
ATOM 4691 C CA . ASN A 1 595 ? -9.446 -11.864 -20.945 1.00 97.69 595 ASN A CA 1
ATOM 4692 C C . ASN A 1 595 ? -9.569 -12.666 -22.254 1.00 97.69 595 ASN A C 1
ATOM 4694 O O . ASN A 1 595 ? -9.686 -13.895 -22.216 1.00 97.69 595 ASN A O 1
ATOM 4698 N N . PRO A 1 596 ? -9.526 -12.012 -23.431 1.00 97.62 596 PRO A N 1
ATOM 4699 C CA . PRO A 1 596 ? -9.674 -12.692 -24.721 1.00 97.62 596 PRO A CA 1
ATOM 4700 C C . PRO A 1 596 ? -8.666 -13.823 -24.973 1.00 97.62 596 PRO A C 1
ATOM 4702 O O . PRO A 1 596 ? -8.936 -14.714 -25.776 1.00 97.62 596 PRO A O 1
ATOM 4705 N N . ARG A 1 597 ? -7.519 -13.815 -24.281 1.00 95.81 597 ARG A N 1
ATOM 4706 C CA . ARG A 1 597 ? -6.490 -14.855 -24.387 1.00 95.81 597 ARG A CA 1
ATOM 4707 C C . ARG A 1 597 ? -6.693 -16.024 -23.426 1.00 95.81 597 ARG A C 1
ATOM 4709 O O . ARG A 1 597 ? -5.970 -17.008 -23.546 1.00 95.81 597 ARG A O 1
ATOM 4716 N N . LYS A 1 598 ? -7.647 -15.933 -22.490 1.00 97.06 598 LYS A N 1
ATOM 4717 C CA . LYS A 1 598 ? -7.868 -16.917 -21.414 1.00 97.06 598 LYS A CA 1
ATOM 4718 C C . LYS A 1 598 ? -6.567 -17.234 -20.662 1.00 97.06 598 LYS A C 1
ATOM 4720 O O . LYS A 1 598 ? -6.263 -18.392 -20.379 1.00 97.06 598 LYS A O 1
ATOM 4725 N N . MET A 1 599 ? -5.764 -16.197 -20.424 1.00 97.00 599 MET A N 1
ATOM 4726 C CA . MET A 1 599 ? -4.390 -16.295 -19.935 1.00 97.00 599 MET A CA 1
ATOM 4727 C C . MET A 1 599 ? -4.212 -15.414 -18.706 1.00 97.00 599 MET A C 1
ATOM 4729 O O . MET A 1 599 ? -4.484 -14.222 -18.787 1.00 97.00 599 MET A O 1
ATOM 4733 N N . SER A 1 600 ? -3.720 -15.954 -17.596 1.00 98.38 600 SER A N 1
ATOM 4734 C CA . SER A 1 600 ? -3.292 -15.125 -16.469 1.00 98.38 600 SER A CA 1
ATOM 4735 C C . SER A 1 600 ? -2.063 -14.312 -16.866 1.00 98.38 600 SER A C 1
ATOM 4737 O O . SER A 1 600 ? -1.163 -14.834 -17.520 1.00 98.38 600 SER A O 1
ATOM 4739 N N . TYR A 1 601 ? -1.993 -13.052 -16.450 1.00 98.69 601 TYR A N 1
ATOM 4740 C CA . TYR A 1 601 ? -0.788 -12.223 -16.522 1.00 98.69 601 TYR A CA 1
ATOM 4741 C C . TYR A 1 601 ? 0.035 -12.273 -15.224 1.00 98.69 601 TYR A C 1
ATOM 4743 O O . TYR A 1 601 ? 1.054 -11.594 -15.113 1.00 98.69 601 TYR A O 1
ATOM 4751 N N . VAL A 1 602 ? -0.366 -13.109 -14.261 1.00 98.62 602 VAL A N 1
ATOM 4752 C CA . VAL A 1 602 ? 0.388 -13.404 -13.037 1.00 98.62 602 VAL A CA 1
ATOM 4753 C C . VAL A 1 602 ? 1.080 -14.755 -13.191 1.00 98.62 602 VAL A C 1
ATOM 4755 O O . VAL A 1 602 ? 0.442 -15.793 -13.384 1.00 98.62 602 VAL A O 1
ATOM 4758 N N . VAL A 1 603 ? 2.408 -14.748 -13.131 1.00 98.56 603 VAL A N 1
ATOM 4759 C CA . VAL A 1 603 ? 3.235 -15.940 -13.342 1.00 98.56 603 VAL A CA 1
ATOM 4760 C C . VAL A 1 603 ? 2.969 -16.972 -12.245 1.00 98.56 603 VAL A C 1
ATOM 4762 O O . VAL A 1 603 ? 3.012 -16.663 -11.057 1.00 98.56 603 VAL A O 1
ATOM 4765 N N . GLY A 1 604 ? 2.714 -18.220 -12.643 1.00 97.12 604 GLY A N 1
ATOM 4766 C CA . GLY A 1 604 ? 2.409 -19.317 -11.719 1.00 97.12 604 GLY A CA 1
ATOM 4767 C C . GLY A 1 604 ? 0.957 -19.366 -11.231 1.00 97.12 604 GLY A C 1
ATOM 4768 O O . GLY A 1 604 ? 0.630 -20.262 -10.461 1.00 97.12 604 GLY A O 1
ATOM 4769 N N . PHE A 1 605 ? 0.085 -18.457 -11.684 1.00 97.00 605 PHE A N 1
ATOM 4770 C CA . PHE A 1 605 ? -1.341 -18.474 -11.356 1.00 97.00 605 PHE A CA 1
ATOM 4771 C C . PHE A 1 605 ? -2.182 -19.015 -12.520 1.00 97.00 605 PHE A C 1
ATOM 4773 O O . PHE A 1 605 ? -2.069 -18.548 -13.656 1.00 97.00 605 PHE A O 1
ATOM 4780 N N . GLY A 1 606 ? -3.066 -19.973 -12.228 1.00 94.56 606 GLY A N 1
ATOM 4781 C CA . GLY A 1 606 ? -3.911 -20.637 -13.222 1.00 94.56 606 GLY A CA 1
ATOM 4782 C C . GLY A 1 606 ? -3.148 -21.600 -14.144 1.00 94.56 606 GLY A C 1
ATOM 4783 O O . GLY A 1 606 ? -1.946 -21.817 -14.013 1.00 94.56 606 GLY A O 1
ATOM 4784 N N . ASN A 1 607 ? -3.857 -22.193 -15.109 1.00 92.12 607 ASN A N 1
ATOM 4785 C CA . ASN A 1 607 ? -3.290 -23.218 -16.001 1.00 92.12 607 ASN A CA 1
ATOM 4786 C C . ASN A 1 607 ? -2.568 -22.641 -17.233 1.00 92.12 607 ASN A C 1
ATOM 4788 O O . ASN A 1 607 ? -1.868 -23.366 -17.943 1.00 92.12 607 ASN A O 1
ATOM 4792 N N . HIS A 1 608 ? -2.738 -21.345 -17.511 1.00 97.50 608 HIS A N 1
ATOM 4793 C CA . HIS A 1 608 ? -2.149 -20.669 -18.664 1.00 97.50 608 HIS A CA 1
ATOM 4794 C C . HIS A 1 608 ? -1.607 -19.295 -18.252 1.00 97.50 608 HIS A C 1
ATOM 4796 O O . HIS A 1 608 ? -2.383 -18.382 -17.992 1.00 97.50 608 HIS A O 1
ATOM 4802 N N . TYR A 1 609 ? -0.280 -19.164 -18.181 1.00 98.12 609 TYR A N 1
ATOM 4803 C CA . TYR A 1 609 ? 0.442 -17.965 -17.730 1.00 98.12 609 TYR A CA 1
ATOM 4804 C C . TYR A 1 609 ? 1.780 -17.808 -18.493 1.00 98.12 609 TYR A C 1
ATOM 4806 O O . TYR A 1 609 ? 2.208 -18.768 -19.149 1.00 98.12 609 TYR A O 1
ATOM 4814 N N . PRO A 1 610 ? 2.455 -16.635 -18.447 1.00 98.06 610 PRO A N 1
ATOM 4815 C CA . PRO A 1 610 ? 3.676 -16.375 -19.208 1.00 98.06 610 PRO A CA 1
ATOM 4816 C C . PRO A 1 610 ? 4.839 -17.227 -18.704 1.00 98.06 610 PRO A C 1
ATOM 4818 O O . PRO A 1 610 ? 5.082 -17.327 -17.501 1.00 98.06 610 PRO A O 1
ATOM 4821 N N . LYS A 1 611 ? 5.591 -17.824 -19.627 1.00 98.12 611 LYS A N 1
ATOM 4822 C CA . LYS A 1 611 ? 6.737 -18.688 -19.315 1.00 98.12 611 LYS A CA 1
ATOM 4823 C C . LYS A 1 611 ? 8.074 -18.066 -19.712 1.00 98.12 611 LYS A C 1
ATOM 4825 O O . LYS A 1 611 ? 9.116 -18.588 -19.315 1.00 98.12 611 LYS A O 1
ATOM 4830 N N . HIS A 1 612 ? 8.071 -16.958 -20.451 1.00 98.25 612 HIS A N 1
ATOM 4831 C CA . HIS A 1 612 ? 9.263 -16.293 -20.977 1.00 98.25 612 HIS A CA 1
ATOM 4832 C C . HIS A 1 612 ? 9.388 -14.878 -20.405 1.00 98.25 612 HIS A C 1
ATOM 4834 O O . HIS A 1 612 ? 9.464 -13.899 -21.134 1.00 98.25 612 HIS A O 1
ATOM 4840 N N . VAL A 1 613 ? 9.406 -14.771 -19.077 1.00 98.19 613 VAL A N 1
ATOM 4841 C CA . VAL A 1 613 ? 9.453 -13.495 -18.344 1.00 98.19 613 VAL A CA 1
ATOM 4842 C C . VAL A 1 613 ? 10.805 -12.799 -18.546 1.00 98.19 613 VAL A C 1
ATOM 4844 O O . VAL A 1 613 ? 11.842 -13.456 -18.373 1.00 98.19 613 VAL A O 1
ATOM 4847 N N . HIS A 1 614 ? 10.810 -11.492 -18.849 1.00 97.94 614 HIS A N 1
ATOM 4848 C CA . HIS A 1 614 ? 12.011 -10.643 -18.954 1.00 97.94 614 HIS A CA 1
ATOM 4849 C C . HIS A 1 614 ? 12.661 -10.445 -17.575 1.00 97.94 614 HIS A C 1
ATOM 4851 O O . HIS A 1 614 ? 12.557 -9.397 -16.952 1.00 97.94 614 HIS A O 1
ATOM 4857 N N . HIS A 1 615 ? 13.293 -11.494 -17.047 1.00 97.88 615 HIS A N 1
ATOM 4858 C CA . HIS A 1 615 ? 13.860 -11.487 -15.703 1.00 97.88 615 HIS A CA 1
ATOM 4859 C C . HIS A 1 615 ? 15.122 -12.354 -15.634 1.00 97.88 615 HIS A C 1
ATOM 4861 O O . HIS A 1 615 ? 15.078 -13.573 -15.843 1.00 97.88 615 HIS A O 1
ATOM 4867 N N . ARG A 1 616 ? 16.259 -11.725 -15.310 1.00 96.56 616 ARG A N 1
ATOM 4868 C CA . ARG A 1 616 ? 17.596 -12.349 -15.316 1.00 96.56 616 ARG A CA 1
ATOM 4869 C C . ARG A 1 616 ? 17.642 -13.601 -14.439 1.00 96.56 616 ARG A C 1
ATOM 4871 O O . ARG A 1 616 ? 17.854 -14.696 -14.961 1.00 96.56 616 ARG A O 1
ATOM 4878 N N . GLY A 1 617 ? 17.314 -13.471 -13.152 1.00 95.19 617 GLY A N 1
ATOM 4879 C CA . GLY A 1 617 ? 17.314 -14.591 -12.200 1.00 95.19 617 GLY A CA 1
ATOM 4880 C C . GLY A 1 617 ? 16.301 -15.700 -12.520 1.00 95.19 617 GLY A C 1
ATOM 4881 O O . GLY A 1 617 ? 16.508 -16.851 -12.150 1.00 95.19 617 GLY A O 1
ATOM 4882 N N . ALA A 1 618 ? 15.233 -15.397 -13.266 1.00 97.00 618 ALA A N 1
ATOM 4883 C CA . ALA A 1 618 ? 14.260 -16.415 -13.674 1.00 97.00 618 ALA A CA 1
ATOM 4884 C C . ALA A 1 618 ? 14.747 -17.198 -14.905 1.00 97.00 618 ALA A C 1
ATOM 4886 O O . ALA A 1 618 ? 14.528 -18.401 -15.015 1.00 97.00 618 ALA A O 1
ATOM 4887 N N . SER A 1 619 ? 15.424 -16.510 -15.827 1.00 97.62 619 SER A N 1
ATOM 4888 C CA . SER A 1 619 ? 15.877 -17.066 -17.107 1.00 97.62 619 SER A CA 1
ATOM 4889 C C . SER A 1 619 ? 17.138 -17.939 -17.021 1.00 97.62 619 SER A C 1
ATOM 4891 O O . SER A 1 619 ? 17.346 -18.782 -17.893 1.00 97.62 619 SER A O 1
ATOM 4893 N N . ILE A 1 620 ? 17.976 -17.760 -15.994 1.00 97.06 620 ILE A N 1
ATOM 4894 C CA . ILE A 1 620 ? 19.264 -18.458 -15.857 1.00 97.06 620 ILE A CA 1
ATOM 4895 C C . ILE A 1 620 ? 19.116 -19.637 -14.879 1.00 97.06 620 ILE A C 1
ATOM 4897 O O . ILE A 1 620 ? 18.668 -19.436 -13.751 1.00 97.06 620 ILE A O 1
ATOM 4901 N N . PRO A 1 621 ? 19.491 -20.872 -15.260 1.00 95.44 621 PRO A N 1
ATOM 4902 C CA . PRO A 1 621 ? 19.283 -22.050 -14.423 1.00 95.44 621 PRO A CA 1
ATOM 4903 C C . PRO A 1 621 ? 20.120 -22.012 -13.139 1.00 95.44 621 PRO A C 1
ATOM 4905 O O . PRO A 1 621 ? 21.289 -21.621 -13.137 1.00 95.44 621 PRO A O 1
ATOM 4908 N N . LYS A 1 622 ? 19.544 -22.510 -12.041 1.00 90.62 622 LYS A N 1
ATOM 4909 C CA . LYS A 1 622 ? 20.247 -22.708 -10.768 1.00 90.62 622 LYS A CA 1
ATOM 4910 C C . LYS A 1 622 ? 21.050 -24.014 -10.795 1.00 90.62 622 LYS A C 1
ATOM 4912 O O . LYS A 1 622 ? 20.616 -25.028 -10.261 1.00 90.62 622 LYS A O 1
ATOM 4917 N N . ASN A 1 623 ? 22.223 -24.005 -11.432 1.00 90.94 623 ASN A N 1
ATOM 4918 C CA . ASN A 1 623 ? 23.029 -25.219 -11.640 1.00 90.94 623 ASN A CA 1
ATOM 4919 C C . ASN A 1 623 ? 24.483 -25.133 -11.142 1.00 90.94 623 ASN A C 1
ATOM 4921 O O . ASN A 1 623 ? 25.338 -25.844 -11.655 1.00 90.94 623 ASN A O 1
ATOM 4925 N N . LYS A 1 624 ? 24.772 -24.276 -10.150 1.00 88.25 624 LYS A N 1
ATOM 4926 C CA . LYS A 1 624 ? 26.119 -24.039 -9.572 1.00 88.25 624 LYS A CA 1
ATOM 4927 C C . LYS A 1 624 ? 27.208 -23.592 -10.570 1.00 88.25 624 LYS A C 1
ATOM 4929 O O . LYS A 1 624 ? 28.350 -23.410 -10.173 1.00 88.25 624 LYS A O 1
ATOM 4934 N N . ILE A 1 625 ? 26.868 -23.369 -11.840 1.00 92.38 625 ILE A N 1
ATOM 4935 C CA . ILE A 1 625 ? 27.772 -22.817 -12.853 1.00 92.38 625 ILE A CA 1
ATOM 4936 C C . ILE A 1 625 ? 27.635 -21.297 -12.829 1.00 92.38 625 ILE A C 1
ATOM 4938 O O . ILE A 1 625 ? 26.517 -20.799 -12.954 1.00 92.38 625 ILE A O 1
ATOM 4942 N N . LYS A 1 626 ? 28.742 -20.564 -12.677 1.00 92.25 626 LYS A N 1
ATOM 4943 C CA . LYS A 1 626 ? 28.776 -19.103 -12.844 1.00 92.25 626 LYS A CA 1
ATOM 4944 C C . LYS A 1 626 ? 28.789 -18.762 -14.336 1.00 92.25 626 LYS A C 1
ATOM 4946 O O . LYS A 1 626 ? 29.588 -19.317 -15.090 1.00 92.25 626 LYS A O 1
ATOM 4951 N N . TYR A 1 627 ? 27.911 -17.859 -14.767 1.00 92.12 627 TYR A N 1
ATOM 4952 C CA . TYR A 1 627 ? 27.875 -17.376 -16.152 1.00 92.12 627 TYR A CA 1
ATOM 4953 C C . TYR A 1 627 ? 28.403 -15.946 -16.228 1.00 92.12 627 TYR A C 1
ATOM 4955 O O . TYR A 1 627 ? 28.063 -15.114 -15.392 1.00 92.12 627 TYR A O 1
ATOM 4963 N N . SER A 1 628 ? 29.214 -15.653 -17.245 1.00 92.25 628 SER A N 1
ATOM 4964 C CA . SER A 1 628 ? 29.711 -14.296 -17.479 1.00 92.25 628 SER A CA 1
ATOM 4965 C C . SER A 1 628 ? 28.597 -13.355 -17.953 1.00 92.25 628 SER A C 1
ATOM 4967 O O . SER A 1 628 ? 27.608 -13.798 -18.544 1.00 92.25 628 SER A O 1
ATOM 4969 N N . CYS A 1 629 ? 28.808 -12.049 -17.761 1.00 91.06 629 CYS A N 1
ATOM 4970 C CA . CYS A 1 629 ? 27.932 -10.951 -18.190 1.00 91.06 629 CYS A CA 1
ATOM 4971 C C . CYS A 1 629 ? 27.300 -11.160 -19.586 1.00 91.06 629 CYS A C 1
ATOM 4973 O O . CYS A 1 629 ? 26.075 -11.202 -19.713 1.00 91.06 629 CYS A O 1
ATOM 4975 N N . LYS A 1 630 ? 28.123 -11.367 -20.627 1.00 91.88 630 LYS A N 1
ATOM 4976 C CA . LYS A 1 630 ? 27.655 -11.630 -22.005 1.00 91.88 630 LYS A CA 1
ATOM 4977 C C . LYS A 1 630 ? 27.271 -13.093 -22.237 1.00 91.88 630 LYS A C 1
ATOM 4979 O O . LYS A 1 630 ? 26.391 -13.383 -23.045 1.00 91.88 630 LYS A O 1
ATOM 4984 N N . GLY A 1 631 ? 27.903 -14.026 -21.522 1.00 92.12 631 GLY A N 1
ATOM 4985 C CA . GLY A 1 631 ? 27.630 -15.459 -21.642 1.00 92.12 631 GLY A CA 1
ATOM 4986 C C . GLY A 1 631 ? 26.201 -15.837 -21.253 1.00 92.12 631 GLY A C 1
ATOM 4987 O O . GLY A 1 631 ? 25.683 -16.845 -21.739 1.00 92.12 631 GLY A O 1
ATOM 4988 N N . GLY A 1 632 ? 25.540 -15.032 -20.419 1.00 94.12 632 GLY A N 1
ATOM 4989 C CA . GLY A 1 632 ? 24.146 -15.251 -20.062 1.00 94.12 632 GLY A CA 1
ATOM 4990 C C . GLY A 1 632 ? 23.117 -14.742 -21.081 1.00 94.12 632 GLY A C 1
ATOM 4991 O O . GLY A 1 632 ? 21.956 -15.142 -20.992 1.00 94.12 632 GLY A O 1
ATOM 4992 N N . TYR A 1 633 ? 23.508 -13.997 -22.126 1.00 95.62 633 TYR A N 1
ATOM 4993 C CA . TYR A 1 633 ? 22.581 -13.634 -23.212 1.00 95.62 633 TYR A CA 1
ATOM 4994 C C . TYR A 1 633 ? 21.994 -14.846 -23.938 1.00 95.62 633 TYR A C 1
ATOM 4996 O O . TYR A 1 633 ? 20.848 -14.800 -24.372 1.00 95.62 633 TYR A O 1
ATOM 5004 N N . LYS A 1 634 ? 22.693 -15.988 -23.947 1.00 96.38 634 LYS A N 1
ATOM 5005 C CA . LYS A 1 634 ? 22.120 -17.250 -24.440 1.00 96.38 634 LYS A CA 1
ATOM 5006 C C . LYS A 1 634 ? 20.831 -17.652 -23.706 1.00 96.38 634 LYS A C 1
ATOM 5008 O O . LYS A 1 634 ? 19.985 -18.323 -24.287 1.00 96.38 634 LYS A O 1
ATOM 5013 N N . PHE A 1 635 ? 20.679 -17.262 -22.435 1.00 96.75 635 PHE A N 1
ATOM 5014 C CA . PHE A 1 635 ? 19.462 -17.486 -21.652 1.00 96.75 635 PHE A CA 1
ATOM 5015 C C . PHE A 1 635 ? 18.413 -16.413 -21.916 1.00 96.75 635 PHE A C 1
ATOM 5017 O O . PHE A 1 635 ? 17.236 -16.749 -21.996 1.00 96.75 635 PHE A O 1
ATOM 5024 N N . ARG A 1 636 ? 18.822 -15.152 -22.118 1.00 96.12 636 ARG A N 1
ATOM 5025 C CA . ARG A 1 636 ? 17.930 -14.077 -22.579 1.00 96.12 636 ARG A CA 1
ATOM 5026 C C . ARG A 1 636 ? 17.234 -14.468 -23.887 1.00 96.12 636 ARG A C 1
ATOM 5028 O O . ARG A 1 636 ? 16.009 -14.438 -23.970 1.00 96.12 636 ARG A O 1
ATOM 5035 N N . ASP A 1 637 ? 18.023 -14.925 -24.854 1.00 96.81 637 ASP A N 1
ATOM 5036 C CA . ASP A 1 637 ? 17.607 -15.165 -26.241 1.00 96.81 637 ASP A CA 1
ATOM 5037 C C . ASP A 1 637 ? 17.083 -16.596 -26.473 1.00 96.81 637 ASP A C 1
ATOM 5039 O O . ASP A 1 637 ? 16.648 -16.954 -27.568 1.00 96.81 637 ASP A O 1
ATOM 5043 N N . SER A 1 638 ? 17.094 -17.435 -25.432 1.00 96.75 638 SER A N 1
ATOM 5044 C CA . SER A 1 638 ? 16.587 -18.807 -25.484 1.00 96.75 638 SER A CA 1
ATOM 5045 C C . SER A 1 638 ? 15.089 -18.851 -25.803 1.00 96.75 638 SER A C 1
ATOM 5047 O O . SER A 1 638 ? 14.285 -18.179 -25.162 1.00 96.75 638 SER A O 1
ATOM 5049 N N . LYS A 1 639 ? 14.678 -19.744 -26.708 1.00 96.56 639 LYS A N 1
ATOM 5050 C CA . LYS A 1 639 ? 13.255 -20.040 -26.966 1.00 96.56 639 LYS A CA 1
ATOM 5051 C C . LYS A 1 639 ? 12.624 -20.979 -25.932 1.00 96.56 639 LYS A C 1
ATOM 5053 O O . LYS A 1 639 ? 11.441 -21.279 -26.026 1.00 96.56 639 LYS A O 1
ATOM 5058 N N . LYS A 1 640 ? 13.415 -21.509 -24.993 1.00 97.81 640 LYS A N 1
ATOM 5059 C CA . LYS A 1 640 ? 12.895 -22.351 -23.908 1.00 97.81 640 LYS A CA 1
ATOM 5060 C C . LYS A 1 640 ? 12.254 -21.469 -22.828 1.00 97.81 640 LYS A C 1
ATOM 5062 O O . LYS A 1 640 ? 12.747 -20.355 -22.623 1.00 97.81 640 LYS A O 1
ATOM 5067 N N . PRO A 1 641 ? 11.253 -21.984 -22.091 1.00 98.00 641 PRO A N 1
ATOM 5068 C CA . PRO A 1 641 ? 10.740 -21.361 -20.874 1.00 98.00 641 PRO A CA 1
ATOM 5069 C C . PRO A 1 641 ? 11.844 -20.974 -19.888 1.00 98.00 641 PRO A C 1
ATOM 5071 O O . PRO A 1 641 ? 12.918 -21.583 -19.871 1.00 98.00 641 PRO A O 1
ATOM 5074 N N . ASN A 1 642 ? 11.563 -19.992 -19.034 1.00 98.38 642 ASN A N 1
ATOM 5075 C CA . ASN A 1 642 ? 12.416 -19.677 -17.895 1.00 98.38 642 ASN A CA 1
ATOM 5076 C C . ASN A 1 642 ? 12.572 -20.932 -17.010 1.00 98.38 642 ASN A C 1
ATOM 5078 O O . ASN A 1 642 ? 11.562 -21.527 -16.634 1.00 98.38 642 ASN A O 1
ATOM 5082 N N . PRO A 1 643 ? 13.807 -21.359 -16.681 1.00 97.31 643 PRO A N 1
ATOM 5083 C CA . PRO A 1 643 ? 14.044 -22.541 -15.854 1.00 97.31 643 PRO A CA 1
ATOM 5084 C C . PRO A 1 643 ? 13.560 -22.368 -14.411 1.00 97.31 643 PRO A C 1
ATOM 5086 O O . PRO A 1 643 ? 13.224 -23.363 -13.776 1.00 97.31 643 PRO A O 1
ATOM 5089 N N . ASN A 1 644 ? 13.502 -21.133 -13.897 1.00 96.81 644 ASN A N 1
ATOM 5090 C CA . ASN A 1 644 ? 12.955 -20.839 -12.575 1.00 96.81 644 ASN A CA 1
ATOM 5091 C C . ASN A 1 644 ? 11.639 -20.065 -12.740 1.00 96.81 644 ASN A C 1
ATOM 5093 O O . ASN A 1 644 ? 11.611 -18.998 -13.359 1.00 96.81 644 ASN A O 1
ATOM 5097 N N . THR A 1 645 ? 10.551 -20.592 -12.176 1.00 96.69 645 THR A N 1
ATOM 5098 C CA . THR A 1 645 ? 9.249 -19.908 -12.192 1.00 96.69 645 THR A CA 1
ATOM 5099 C C . THR A 1 645 ? 9.247 -18.812 -11.130 1.00 96.69 645 THR A C 1
ATOM 5101 O O . THR A 1 645 ? 9.413 -19.102 -9.949 1.00 96.69 645 THR A O 1
ATOM 5104 N N . ILE A 1 646 ? 9.057 -17.558 -11.543 1.00 96.50 646 ILE A N 1
ATOM 5105 C CA . ILE A 1 646 ? 8.950 -16.401 -10.643 1.00 96.50 646 ILE A CA 1
ATOM 5106 C C . ILE A 1 646 ? 7.490 -16.222 -10.199 1.00 96.50 646 ILE A C 1
ATOM 5108 O O . ILE A 1 646 ? 6.749 -15.402 -10.731 1.00 96.50 646 ILE A O 1
ATOM 5112 N N . ILE A 1 647 ? 7.057 -17.086 -9.283 1.00 97.44 647 ILE A N 1
ATOM 5113 C CA . ILE A 1 647 ? 5.660 -17.181 -8.835 1.00 97.44 647 ILE A CA 1
ATOM 5114 C C . ILE A 1 647 ? 5.176 -15.832 -8.285 1.00 97.44 647 ILE A C 1
ATOM 5116 O O . ILE A 1 647 ? 5.890 -15.172 -7.535 1.00 97.44 647 ILE A O 1
ATOM 5120 N N . GLY A 1 648 ? 3.966 -15.430 -8.673 1.00 96.88 648 GLY A N 1
ATOM 5121 C CA . GLY A 1 648 ? 3.315 -14.200 -8.219 1.00 96.88 648 GLY A CA 1
ATOM 5122 C C . GLY A 1 648 ? 3.691 -12.951 -9.015 1.00 96.88 648 GLY A C 1
ATOM 5123 O O . GLY A 1 648 ? 2.997 -11.948 -8.906 1.00 96.88 648 GLY A O 1
ATOM 5124 N N . ALA A 1 649 ? 4.724 -13.000 -9.864 1.00 98.31 649 ALA A N 1
ATOM 5125 C CA . ALA A 1 649 ? 5.122 -11.836 -10.646 1.00 98.31 649 ALA A CA 1
ATOM 5126 C C . ALA A 1 649 ? 4.084 -11.500 -11.724 1.00 98.31 649 ALA A C 1
ATOM 5128 O O . ALA A 1 649 ? 3.867 -12.270 -12.665 1.00 98.31 649 ALA A O 1
ATOM 5129 N N . MET A 1 650 ? 3.484 -10.319 -11.617 1.00 98.62 650 MET A N 1
ATOM 5130 C CA . MET A 1 650 ? 2.673 -9.739 -12.683 1.00 98.62 650 MET A CA 1
ATOM 5131 C C . MET A 1 650 ? 3.565 -9.185 -13.792 1.00 98.62 650 MET A C 1
ATOM 5133 O O . MET A 1 650 ? 4.408 -8.329 -13.525 1.00 98.62 650 MET A O 1
ATOM 5137 N N . VAL A 1 651 ? 3.375 -9.657 -15.024 1.00 98.38 651 VAL A N 1
ATOM 5138 C CA . VAL A 1 651 ? 4.068 -9.103 -16.199 1.00 98.38 651 VAL A CA 1
ATOM 5139 C C . VAL A 1 651 ? 3.453 -7.768 -16.634 1.00 98.38 651 VAL A C 1
ATOM 5141 O O . VAL A 1 651 ? 2.340 -7.431 -16.241 1.00 98.38 651 VAL A O 1
ATOM 5144 N N . ALA A 1 652 ? 4.149 -7.026 -17.493 1.00 97.56 652 ALA A N 1
ATOM 5145 C CA . ALA A 1 652 ? 3.701 -5.748 -18.044 1.00 97.56 652 ALA A CA 1
ATOM 5146 C C . ALA A 1 652 ? 2.302 -5.798 -18.694 1.00 97.56 652 ALA A C 1
ATOM 5148 O O . ALA A 1 652 ? 1.522 -4.851 -18.554 1.00 97.56 652 ALA A O 1
ATOM 5149 N N . GLY A 1 653 ? 1.972 -6.914 -19.352 1.00 97.12 653 GLY A N 1
ATOM 5150 C CA . GLY A 1 653 ? 0.630 -7.217 -19.854 1.00 97.12 653 GLY A CA 1
ATOM 5151 C C . GLY A 1 653 ? 0.408 -6.880 -21.328 1.00 97.12 653 GLY A C 1
ATOM 5152 O O . GLY A 1 653 ? 1.375 -6.761 -22.077 1.00 97.12 653 GLY A O 1
ATOM 5153 N N . PRO A 1 654 ? -0.855 -6.828 -21.787 1.00 97.81 654 PRO A N 1
ATOM 5154 C CA . PRO A 1 654 ? -1.181 -6.770 -23.209 1.00 97.81 654 PRO A CA 1
ATOM 5155 C C . PRO A 1 654 ? -1.026 -5.371 -23.818 1.00 97.81 654 PRO A C 1
ATOM 5157 O O . PRO A 1 654 ? -0.904 -4.368 -23.120 1.00 97.81 654 PRO A O 1
ATOM 5160 N N . ASP A 1 655 ? -1.089 -5.302 -25.146 1.00 96.75 655 ASP A N 1
ATOM 5161 C CA . ASP A 1 655 ? -1.225 -4.054 -25.889 1.00 96.75 655 ASP A CA 1
ATOM 5162 C C . ASP A 1 655 ? -2.671 -3.514 -25.858 1.00 96.75 655 ASP A C 1
ATOM 5164 O O . ASP A 1 655 ? -3.611 -4.136 -25.352 1.00 96.75 655 ASP A O 1
ATOM 5168 N N . LYS A 1 656 ? -2.877 -2.344 -26.474 1.00 96.25 656 LYS A N 1
ATOM 5169 C CA . LYS A 1 656 ? -4.182 -1.661 -26.560 1.00 96.25 656 LYS A CA 1
ATOM 5170 C C . LYS A 1 656 ? -5.293 -2.434 -27.297 1.00 96.25 656 LYS A C 1
ATOM 5172 O O . LYS A 1 656 ? -6.415 -1.935 -27.388 1.00 96.25 656 LYS A O 1
ATOM 5177 N N . ARG A 1 657 ? -5.000 -3.602 -27.874 1.00 96.88 657 ARG A N 1
ATOM 5178 C CA . ARG A 1 657 ? -5.926 -4.475 -28.614 1.00 96.88 657 ARG A CA 1
ATOM 5179 C C . ARG A 1 657 ? -6.012 -5.883 -28.010 1.00 96.88 657 ARG A C 1
ATOM 5181 O O . ARG A 1 657 ? -6.423 -6.802 -28.714 1.00 96.88 657 ARG A O 1
ATOM 5188 N N . ASP A 1 658 ? -5.642 -6.050 -26.738 1.00 97.69 658 ASP A N 1
ATOM 5189 C CA . ASP A 1 658 ? -5.593 -7.348 -26.044 1.00 97.69 658 ASP A CA 1
ATOM 5190 C C . ASP A 1 658 ? -4.531 -8.321 -26.612 1.00 97.69 658 ASP A C 1
ATOM 5192 O O . ASP A 1 658 ? -4.547 -9.523 -26.323 1.00 97.69 658 ASP A O 1
ATOM 5196 N N . GLY A 1 659 ? -3.594 -7.824 -27.429 1.00 97.00 659 GLY A N 1
ATOM 5197 C CA . GLY A 1 659 ? -2.468 -8.591 -27.952 1.00 97.00 659 GLY A CA 1
ATOM 5198 C C . GLY A 1 659 ? -1.410 -8.821 -26.875 1.00 97.00 659 GLY A C 1
ATOM 5199 O O . GLY A 1 659 ? -1.091 -7.919 -26.112 1.00 97.00 659 GLY A O 1
ATOM 5200 N N . PHE A 1 660 ? -0.849 -10.029 -26.798 1.00 97.75 660 PHE A N 1
ATOM 5201 C CA . PHE A 1 660 ? 0.230 -10.350 -25.861 1.00 97.75 660 PHE A CA 1
ATOM 5202 C C . PHE A 1 660 ? 1.209 -11.335 -26.491 1.00 97.75 660 PHE A C 1
ATOM 5204 O O . PHE A 1 660 ? 0.798 -12.346 -27.072 1.00 97.75 660 PHE A O 1
ATOM 5211 N N . HIS A 1 661 ? 2.502 -11.058 -26.334 1.00 96.62 661 HIS A N 1
ATOM 5212 C CA . HIS A 1 661 ? 3.583 -11.898 -26.831 1.00 96.62 661 HIS A CA 1
ATOM 5213 C C . HIS A 1 661 ? 4.474 -12.344 -25.669 1.00 96.62 661 HIS A C 1
ATOM 5215 O O . HIS A 1 661 ? 5.221 -11.541 -25.116 1.00 96.62 661 HIS A O 1
ATOM 5221 N N . ASP A 1 662 ? 4.422 -13.636 -25.329 1.00 97.50 662 ASP A N 1
ATOM 5222 C CA . ASP A 1 662 ? 5.278 -14.253 -24.305 1.00 97.50 662 ASP A CA 1
ATOM 5223 C C . ASP A 1 662 ? 6.704 -14.455 -24.846 1.00 97.50 662 ASP A C 1
ATOM 5225 O O . ASP A 1 662 ? 7.114 -15.561 -25.197 1.00 97.50 662 ASP A O 1
ATOM 5229 N N . VAL A 1 663 ? 7.434 -13.350 -25.002 1.00 97.25 663 VAL A N 1
ATOM 5230 C CA . VAL A 1 663 ? 8.791 -13.308 -25.552 1.00 97.25 663 VAL A CA 1
ATOM 5231 C C . VAL A 1 663 ? 9.700 -12.565 -24.584 1.00 97.25 663 VAL A C 1
ATOM 5233 O O . VAL A 1 663 ? 9.539 -11.365 -24.378 1.00 97.25 663 VAL A O 1
ATOM 5236 N N . ARG A 1 664 ? 10.714 -13.264 -24.063 1.00 97.75 664 ARG A N 1
ATOM 5237 C CA . ARG A 1 664 ? 11.615 -12.755 -23.018 1.00 97.75 664 ARG A CA 1
ATOM 5238 C C . ARG A 1 664 ? 12.334 -11.470 -23.380 1.00 97.75 664 ARG A C 1
ATOM 5240 O O . ARG A 1 664 ? 12.553 -10.641 -22.514 1.00 97.75 664 ARG A O 1
ATOM 5247 N N . THR A 1 665 ? 12.738 -11.287 -24.630 1.00 96.62 665 THR A N 1
ATOM 5248 C CA . THR A 1 665 ? 13.421 -10.058 -25.063 1.00 96.62 665 THR A CA 1
ATOM 5249 C C . THR A 1 665 ? 12.472 -8.867 -25.185 1.00 96.62 665 THR A C 1
ATOM 5251 O O . THR A 1 665 ? 12.933 -7.735 -25.277 1.00 96.62 665 THR A O 1
ATOM 5254 N N . ASN A 1 666 ? 11.158 -9.101 -25.156 1.00 96.44 666 ASN A N 1
ATOM 5255 C CA . ASN A 1 666 ? 10.144 -8.071 -25.286 1.00 96.44 666 ASN A CA 1
ATOM 5256 C C . ASN A 1 666 ? 9.619 -7.646 -23.908 1.00 96.44 666 ASN A C 1
ATOM 5258 O O . ASN A 1 666 ? 8.574 -8.107 -23.434 1.00 96.44 666 ASN A O 1
ATOM 5262 N N . TYR A 1 667 ? 10.378 -6.759 -23.269 1.00 94.69 667 TYR A N 1
ATOM 5263 C CA . TYR A 1 667 ? 10.083 -6.228 -21.939 1.00 94.69 667 TYR A CA 1
ATOM 5264 C C . TYR A 1 667 ? 8.725 -5.501 -21.881 1.00 94.69 667 TYR A C 1
ATOM 5266 O O . TYR A 1 667 ? 8.018 -5.606 -20.887 1.00 94.69 667 TYR A O 1
ATOM 5274 N N . ASN A 1 668 ? 8.264 -4.911 -22.993 1.00 96.31 668 ASN A N 1
ATOM 5275 C CA . ASN A 1 668 ? 6.949 -4.259 -23.094 1.00 96.31 668 ASN A CA 1
ATOM 5276 C C . ASN A 1 668 ? 5.756 -5.154 -22.710 1.00 96.31 668 ASN A C 1
ATOM 5278 O O . ASN A 1 668 ? 4.727 -4.621 -22.298 1.00 96.31 668 ASN A O 1
ATOM 5282 N N . TYR A 1 669 ? 5.885 -6.478 -22.860 1.00 97.38 669 TYR A N 1
ATOM 5283 C CA . TYR A 1 669 ? 4.856 -7.452 -22.477 1.00 97.38 669 TYR A CA 1
ATOM 5284 C C . TYR A 1 669 ? 5.248 -8.265 -21.243 1.00 97.38 669 TYR A C 1
ATOM 5286 O O . TYR A 1 669 ? 4.397 -8.574 -20.413 1.00 97.38 669 TYR A O 1
ATOM 5294 N N . THR A 1 670 ? 6.522 -8.646 -21.130 1.00 97.88 670 THR A N 1
ATOM 5295 C CA . THR A 1 670 ? 6.959 -9.718 -20.221 1.00 97.88 670 THR A CA 1
ATOM 5296 C C . THR A 1 670 ? 7.777 -9.247 -19.023 1.00 97.88 670 THR A C 1
ATOM 5298 O O . THR A 1 670 ? 8.217 -10.088 -18.239 1.00 97.88 670 THR A O 1
ATOM 5301 N N . GLU A 1 671 ? 8.001 -7.942 -18.863 1.00 97.44 671 GLU A N 1
ATOM 5302 C CA . GLU A 1 671 ? 8.729 -7.381 -17.722 1.00 97.44 671 GLU A CA 1
ATOM 5303 C C . GLU A 1 671 ? 7.816 -7.234 -16.500 1.00 97.44 671 GLU A C 1
ATOM 5305 O O . GLU A 1 671 ? 6.790 -6.561 -16.586 1.00 97.44 671 GLU A O 1
ATOM 5310 N N . PRO A 1 672 ? 8.144 -7.866 -15.362 1.00 97.38 672 PRO A N 1
ATOM 5311 C CA . PRO A 1 672 ? 7.486 -7.582 -14.099 1.00 97.38 672 PRO A CA 1
ATOM 5312 C C . PRO A 1 672 ? 8.166 -6.410 -13.385 1.00 97.38 672 PRO A C 1
ATOM 5314 O O . PRO A 1 672 ? 9.389 -6.285 -13.410 1.00 97.38 672 PRO A O 1
ATOM 5317 N N . THR A 1 673 ? 7.388 -5.590 -12.677 1.00 95.31 673 THR A N 1
ATOM 5318 C CA . THR A 1 673 ? 7.915 -4.462 -11.890 1.00 95.31 673 THR A CA 1
ATOM 5319 C C . THR A 1 673 ? 7.473 -4.539 -10.432 1.00 95.31 673 THR A C 1
ATOM 5321 O O . THR A 1 673 ? 6.389 -5.043 -10.121 1.00 95.31 673 THR A O 1
ATOM 5324 N N . LEU A 1 674 ? 8.297 -4.012 -9.518 1.00 95.50 674 LEU A N 1
ATOM 5325 C CA . LEU A 1 674 ? 7.918 -3.876 -8.105 1.00 95.50 674 LEU A CA 1
ATOM 5326 C C . LEU A 1 674 ? 6.701 -2.955 -7.948 1.00 95.50 674 LEU A C 1
ATOM 5328 O O . LEU A 1 674 ? 5.766 -3.307 -7.237 1.00 95.50 674 LEU A O 1
ATOM 5332 N N . ALA A 1 675 ? 6.674 -1.830 -8.672 1.00 93.56 675 ALA A N 1
ATOM 5333 C CA . ALA A 1 675 ? 5.562 -0.880 -8.648 1.00 93.56 675 ALA A CA 1
ATOM 5334 C C . ALA A 1 675 ? 4.227 -1.531 -9.053 1.00 93.56 675 ALA A C 1
ATOM 5336 O O . ALA A 1 675 ? 3.217 -1.339 -8.379 1.00 93.56 675 ALA A O 1
ATOM 5337 N N . GLY A 1 676 ? 4.224 -2.356 -10.107 1.00 95.31 676 GLY A N 1
ATOM 5338 C CA . GLY A 1 676 ? 3.027 -3.081 -10.527 1.00 95.31 676 GLY A CA 1
ATOM 5339 C C . GLY A 1 676 ? 2.583 -4.135 -9.511 1.00 95.31 676 GLY A C 1
ATOM 5340 O O . GLY A 1 676 ? 1.394 -4.256 -9.233 1.00 95.31 676 GLY A O 1
ATOM 5341 N N . ASN A 1 677 ? 3.515 -4.882 -8.915 1.00 97.62 677 ASN A N 1
ATOM 5342 C CA . ASN A 1 677 ? 3.156 -5.911 -7.934 1.00 97.62 677 ASN A CA 1
ATOM 5343 C C . ASN A 1 677 ? 2.698 -5.312 -6.593 1.00 97.62 677 ASN A C 1
ATOM 5345 O O . ASN A 1 677 ? 1.810 -5.880 -5.963 1.00 97.62 677 ASN A O 1
ATOM 5349 N N . ALA A 1 678 ? 3.213 -4.143 -6.194 1.00 96.00 678 ALA A N 1
ATOM 5350 C CA . ALA A 1 678 ? 2.716 -3.412 -5.027 1.00 96.00 678 ALA A CA 1
ATOM 5351 C C . ALA A 1 678 ? 1.222 -3.070 -5.173 1.00 96.00 678 ALA A C 1
ATOM 5353 O O . ALA A 1 678 ? 0.429 -3.353 -4.273 1.00 96.00 678 ALA A O 1
ATOM 5354 N N . GLY A 1 679 ? 0.821 -2.545 -6.336 1.00 96.38 679 GLY A N 1
ATOM 5355 C CA . GLY A 1 679 ? -0.585 -2.281 -6.643 1.00 96.38 679 GLY A CA 1
ATOM 5356 C C . GLY A 1 679 ? -1.432 -3.553 -6.750 1.00 96.38 679 GLY A C 1
ATOM 5357 O O . GLY A 1 679 ? -2.561 -3.573 -6.263 1.00 96.38 679 GLY A O 1
ATOM 5358 N N . LEU A 1 680 ? -0.892 -4.634 -7.332 1.00 98.06 680 LEU A N 1
ATOM 5359 C CA . LEU A 1 680 ? -1.596 -5.918 -7.438 1.00 98.06 680 LEU A CA 1
ATOM 5360 C C . LEU A 1 680 ? -1.935 -6.491 -6.058 1.00 98.06 680 LEU A C 1
ATOM 5362 O O . LEU A 1 680 ? -3.089 -6.834 -5.813 1.00 98.06 680 LEU A O 1
ATOM 5366 N N . VAL A 1 681 ? -0.951 -6.579 -5.158 1.00 95.69 681 VAL A N 1
ATOM 5367 C CA . VAL A 1 681 ? -1.158 -7.104 -3.799 1.00 95.69 681 VAL A CA 1
ATOM 5368 C C . VAL A 1 681 ? -2.162 -6.236 -3.042 1.00 95.69 681 VAL A C 1
ATOM 5370 O O . VAL A 1 681 ? -3.098 -6.767 -2.444 1.00 95.69 681 VAL A O 1
ATOM 5373 N N . ALA A 1 682 ? -2.036 -4.908 -3.133 1.00 94.06 682 ALA A N 1
ATOM 5374 C CA . ALA A 1 682 ? -2.975 -3.984 -2.506 1.00 94.06 682 ALA A CA 1
ATOM 5375 C C . ALA A 1 682 ? -4.415 -4.175 -3.019 1.00 94.06 682 ALA A C 1
ATOM 5377 O O . ALA A 1 682 ? -5.349 -4.229 -2.218 1.00 94.06 682 ALA A O 1
ATOM 5378 N N . ALA A 1 683 ? -4.606 -4.336 -4.333 1.00 95.88 683 ALA A N 1
ATOM 5379 C CA . ALA A 1 683 ? -5.920 -4.571 -4.929 1.00 95.88 683 ALA A CA 1
ATOM 5380 C C . ALA A 1 683 ? -6.515 -5.933 -4.533 1.00 95.88 683 ALA A C 1
ATOM 5382 O O . ALA A 1 683 ? -7.690 -5.999 -4.174 1.00 95.88 683 ALA A O 1
ATOM 5383 N N . LEU A 1 684 ? -5.714 -7.005 -4.557 1.00 94.19 684 LEU A N 1
ATOM 5384 C CA . LEU A 1 684 ? -6.149 -8.349 -4.160 1.00 94.19 684 LEU A CA 1
ATOM 5385 C C . LEU A 1 684 ? -6.610 -8.377 -2.702 1.00 94.19 684 LEU A C 1
ATOM 5387 O O . LEU A 1 684 ? -7.692 -8.881 -2.406 1.00 94.19 684 LEU A O 1
ATOM 5391 N N . VAL A 1 685 ? -5.827 -7.784 -1.800 1.00 89.94 685 VAL A N 1
ATOM 5392 C CA . VAL A 1 685 ? -6.183 -7.726 -0.381 1.00 89.94 685 VAL A CA 1
ATOM 5393 C C . VAL A 1 685 ? -7.404 -6.839 -0.167 1.00 89.94 685 VAL A C 1
ATOM 5395 O O . VAL A 1 685 ? -8.307 -7.234 0.562 1.00 89.94 685 VAL A O 1
ATOM 5398 N N . ALA A 1 686 ? -7.509 -5.688 -0.836 1.00 88.69 686 ALA A N 1
ATOM 5399 C CA . ALA A 1 686 ? -8.690 -4.829 -0.725 1.00 88.69 686 ALA A CA 1
ATOM 5400 C C . ALA A 1 686 ? -9.986 -5.545 -1.168 1.00 88.69 686 ALA A C 1
ATOM 5402 O O . ALA A 1 686 ? -11.035 -5.391 -0.526 1.00 88.69 686 ALA A O 1
ATOM 5403 N N . LEU A 1 687 ? -9.905 -6.363 -2.222 1.00 88.56 687 LEU A N 1
ATOM 5404 C CA . LEU A 1 687 ? -11.019 -7.163 -2.737 1.00 88.56 687 LEU A CA 1
ATOM 5405 C C . LEU A 1 687 ? -11.309 -8.432 -1.920 1.00 88.56 687 LEU A C 1
ATOM 5407 O O . LEU A 1 687 ? -12.412 -8.959 -2.027 1.00 88.56 687 LEU A O 1
ATOM 5411 N N . SER A 1 688 ? -10.369 -8.901 -1.096 1.00 82.94 688 SER A N 1
ATOM 5412 C CA . SER A 1 688 ? -10.553 -10.088 -0.253 1.00 82.94 688 SER A CA 1
ATOM 5413 C C . SER A 1 688 ? -11.505 -9.852 0.935 1.00 82.94 688 SER A C 1
ATOM 5415 O O . SER A 1 688 ? -11.571 -8.750 1.493 1.00 82.94 688 SER A O 1
ATOM 5417 N N . GLY A 1 689 ? -12.215 -10.915 1.338 1.00 65.75 689 GLY A N 1
ATOM 5418 C CA . GLY A 1 689 ? -13.135 -10.941 2.484 1.00 65.75 689 GLY A CA 1
ATOM 5419 C C . GLY A 1 689 ? -14.591 -10.576 2.157 1.00 65.75 689 GLY A C 1
ATOM 5420 O O . GLY A 1 689 ? -14.881 -9.936 1.147 1.00 65.75 689 GLY A O 1
ATOM 5421 N N . GLU A 1 690 ? -15.523 -10.989 3.025 1.00 55.59 690 GLU A N 1
ATOM 5422 C CA . GLU A 1 690 ? -16.945 -10.636 2.909 1.00 55.59 690 GLU A CA 1
ATOM 5423 C C . GLU A 1 690 ? -17.213 -9.187 3.355 1.00 55.59 690 GLU A C 1
ATOM 5425 O O . GLU A 1 690 ? -16.609 -8.670 4.298 1.00 55.59 690 GLU A O 1
ATOM 5430 N N . ARG A 1 691 ? -18.147 -8.522 2.663 1.00 52.69 691 ARG A N 1
ATOM 5431 C CA . ARG A 1 691 ? -18.468 -7.091 2.829 1.00 52.69 691 ARG A CA 1
ATOM 5432 C C . ARG A 1 691 ? -19.025 -6.741 4.214 1.00 52.69 691 ARG A C 1
ATOM 5434 O O . ARG A 1 691 ? -18.862 -5.619 4.680 1.00 52.69 691 ARG A O 1
ATOM 5441 N N . THR A 1 692 ? -19.703 -7.687 4.854 1.00 42.78 692 THR A N 1
ATOM 5442 C CA . THR A 1 692 ? -20.443 -7.493 6.108 1.00 42.78 692 THR A CA 1
ATOM 5443 C C . THR A 1 692 ? -19.587 -7.689 7.358 1.00 42.78 692 THR A C 1
ATOM 5445 O O . THR A 1 692 ? -19.931 -7.141 8.400 1.00 42.78 692 THR A O 1
ATOM 5448 N N . THR A 1 693 ? -18.470 -8.414 7.260 1.00 40.47 693 THR A N 1
ATOM 5449 C CA . THR A 1 693 ? -17.637 -8.807 8.409 1.00 40.47 693 THR A CA 1
ATOM 5450 C C . THR A 1 693 ? -16.358 -7.980 8.552 1.00 40.47 693 THR A C 1
ATOM 5452 O O . THR A 1 693 ? -15.836 -7.862 9.653 1.00 40.47 693 THR A O 1
ATOM 5455 N N . ASN A 1 694 ? -15.883 -7.332 7.479 1.00 50.94 694 ASN A N 1
ATOM 5456 C CA . ASN A 1 694 ? -14.575 -6.665 7.447 1.00 50.94 694 ASN A CA 1
ATOM 5457 C C . ASN A 1 694 ? -14.665 -5.188 7.024 1.00 50.94 694 ASN A C 1
ATOM 5459 O O . ASN A 1 694 ? -14.140 -4.796 5.974 1.00 50.94 694 ASN A O 1
ATOM 5463 N N . LYS A 1 695 ? -15.328 -4.348 7.834 1.00 61.16 695 LYS A N 1
ATOM 5464 C CA . LYS A 1 695 ? -15.278 -2.885 7.650 1.00 61.16 695 LYS A CA 1
ATOM 5465 C C . LYS A 1 695 ? -13.829 -2.406 7.792 1.00 61.16 695 LYS A C 1
ATOM 5467 O O . LYS A 1 695 ? -13.101 -2.875 8.660 1.00 61.16 695 LYS A O 1
ATOM 5472 N N . ILE A 1 696 ? -13.409 -1.469 6.939 1.00 74.69 696 ILE A N 1
ATOM 5473 C CA . ILE A 1 696 ? -12.062 -0.893 7.015 1.00 74.69 696 ILE A CA 1
ATOM 5474 C C . ILE A 1 696 ? -11.822 -0.281 8.401 1.00 74.69 696 ILE A C 1
ATOM 5476 O O . ILE A 1 696 ? -12.654 0.485 8.892 1.00 74.69 696 ILE A O 1
ATOM 5480 N N . ASP A 1 697 ? -10.680 -0.596 9.019 1.00 72.50 697 ASP A N 1
ATOM 5481 C CA . ASP A 1 697 ? -10.272 0.011 10.289 1.00 72.50 697 ASP A CA 1
ATOM 5482 C C . ASP A 1 697 ? -10.240 1.524 10.124 1.00 72.50 697 ASP A C 1
ATOM 5484 O O . ASP A 1 697 ? -9.445 2.035 9.334 1.00 72.50 697 ASP A O 1
ATOM 5488 N N . LYS A 1 698 ? -11.109 2.239 10.843 1.00 72.50 698 LYS A N 1
ATOM 5489 C CA . LYS A 1 698 ? -11.186 3.703 10.815 1.00 72.50 698 LYS A CA 1
ATOM 5490 C C . LYS A 1 698 ? -10.080 4.349 11.643 1.00 72.50 698 LYS A C 1
ATOM 5492 O O . LYS A 1 698 ? -9.618 5.421 11.266 1.00 72.50 698 LYS A O 1
ATOM 5497 N N . ASN A 1 699 ? -9.633 3.695 12.710 1.00 72.56 699 ASN A N 1
ATOM 5498 C CA . ASN A 1 699 ? -8.974 4.327 13.845 1.00 72.56 699 ASN A CA 1
ATOM 5499 C C . ASN A 1 699 ? -7.453 4.195 13.805 1.00 72.56 699 ASN A C 1
ATOM 5501 O O . ASN A 1 699 ? -6.762 5.167 14.099 1.00 72.56 699 ASN A O 1
ATOM 5505 N N . THR A 1 700 ? -6.902 3.039 13.416 1.00 77.69 700 THR A N 1
ATOM 5506 C CA . THR A 1 700 ? -5.450 2.814 13.566 1.00 77.69 700 THR A CA 1
ATOM 5507 C C . THR A 1 700 ? -4.597 3.808 12.799 1.00 77.69 700 THR A C 1
ATOM 5509 O O . THR A 1 700 ? -3.603 4.295 13.329 1.00 77.69 700 THR A O 1
ATOM 5512 N N . ILE A 1 701 ? -4.977 4.145 11.569 1.00 85.25 701 ILE A N 1
ATOM 5513 C CA . ILE A 1 701 ? -4.206 5.102 10.767 1.00 85.25 701 ILE A CA 1
ATOM 5514 C C . ILE A 1 701 ? -4.194 6.516 11.379 1.00 85.25 701 ILE A C 1
ATOM 5516 O O . ILE A 1 701 ? -3.354 7.333 11.019 1.00 85.25 701 ILE A O 1
ATOM 5520 N N . PHE A 1 702 ? -5.104 6.800 12.316 1.00 84.50 702 PHE A N 1
ATOM 5521 C CA . PHE A 1 702 ? -5.186 8.055 13.056 1.00 84.50 702 PHE A CA 1
ATOM 5522 C C . PHE A 1 702 ? -4.666 7.935 14.494 1.00 84.50 702 PHE A C 1
ATOM 5524 O O . PHE A 1 702 ? -4.834 8.870 15.266 1.00 84.50 702 PHE A O 1
ATOM 5531 N N . SER A 1 703 ? -4.017 6.833 14.886 1.00 82.50 703 SER A N 1
ATOM 5532 C CA . SER A 1 703 ? -3.621 6.618 16.288 1.00 82.50 703 SER A CA 1
ATOM 5533 C C . SER A 1 703 ? -2.646 7.668 16.832 1.00 82.50 703 SER A C 1
ATOM 5535 O O . SER A 1 703 ? -2.575 7.870 18.039 1.00 82.50 703 SER A O 1
ATOM 5537 N N . ALA A 1 704 ? -1.869 8.313 15.957 1.00 84.19 704 ALA A N 1
ATOM 5538 C CA . ALA A 1 704 ? -0.980 9.415 16.325 1.00 84.19 704 ALA A CA 1
ATOM 5539 C C . ALA A 1 704 ? -1.643 10.797 16.184 1.00 84.19 704 ALA A C 1
ATOM 5541 O O . ALA A 1 704 ? -1.074 11.795 16.619 1.00 84.19 704 ALA A O 1
ATOM 5542 N N . VAL A 1 705 ? -2.828 10.877 15.572 1.00 83.88 705 VAL A N 1
ATOM 5543 C CA . VAL A 1 705 ? -3.547 12.131 15.349 1.00 83.88 705 VAL A CA 1
ATOM 5544 C C . VAL A 1 705 ? -4.277 12.528 16.637 1.00 83.88 705 VAL A C 1
ATOM 5546 O O . VAL A 1 705 ? -5.109 11.763 17.125 1.00 83.88 705 VAL A O 1
ATOM 5549 N N . PRO A 1 706 ? -4.003 13.717 17.205 1.00 74.50 706 PRO A N 1
ATOM 5550 C CA . PRO A 1 706 ? -4.700 14.165 18.402 1.00 74.50 706 PRO A CA 1
ATOM 5551 C C . PRO A 1 706 ? -6.194 14.400 18.115 1.00 74.50 706 PRO A C 1
ATOM 5553 O O . PRO A 1 706 ? -6.543 14.786 16.992 1.00 74.50 706 PRO A O 1
ATOM 5556 N N . PRO A 1 707 ? -7.082 14.236 19.116 1.00 68.50 707 PRO A N 1
ATOM 5557 C CA . PRO A 1 707 ? -8.492 14.584 18.979 1.00 68.50 707 PRO A CA 1
ATOM 5558 C C . PRO A 1 707 ? -8.648 16.027 18.487 1.00 68.50 707 PRO A C 1
ATOM 5560 O O . PRO A 1 707 ? -8.102 16.957 19.078 1.00 68.50 707 PRO A O 1
ATOM 5563 N N . MET A 1 708 ? -9.379 16.216 17.387 1.00 62.81 708 MET A N 1
ATOM 5564 C CA . MET A 1 708 ? -9.540 17.533 16.750 1.00 62.81 708 MET A CA 1
ATOM 5565 C C . MET A 1 708 ? -10.519 18.450 17.486 1.00 62.81 708 MET A C 1
ATOM 5567 O O . MET A 1 708 ? -10.505 19.661 17.272 1.00 62.81 708 MET A O 1
ATOM 5571 N N . PHE A 1 709 ? -11.339 17.884 18.371 1.00 55.53 709 PHE A N 1
ATOM 5572 C CA . PHE A 1 709 ? -12.266 18.618 19.219 1.00 55.53 709 PHE A CA 1
ATOM 5573 C C . PHE A 1 709 ? -11.880 18.427 20.689 1.00 55.53 709 PHE A C 1
ATOM 5575 O O . PHE A 1 709 ? -11.479 17.322 21.071 1.00 55.53 709 PHE A O 1
ATOM 5582 N N . PRO A 1 710 ? -12.007 19.471 21.529 1.00 46.19 710 PRO A N 1
ATOM 5583 C CA . PRO A 1 710 ? -11.869 19.299 22.963 1.00 46.19 710 PRO A CA 1
ATOM 5584 C C . PRO A 1 710 ? -12.895 18.274 23.446 1.00 46.19 710 PRO A C 1
ATOM 5586 O O . PRO A 1 710 ? -14.043 18.272 22.996 1.00 46.19 710 PRO A O 1
ATOM 5589 N N . THR A 1 711 ? -12.491 17.406 24.372 1.00 42.34 711 THR A N 1
ATOM 5590 C CA . THR A 1 711 ? -13.440 16.557 25.097 1.00 42.34 711 THR A CA 1
ATOM 5591 C C . THR A 1 711 ? -14.538 17.447 25.682 1.00 42.34 711 THR A C 1
ATOM 5593 O O . THR A 1 711 ? -14.191 18.471 26.286 1.00 42.34 711 THR A O 1
ATOM 5596 N N . PRO A 1 712 ? -15.832 17.101 25.523 1.00 38.78 712 PRO A N 1
ATOM 5597 C CA . PRO A 1 712 ? -16.909 17.837 26.170 1.00 38.78 712 PRO A CA 1
ATOM 5598 C C . PRO A 1 712 ? -16.576 18.028 27.654 1.00 38.78 712 PRO A C 1
ATOM 5600 O O . PRO A 1 712 ? -16.048 17.092 28.270 1.00 38.78 712 PRO A O 1
ATOM 5603 N N . PRO A 1 713 ? -16.834 19.212 28.238 1.00 42.81 713 PRO A N 1
ATOM 5604 C CA . PRO A 1 713 ? -16.608 19.407 29.660 1.00 42.81 713 PRO A CA 1
ATOM 5605 C C . PRO A 1 713 ? -17.382 18.338 30.448 1.00 42.81 713 PRO A C 1
ATOM 5607 O O . PRO A 1 713 ? -18.462 17.922 30.009 1.00 42.81 713 PRO A O 1
ATOM 5610 N N . PRO A 1 714 ? -16.846 17.861 31.587 1.00 48.78 714 PRO A N 1
ATOM 5611 C CA . PRO A 1 714 ? -17.564 16.914 32.426 1.00 48.78 714 PRO A CA 1
ATOM 5612 C C . PRO A 1 714 ? -18.959 17.470 32.752 1.00 48.78 714 PRO A C 1
ATOM 5614 O O . PRO A 1 714 ? -19.099 18.689 32.908 1.00 48.78 714 PRO A O 1
ATOM 5617 N N . PRO A 1 715 ? -19.995 16.611 32.836 1.00 52.44 715 PRO A N 1
ATOM 5618 C CA . PRO A 1 715 ? -21.327 17.063 33.205 1.00 52.44 715 PRO A CA 1
ATOM 5619 C C . PRO A 1 715 ? -21.244 17.863 34.513 1.00 52.44 715 PRO A C 1
ATOM 5621 O O . PRO A 1 715 ? -20.471 17.483 35.403 1.00 52.44 715 PRO A O 1
ATOM 5624 N N . PRO A 1 716 ? -21.986 18.979 34.633 1.00 54.62 716 PRO A N 1
ATOM 5625 C CA . PRO A 1 716 ? -21.979 19.775 35.850 1.00 54.62 716 PRO A CA 1
ATOM 5626 C C . PRO A 1 716 ? -22.289 18.876 37.047 1.00 54.62 716 PRO A C 1
ATOM 5628 O O . PRO A 1 716 ? -23.090 17.942 36.942 1.00 54.62 716 PRO A O 1
ATOM 5631 N N . ALA A 1 717 ? -21.620 19.142 38.172 1.00 50.50 717 ALA A N 1
ATOM 5632 C CA . ALA A 1 717 ? -21.840 18.393 39.401 1.00 50.50 717 ALA A CA 1
ATOM 5633 C C . ALA A 1 717 ? -23.352 18.312 39.692 1.00 50.50 717 ALA A C 1
ATOM 5635 O O . ALA A 1 717 ? -24.043 19.319 39.500 1.00 50.50 717 ALA A O 1
ATOM 5636 N N . PRO A 1 718 ? -23.876 17.150 40.135 1.00 53.03 718 PRO A N 1
ATOM 5637 C CA . PRO A 1 718 ? -25.284 17.017 40.479 1.00 53.03 718 PRO A CA 1
ATOM 5638 C C . PRO A 1 718 ? -25.684 18.155 41.414 1.00 53.03 718 PRO A C 1
ATOM 5640 O O . PRO A 1 718 ? -25.059 18.339 42.462 1.00 53.03 718 PRO A O 1
ATOM 5643 N N . TRP A 1 719 ? -26.687 18.936 41.008 1.00 36.59 719 TRP A N 1
ATOM 5644 C CA . TRP A 1 719 ? -27.217 20.016 41.828 1.00 36.59 719 TRP A CA 1
ATOM 5645 C C . TRP A 1 719 ? -27.652 19.428 43.173 1.00 36.59 719 TRP A C 1
ATOM 5647 O O . TRP A 1 719 ? -28.506 18.540 43.218 1.00 36.59 719 TRP A O 1
ATOM 5657 N N . LYS A 1 720 ? -27.005 19.871 44.254 1.00 43.62 720 LYS A N 1
ATOM 5658 C CA . LYS A 1 720 ? -27.415 19.557 45.622 1.00 43.62 720 LYS A CA 1
ATOM 5659 C C . LYS A 1 720 ? -28.338 20.691 46.090 1.00 43.62 720 LYS A C 1
ATOM 5661 O O . LYS A 1 720 ? -27.849 21.822 46.121 1.00 43.62 720 LYS A O 1
ATOM 5666 N N . PRO A 1 721 ? -29.623 20.407 46.377 1.00 60.53 721 PRO A N 1
ATOM 5667 C CA . PRO A 1 721 ? -30.534 21.365 46.995 1.00 60.53 721 PRO A CA 1
ATOM 5668 C C . PRO A 1 721 ? -30.024 21.859 48.349 1.00 60.53 721 PRO A C 1
ATOM 5670 O O . PRO A 1 721 ? -29.390 21.045 49.066 1.00 60.53 721 PRO A O 1
#

pLDDT: mean 81.32, std 18.87, range [21.12, 98.88]

Foldseek 3Di:
DDDDDAFEADADDDDDDPDDDPVVPVPLQVVLVVCLVVLLVVLLVCCVPPRDDLEDEDDDPDDDQFLSSLSNVLSNQVSQVVSCVVVVHDRHHYDDFPPQLVQALAQEQALPGDPVNLVRLLVVCLVVVLVVLVVVLVVADVRDYDYDDDQADPDPDQNDCQRCVLSVLLSVLVVVCCVVVNFPSVLNSSHHDSDGHHDQVSSQVSCVVSVSHDYDDDDDDDDDLDNPPPPDPDDDDDPDPDQSLLVSLVVVCRNPVSPVCSRGNPVCSVSSSVSSSVSVVVVVLVCQACVLCVVVVCLVVVLVVLVVVLVVQCVQFVLVDLAGQKGFPDWWFQDCPVVDPADTPPLFQFAPVLDDGHTDTDMDRAALQVLLVSLLSLLQSLLSVVVVVVSSVSSLSSSSRSNVSSVPRHDHPCPPPPSCCVPPNAPHNLQSLLSSLLSNCLRAQDCVSLCRNQPPVSCVVLCVPHDDLLQLFDFSRRCNNVSLLSLLLCCLQQVLDPPRNVSNVSSVVSNLQSLVCLAPVDPSFDAAPQGATQSVNQAFLRLLRLLLQLLSLLSSLLSCVLSVNQFDDDDPDTDGSVSSNVSSVSNLVCCLQSGPVSAHLFFPHDPHYQQQALDSNQQDDPDPDGADRVRSVCSQQDPDGRNHTPGGFGASAAGSHRHADSHNPPSSHRYGDPSSSVSNVSSVSSSDDDPSPRRNSSPSSNVNNPRSDPDPPDDPDPDDD

Sequence (721 aa):
MSSYGIRKLFIGQPQGHKYTYMLKYLYPERAIRKVESVIKETIKSIANHDGFPHCFTIADLGCSSGPNTLLAVSNIINGVHEACKEKNLKPPQYQVPKGIENNKLNINIGKISPPNVFENYKKQFQKDFTTFLESRSIEIVRGGRMVLTLVGRSDVDPHGNEGGQISNLIARSLVDLVKEGLIQESDINSFNIPAYNNYSDEIRDIIYSQRSFSLDILETFGVDMDPYGAGYENSKVSDEPINHGKRAAKIMRAYIEPVLVTHFGNSAMDLLFKELEKNVDEHLATEITNAKYEAAGELAHVKEIIKWGTDYFLKTFNSTADTISQLVAQVGTGDTSGGTSDPNDHTCWMRPEDIDYTRPVTVCSTCSDLAAEMAAALASASIVFKDNKLYSKKLVHGAETLWKFARNQRGSYSAGGADAATFYNSTMYWDEFVWGGAWMYYATGNQSYLYLASHPTLAKHAGAFWGGPDYGVLSWDNKLTGAQVLLTRLRLFLSPGYPYEQTLKTYHNQTSIIMCSFLPYFTSFNRTRGGLIQLNHGRPQPLQYVVNAAFLATLFSDYLDAADTPGWYCGPNFYSTDVLRKFAETQIDYILGKNPRKMSYVVGFGNHYPKHVHHRGASIPKNKIKYSCKGGYKFRDSKKPNPNTIIGAMVAGPDKRDGFHDVRTNYNYTEPTLAGNAGLVAALVALSGERTTNKIDKNTIFSAVPPMFPTPPPPPAPWKP

Secondary structure (DSSP, 8-state):
-------EE---PPP--SS-HHHHHHHHHHHHHHHHHHHHHHHHHHHHHT---SEE------S--SHHHHHHHHHHHHHHHHHHHHTTPPPPEE-PPSS-TT-TT-SSS-TT--HHHHHHHHHHHHHHHHHHHHHHHHHSPTT--------EESSS-TTSSTTTHHHHHHHHHHHHHHHTTSS-HHHHHT-------EEHHHHHHHHHHH-SSEES--------SSTTSSS-TT----SS---HHHHHHHHHHHHHHHHHHHHH-HHHHHHHHHHHHHHHHHHHHHHTTSHHHHHTT-HHHHHHHHHHHHHHHTTTTTTTSS--S-EEEEES----TT---S--TTT----GGG--S---EEEESS-HHHHHHHHHHHHHHHHHTTTSHHHHHHHHHHHHHHHHHHHHS---TTGGG-GGGGTS----SHHHHHHHHHHHHHHH--HHHHHHHT-HHHHHHTTTT---TTTT---SS--HHHHHHHHHHHHHHH---TTTHHHHHHHHHHHHHHHHHTSTTSSSS-B-TT--B-TTTT-S--HHHHHHHHHHHHHHHHHHHHTT--EEEETTEEEETHHHHHHHHHHHHHHHT-STT---SBTTSSSS--SS-S-HHHHS--SS----TTTTHHHHS-SSPPSS--TTPBB----TTS-----TT-HHHH-B-HHHHHHHHHHHHHH-S-TTT----SSGGGTTSPPSSPPPPPPPPPPP-